Protein AF-A0A0B2WY54-F1 (afdb_monomer_lite)

Radius of gyration: 25.5 Å; chains: 1; bounding box: 68×78×68 Å

pLDDT: mean 81.2, std 22.31, range [21.75, 98.69]

Structure (mmCIF, N/CA/C/O backbone):
data_AF-A0A0B2WY54-F1
#
_entry.id   AF-A0A0B2WY54-F1
#
loop_
_atom_site.group_PDB
_atom_site.id
_atom_site.type_symbol
_atom_site.label_atom_id
_atom_site.label_alt_id
_atom_site.label_comp_id
_atom_site.label_asym_id
_atom_site.label_entity_id
_atom_site.label_seq_id
_atom_site.pdbx_PDB_ins_code
_atom_site.Cartn_x
_atom_site.Cartn_y
_atom_site.Cartn_z
_atom_site.occupancy
_atom_site.B_iso_or_equiv
_atom_site.auth_seq_id
_atom_site.auth_comp_id
_atom_site.auth_asym_id
_atom_site.auth_atom_id
_atom_site.pdbx_PDB_model_num
ATOM 1 N N . MET A 1 1 ? 16.237 3.307 23.876 1.00 34.22 1 MET A N 1
ATOM 2 C CA . MET A 1 1 ? 16.545 2.684 25.186 1.00 34.22 1 MET A CA 1
ATOM 3 C C . MET A 1 1 ? 16.637 1.193 24.935 1.00 34.22 1 MET A C 1
ATOM 5 O O . MET A 1 1 ? 15.726 0.675 24.302 1.00 34.22 1 MET A O 1
ATOM 9 N N . ARG A 1 2 ? 17.735 0.526 25.312 1.00 31.55 2 ARG A N 1
ATOM 10 C CA . ARG A 1 2 ? 17.831 -0.937 25.162 1.00 31.55 2 ARG A CA 1
ATOM 11 C C . ARG A 1 2 ? 16.902 -1.603 26.176 1.00 31.55 2 ARG A C 1
ATOM 13 O O . ARG A 1 2 ? 16.877 -1.161 27.320 1.00 31.55 2 ARG A O 1
ATOM 20 N N . ASP A 1 3 ? 16.165 -2.607 25.711 1.00 44.34 3 ASP A N 1
ATOM 21 C CA . ASP A 1 3 ? 15.463 -3.665 26.447 1.00 44.34 3 ASP A CA 1
ATOM 22 C C . ASP A 1 3 ? 15.291 -3.407 27.951 1.00 44.34 3 ASP A C 1
ATOM 24 O O . ASP A 1 3 ? 16.139 -3.763 28.774 1.00 44.34 3 ASP A O 1
ATOM 28 N N . CYS A 1 4 ? 14.167 -2.790 28.324 1.00 45.75 4 CYS A N 1
ATOM 29 C CA . CYS A 1 4 ? 13.809 -2.666 29.731 1.00 45.75 4 CYS A CA 1
ATOM 30 C C . CYS A 1 4 ? 13.541 -4.074 30.282 1.00 45.75 4 CYS A C 1
ATOM 32 O O . CYS A 1 4 ? 12.554 -4.711 29.924 1.00 45.75 4 CYS A O 1
ATOM 34 N N . SER A 1 5 ? 14.427 -4.573 31.145 1.00 55.69 5 SER A N 1
ATOM 35 C CA . SER A 1 5 ? 14.346 -5.926 31.716 1.00 55.69 5 SER A CA 1
ATOM 36 C C . SER A 1 5 ? 13.174 -6.117 32.688 1.00 55.69 5 SER A C 1
ATOM 38 O O . SER A 1 5 ? 12.845 -7.248 33.053 1.00 55.69 5 SER A O 1
ATOM 40 N N . CYS A 1 6 ? 12.520 -5.026 33.089 1.00 58.31 6 CYS A N 1
ATOM 41 C CA . CYS A 1 6 ? 11.341 -5.034 33.938 1.00 58.31 6 CYS A CA 1
ATOM 42 C C . CYS A 1 6 ? 10.113 -5.531 33.160 1.00 58.31 6 CYS A C 1
ATOM 44 O O . CYS A 1 6 ? 9.612 -4.863 32.256 1.00 58.31 6 CYS A O 1
ATOM 46 N N . GLN A 1 7 ? 9.586 -6.691 33.554 1.00 63.88 7 GLN A N 1
ATOM 47 C CA . GLN A 1 7 ? 8.248 -7.118 33.144 1.00 63.88 7 GLN A CA 1
ATOM 48 C C . GLN A 1 7 ? 7.189 -6.187 33.754 1.00 63.88 7 GLN A C 1
ATOM 50 O O . GLN A 1 7 ? 7.391 -5.644 34.842 1.00 63.88 7 GLN A O 1
ATOM 55 N N . LEU A 1 8 ? 6.035 -6.047 33.093 1.00 67.19 8 LEU A N 1
ATOM 56 C CA . LEU A 1 8 ? 4.887 -5.367 33.697 1.00 67.19 8 LEU A CA 1
ATOM 57 C C . LEU A 1 8 ? 4.468 -6.117 34.979 1.00 67.19 8 LEU A C 1
ATOM 59 O O . LEU A 1 8 ? 4.174 -7.313 34.892 1.00 67.19 8 LEU A O 1
ATOM 63 N N . PRO A 1 9 ? 4.397 -5.462 36.154 1.00 67.62 9 PRO A N 1
ATOM 64 C CA . PRO A 1 9 ? 3.904 -6.110 37.364 1.00 67.62 9 PRO A CA 1
ATOM 65 C C . PRO A 1 9 ? 2.460 -6.580 37.173 1.00 67.62 9 PRO A C 1
ATOM 67 O O . PRO A 1 9 ? 1.629 -5.828 36.668 1.00 67.62 9 PRO A O 1
ATOM 70 N N . SER A 1 10 ? 2.117 -7.780 37.646 1.00 63.09 10 SER A N 1
ATOM 71 C CA . SER A 1 10 ? 0.737 -8.299 37.589 1.00 63.09 10 SER A CA 1
ATOM 72 C C . SER A 1 10 ? -0.281 -7.396 38.304 1.00 63.09 10 SER A C 1
ATOM 74 O O . SER A 1 10 ? -1.453 -7.367 37.940 1.00 63.09 10 SER A O 1
ATOM 76 N N . LEU A 1 11 ? 0.178 -6.612 39.285 1.00 60.25 11 LEU A N 1
ATOM 77 C CA . LEU A 1 11 ? -0.612 -5.621 40.020 1.00 60.25 11 LEU A CA 1
ATOM 78 C C . LEU A 1 11 ? -0.880 -4.322 39.238 1.00 60.25 11 LEU A C 1
ATOM 80 O O . LEU A 1 11 ? -1.772 -3.571 39.631 1.00 60.25 11 LEU A O 1
ATOM 84 N N . PHE A 1 12 ? -0.163 -4.055 38.136 1.00 67.81 12 PHE A N 1
ATOM 85 C CA . PHE A 1 12 ? -0.356 -2.855 37.308 1.00 67.81 12 PHE A CA 1
ATOM 86 C C . PHE A 1 12 ? -1.833 -2.709 36.920 1.00 67.81 12 PHE A C 1
ATOM 88 O O . PHE A 1 12 ? -2.479 -1.728 37.283 1.00 67.81 12 PHE A O 1
ATOM 95 N N . SER A 1 13 ? -2.401 -3.767 36.333 1.00 60.81 13 SER A N 1
ATOM 96 C CA . SER A 1 13 ? -3.796 -3.866 35.888 1.00 60.81 13 SER A CA 1
ATOM 97 C C . SER A 1 13 ? -4.859 -3.722 36.994 1.00 60.81 13 SER A C 1
ATOM 99 O O . SER A 1 13 ? -6.046 -3.659 36.684 1.00 60.81 13 SER A O 1
ATOM 101 N N . ASN A 1 14 ? -4.484 -3.680 38.274 1.00 64.38 14 ASN A N 1
ATOM 102 C CA . ASN A 1 14 ? -5.424 -3.549 39.395 1.00 64.38 14 ASN A CA 1
ATOM 103 C C . ASN A 1 14 ? -5.329 -2.184 40.099 1.00 64.38 14 ASN A C 1
ATOM 105 O O . ASN A 1 14 ? -5.978 -1.967 41.121 1.00 64.38 14 ASN A O 1
ATOM 109 N N . THR A 1 15 ? -4.535 -1.251 39.566 1.00 69.69 15 THR A N 1
ATOM 110 C CA . THR A 1 15 ? -4.317 0.060 40.190 1.00 69.69 15 THR A CA 1
ATOM 111 C C . THR A 1 15 ? -5.419 1.047 39.765 1.00 69.69 15 THR A C 1
ATOM 113 O O . THR A 1 15 ? -5.519 1.352 38.575 1.00 69.69 15 THR A O 1
ATOM 116 N N . PRO A 1 16 ? -6.223 1.619 40.689 1.00 71.06 16 PRO A N 1
ATOM 117 C CA . PRO A 1 16 ? -7.358 2.489 40.341 1.00 71.06 16 PRO A CA 1
ATOM 118 C C . PRO A 1 16 ? -6.943 3.785 39.622 1.00 71.06 16 PRO A C 1
ATOM 120 O O . PRO A 1 16 ? -7.731 4.352 38.870 1.00 71.06 16 PRO A O 1
ATOM 123 N N . LEU A 1 17 ? -5.687 4.217 39.783 1.00 71.25 17 LEU A N 1
ATOM 124 C CA . LEU A 1 17 ? -5.107 5.360 39.067 1.00 71.25 17 LEU A CA 1
ATOM 125 C C . LEU A 1 17 ? -5.099 5.176 37.537 1.00 71.25 17 LEU A C 1
ATOM 127 O O . LEU A 1 17 ? -5.119 6.166 36.809 1.00 71.25 17 LEU A O 1
ATOM 131 N N . LEU A 1 18 ? -5.114 3.935 37.037 1.00 77.62 18 LEU A N 1
ATOM 132 C CA . LEU A 1 18 ? -5.095 3.652 35.598 1.00 77.62 18 LEU A CA 1
ATOM 133 C C . LEU A 1 18 ? -6.473 3.746 34.927 1.00 77.62 18 LEU A C 1
ATOM 135 O O . LEU A 1 18 ? -6.553 3.678 33.702 1.00 77.62 18 LEU A O 1
ATOM 139 N N . GLN A 1 19 ? -7.556 3.979 35.680 1.00 82.69 19 GLN A N 1
ATOM 140 C CA . GLN A 1 19 ? -8.899 4.109 35.097 1.00 82.69 19 GLN A CA 1
ATOM 141 C C . GLN A 1 19 ? -9.002 5.240 34.060 1.00 82.69 19 GLN A C 1
ATOM 143 O O . GLN A 1 19 ? -9.809 5.146 33.136 1.00 82.69 19 GLN A O 1
ATOM 148 N N . LYS A 1 20 ? -8.172 6.283 34.194 1.00 84.31 20 LYS A N 1
ATOM 149 C CA . LYS A 1 20 ? -8.085 7.434 33.279 1.00 84.31 20 LYS A CA 1
ATOM 150 C C . LYS A 1 20 ? -6.973 7.307 32.223 1.00 84.31 20 LYS A C 1
ATOM 152 O O . LYS A 1 20 ? -6.720 8.267 31.502 1.00 84.31 20 LYS A O 1
ATOM 157 N N . LEU A 1 21 ? -6.282 6.168 32.134 1.00 87.62 21 LEU A N 1
ATOM 158 C CA . LEU A 1 21 ? -5.176 5.994 31.191 1.00 87.62 21 LEU A CA 1
ATOM 159 C C . LEU A 1 21 ? -5.702 5.862 29.753 1.00 87.62 21 LEU A C 1
ATOM 161 O O . LEU A 1 21 ? -6.386 4.896 29.425 1.00 87.62 21 LEU A O 1
ATOM 165 N N . ILE A 1 22 ? -5.353 6.832 28.906 1.00 89.06 22 ILE A N 1
ATOM 166 C CA . ILE A 1 22 ? -5.791 6.931 27.500 1.00 89.06 22 ILE A CA 1
ATOM 167 C C . ILE A 1 22 ? -4.741 6.369 26.530 1.00 89.06 22 ILE A C 1
ATOM 169 O O . ILE A 1 22 ? -5.094 5.749 25.524 1.00 89.06 22 ILE A O 1
ATOM 173 N N . TYR A 1 23 ? -3.461 6.540 26.867 1.00 92.44 23 TYR A N 1
ATOM 174 C CA . TYR A 1 23 ? -2.301 6.079 26.109 1.00 92.44 23 TYR A CA 1
ATOM 175 C C . TYR A 1 23 ? -1.536 5.023 26.911 1.00 92.44 23 TYR A C 1
ATOM 177 O O . TYR A 1 23 ? -1.155 5.279 28.054 1.00 92.44 23 TYR A O 1
ATOM 185 N N . LEU A 1 24 ? -1.269 3.862 26.311 1.00 91.88 24 LEU A N 1
ATOM 186 C CA . LEU A 1 24 ? -0.381 2.844 26.873 1.00 91.88 24 LEU A CA 1
ATOM 187 C C . LEU A 1 24 ? 0.606 2.364 25.808 1.00 91.88 24 LEU A C 1
ATOM 189 O O . LEU A 1 24 ? 0.210 1.776 24.804 1.00 91.88 24 LEU A O 1
ATOM 193 N N . ASP A 1 25 ? 1.894 2.561 26.073 1.00 92.81 25 ASP A N 1
ATOM 194 C CA . ASP A 1 25 ? 2.983 1.982 25.291 1.00 92.81 25 ASP A CA 1
ATOM 195 C C . ASP A 1 25 ? 3.792 1.037 26.176 1.00 92.81 25 ASP A C 1
ATOM 197 O O . ASP A 1 25 ? 4.334 1.429 27.209 1.00 92.81 25 ASP A O 1
ATOM 201 N N . ILE A 1 26 ? 3.813 -0.230 25.778 1.00 91.31 26 ILE A N 1
ATOM 202 C CA . ILE A 1 26 ? 4.551 -1.318 26.428 1.00 91.31 26 ILE A CA 1
ATOM 203 C C . ILE A 1 26 ? 5.422 -2.057 25.410 1.00 91.31 26 ILE A C 1
ATOM 205 O O . ILE A 1 26 ? 5.739 -3.237 25.578 1.00 91.31 26 ILE A O 1
ATOM 209 N N . SER A 1 27 ? 5.773 -1.375 24.321 1.00 91.25 27 SER A N 1
ATOM 210 C CA . SER A 1 27 ? 6.518 -1.943 23.207 1.00 91.25 27 SER A CA 1
ATOM 211 C C . SER A 1 27 ? 7.885 -2.469 23.643 1.00 91.25 27 SER A C 1
ATOM 213 O O . SER A 1 27 ? 8.643 -1.798 24.343 1.00 91.25 27 SER A O 1
ATOM 215 N N . ASN A 1 28 ? 8.237 -3.657 23.155 1.00 90.06 28 ASN A N 1
ATOM 216 C CA . ASN A 1 28 ? 9.506 -4.353 23.382 1.00 90.06 28 ASN A CA 1
ATOM 217 C C . ASN A 1 28 ? 9.810 -4.670 24.868 1.00 90.06 28 ASN A C 1
ATOM 219 O O . ASN A 1 28 ? 10.933 -5.038 25.203 1.00 90.06 28 ASN A O 1
ATOM 223 N N . LEU A 1 29 ? 8.823 -4.564 25.770 1.00 86.56 29 LEU A N 1
ATOM 224 C CA . LEU A 1 29 ? 8.949 -5.094 27.131 1.00 86.56 29 LEU A CA 1
ATOM 225 C C . LEU A 1 29 ? 8.912 -6.636 27.117 1.00 86.56 29 LEU A C 1
ATOM 227 O O . LEU A 1 29 ? 8.200 -7.216 26.292 1.00 86.56 29 LEU A O 1
ATOM 231 N N . PRO A 1 30 ? 9.572 -7.329 28.061 1.00 76.88 30 PRO A N 1
ATOM 232 C CA . PRO A 1 30 ? 9.498 -8.783 28.193 1.00 76.88 30 PRO A CA 1
ATOM 233 C C . PRO A 1 30 ? 8.179 -9.267 28.828 1.00 76.88 30 PRO A C 1
ATOM 235 O O . PRO A 1 30 ? 7.501 -8.544 29.565 1.00 76.88 30 PRO A O 1
ATOM 238 N N . GLY A 1 31 ? 7.826 -10.531 28.577 1.00 75.44 31 GLY A 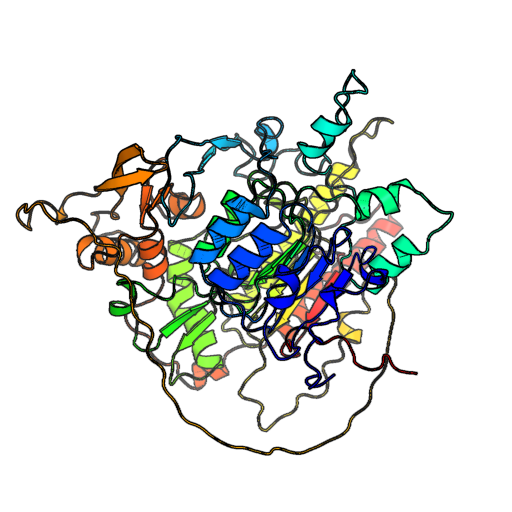N 1
ATOM 239 C CA . GLY A 1 31 ? 6.659 -11.204 29.166 1.00 75.44 31 GLY A CA 1
ATOM 240 C C . GLY A 1 31 ? 5.349 -11.043 28.380 1.00 75.44 31 GLY A C 1
ATOM 241 O O . GLY A 1 31 ? 5.272 -10.321 27.392 1.00 75.44 31 GLY A O 1
ATOM 242 N N . SER A 1 32 ? 4.299 -11.739 28.821 1.00 76.50 32 SER A N 1
ATOM 243 C CA . SER A 1 32 ? 3.008 -11.798 28.117 1.00 76.50 32 SER A CA 1
ATOM 244 C C . SER A 1 32 ? 2.163 -10.525 28.283 1.00 76.50 32 SER A C 1
ATOM 246 O O . SER A 1 32 ? 2.230 -9.857 29.314 1.00 76.50 32 SER A O 1
ATOM 248 N N . VAL A 1 33 ? 1.323 -10.201 27.291 1.00 79.88 33 VAL A N 1
ATOM 249 C CA . VAL A 1 33 ? 0.269 -9.166 27.403 1.00 79.88 33 VAL A CA 1
ATOM 250 C C . VAL A 1 33 ? -1.013 -9.665 28.077 1.00 79.88 33 VAL A C 1
ATOM 252 O O . VAL A 1 33 ? -1.839 -8.845 28.464 1.00 79.88 33 VAL A O 1
ATOM 255 N N . LEU A 1 34 ? -1.188 -10.981 28.257 1.00 75.38 34 LEU A N 1
ATOM 256 C CA . LEU A 1 34 ? -2.417 -11.568 28.814 1.00 75.38 34 LEU A CA 1
ATOM 257 C C . LEU A 1 34 ? -2.877 -10.959 30.164 1.00 75.38 34 LEU A C 1
ATOM 259 O O . LEU A 1 34 ? -4.087 -10.792 30.325 1.00 75.38 34 LEU A O 1
ATOM 263 N N . PRO A 1 35 ? -1.998 -10.537 31.104 1.00 73.62 35 PRO A N 1
ATOM 264 C CA . PRO A 1 35 ? -2.424 -9.862 32.341 1.00 73.62 35 PRO A CA 1
ATOM 265 C C . PRO A 1 35 ? -3.175 -8.533 32.136 1.00 73.62 35 PRO A C 1
ATOM 267 O O . PRO A 1 35 ? -3.908 -8.093 33.021 1.00 73.62 35 PRO A O 1
ATOM 270 N N . LEU A 1 36 ? -3.026 -7.879 30.979 1.00 70.56 36 LEU A N 1
ATOM 271 C CA . LEU A 1 36 ? -3.797 -6.678 30.620 1.00 70.56 36 LEU A CA 1
ATOM 272 C C . LEU A 1 36 ? -5.232 -7.026 30.216 1.00 70.56 36 LEU A C 1
ATOM 274 O O . LEU A 1 36 ? -6.131 -6.201 30.349 1.00 70.56 36 LEU A O 1
ATOM 278 N N . LEU A 1 37 ? -5.451 -8.253 29.738 1.00 71.38 37 LEU A N 1
ATOM 279 C CA . LEU A 1 37 ? -6.757 -8.728 29.293 1.00 71.38 37 LEU A CA 1
ATOM 280 C C . LEU A 1 37 ? -7.621 -9.199 30.474 1.00 71.38 37 LEU A C 1
ATOM 282 O O . LEU A 1 37 ? -8.844 -9.081 30.425 1.00 71.38 37 LEU A O 1
ATOM 286 N N . GLN A 1 38 ? -6.982 -9.677 31.548 1.00 65.12 38 GLN A N 1
ATOM 287 C CA . GLN A 1 38 ? -7.627 -10.282 32.722 1.00 65.12 38 GLN A CA 1
ATOM 288 C C . GLN A 1 38 ? -8.394 -9.303 33.628 1.00 65.12 38 GLN A C 1
ATOM 290 O O . GLN A 1 38 ? -9.246 -9.739 34.396 1.00 65.12 38 GLN A O 1
ATOM 295 N N . SER A 1 39 ? -8.128 -7.996 33.554 1.00 57.44 39 SER A N 1
ATOM 296 C CA . SER A 1 39 ? -8.761 -6.985 34.417 1.00 57.44 39 SER A CA 1
ATOM 297 C C . SER A 1 39 ? -9.607 -6.000 33.605 1.00 57.44 39 SER A C 1
ATOM 299 O O . SER A 1 39 ? -9.343 -5.764 32.426 1.00 57.44 39 SER A O 1
ATOM 301 N N . ASN A 1 40 ? -10.613 -5.371 34.224 1.00 66.00 40 ASN A N 1
ATOM 302 C CA . ASN A 1 40 ? -11.329 -4.202 33.673 1.00 66.00 40 ASN A CA 1
ATOM 303 C C . ASN A 1 40 ? -10.483 -2.904 33.788 1.00 66.00 40 ASN A C 1
ATOM 305 O O . ASN A 1 40 ? -11.020 -1.807 33.904 1.00 66.00 40 ASN A O 1
ATOM 309 N N . ALA A 1 41 ? -9.155 -3.044 33.768 1.00 64.94 41 ALA A N 1
ATOM 310 C CA . ALA A 1 41 ? -8.143 -2.093 34.229 1.00 64.94 41 ALA A CA 1
ATOM 311 C C . ALA A 1 41 ? -8.163 -0.707 33.570 1.00 64.94 41 ALA A C 1
ATOM 313 O O . ALA A 1 41 ? -7.756 0.279 34.179 1.00 64.94 41 ALA A O 1
ATOM 314 N N . LEU A 1 42 ? -8.562 -0.657 32.298 1.00 84.62 42 LEU A N 1
ATOM 315 C CA . LEU A 1 42 ? -8.239 0.431 31.376 1.00 84.62 42 LEU A CA 1
ATOM 316 C C . LEU A 1 42 ? -9.477 0.848 30.547 1.00 84.62 42 LEU A C 1
ATOM 318 O O . LEU A 1 42 ? -9.503 0.654 29.330 1.00 84.62 42 LEU A O 1
ATOM 322 N N . PRO A 1 43 ? -10.556 1.367 31.170 1.00 85.25 43 PRO A N 1
ATOM 323 C CA . PRO A 1 43 ? -11.781 1.753 30.463 1.00 85.25 43 PRO A CA 1
ATOM 324 C C . PRO A 1 43 ? -11.588 2.969 29.538 1.00 85.25 43 PRO A C 1
ATOM 326 O O . PRO A 1 43 ? -12.218 3.040 28.478 1.00 85.25 43 PRO A O 1
ATOM 329 N N . ALA A 1 44 ? -10.696 3.893 29.906 1.00 87.94 44 ALA A N 1
ATOM 330 C CA . ALA A 1 44 ? -10.379 5.097 29.137 1.00 87.94 44 ALA A CA 1
ATOM 331 C C . ALA A 1 44 ? -9.355 4.888 28.005 1.00 87.94 44 ALA A C 1
ATOM 333 O O . ALA A 1 44 ? -9.097 5.833 27.266 1.00 87.94 44 ALA A O 1
ATOM 334 N N . LEU A 1 45 ? -8.790 3.685 27.834 1.00 91.06 45 LEU A N 1
ATOM 335 C CA . LEU A 1 45 ? -7.735 3.449 26.843 1.00 91.06 45 LEU A CA 1
ATOM 336 C C . LEU A 1 45 ? -8.249 3.658 25.415 1.00 91.06 45 LEU A C 1
ATOM 338 O O . LEU A 1 45 ? -9.325 3.163 25.072 1.00 91.06 45 LEU A O 1
ATOM 342 N N . ARG A 1 46 ? -7.469 4.386 24.607 1.00 93.19 46 ARG A N 1
ATOM 343 C CA . ARG A 1 46 ? -7.737 4.706 23.192 1.00 93.19 46 ARG A CA 1
ATOM 344 C C . ARG A 1 46 ? -6.569 4.385 22.261 1.00 93.19 46 ARG A C 1
ATOM 346 O O . ARG A 1 46 ? -6.795 4.078 21.092 1.00 93.19 46 ARG A O 1
ATOM 353 N N . ILE A 1 47 ? -5.344 4.453 22.783 1.00 95.00 47 ILE A N 1
ATOM 354 C CA . ILE A 1 47 ? -4.098 4.232 22.045 1.00 95.00 47 ILE A CA 1
ATOM 355 C C . ILE A 1 47 ? -3.318 3.128 22.755 1.00 95.00 47 ILE A C 1
ATOM 357 O O . ILE A 1 47 ? -2.973 3.274 23.932 1.00 95.00 47 ILE A O 1
ATOM 361 N N . LEU A 1 48 ? -3.030 2.038 22.045 1.00 94.94 48 LEU A N 1
ATOM 362 C CA . LEU A 1 48 ? -2.292 0.894 22.580 1.00 94.94 48 LEU A CA 1
ATOM 363 C C . LEU A 1 48 ? -1.122 0.519 21.665 1.00 94.94 48 LEU A C 1
ATOM 365 O O . LEU A 1 48 ? -1.320 0.168 20.503 1.00 94.94 48 LEU A O 1
ATOM 369 N N . LYS A 1 49 ? 0.099 0.543 22.205 1.00 96.12 49 LYS A N 1
ATOM 370 C CA . LYS A 1 49 ? 1.316 0.133 21.493 1.00 96.12 49 LYS A CA 1
ATOM 371 C C . LYS A 1 49 ? 1.946 -1.077 22.174 1.00 96.12 49 LYS A C 1
ATOM 373 O O . LYS A 1 49 ? 2.328 -1.041 23.344 1.00 96.12 49 LYS A O 1
ATOM 378 N N . VAL A 1 50 ? 1.990 -2.176 21.427 1.00 94.75 50 VAL A N 1
ATOM 379 C CA . VAL A 1 50 ? 2.389 -3.526 21.856 1.00 94.75 50 VAL A CA 1
ATOM 380 C C . VAL A 1 50 ? 3.351 -4.154 20.843 1.00 94.75 50 VAL A C 1
ATOM 382 O O . VAL A 1 50 ? 3.352 -5.368 20.614 1.00 94.75 50 VAL A O 1
ATOM 385 N N . ARG A 1 51 ? 4.185 -3.321 20.213 1.00 93.56 51 ARG A N 1
ATOM 386 C CA . ARG A 1 51 ? 5.201 -3.766 19.258 1.00 93.56 51 ARG A CA 1
ATOM 387 C C . ARG A 1 51 ? 6.204 -4.700 19.933 1.00 93.56 51 ARG A C 1
ATOM 389 O O . ARG A 1 51 ? 6.597 -4.448 21.068 1.00 93.56 51 ARG A O 1
ATOM 396 N N . GLY A 1 52 ? 6.657 -5.749 19.247 1.00 91.62 52 GLY A N 1
ATOM 397 C CA . GLY A 1 52 ? 7.752 -6.592 19.753 1.00 91.62 52 GLY A CA 1
ATOM 398 C C . GLY A 1 52 ? 7.411 -7.372 21.029 1.00 91.62 52 GLY A C 1
ATOM 399 O O . GLY A 1 52 ? 8.290 -7.626 21.847 1.00 91.62 52 GLY A O 1
ATOM 400 N N . ARG A 1 53 ? 6.133 -7.722 21.225 1.00 89.94 53 ARG A N 1
ATOM 401 C CA . ARG A 1 53 ? 5.600 -8.445 22.399 1.00 89.94 53 ARG A CA 1
ATOM 402 C C . ARG A 1 53 ? 5.340 -9.933 22.129 1.00 89.94 53 ARG A C 1
ATOM 404 O O . ARG A 1 53 ? 4.664 -10.597 22.909 1.00 89.94 53 ARG A O 1
ATOM 411 N N . GLU A 1 54 ? 5.873 -10.436 21.018 1.00 88.50 54 GLU A N 1
ATOM 412 C CA . GLU A 1 54 ? 5.695 -11.794 20.495 1.00 88.50 54 GLU A CA 1
ATOM 413 C C . GLU A 1 54 ? 4.235 -12.247 20.301 1.00 88.50 54 GLU A C 1
ATOM 415 O O . GLU A 1 54 ? 3.955 -13.444 20.354 1.00 88.50 54 GLU A O 1
ATOM 420 N N . LEU A 1 55 ? 3.312 -11.313 20.045 1.00 91.56 55 LEU A N 1
ATOM 421 C CA . LEU A 1 55 ? 1.895 -11.630 19.841 1.00 91.56 55 LEU A CA 1
ATOM 422 C C . LEU A 1 55 ? 1.705 -12.574 18.650 1.00 91.56 55 LEU A C 1
ATOM 424 O O . LEU A 1 55 ? 2.220 -12.306 17.566 1.00 91.56 55 LEU A O 1
ATOM 428 N N . ASP A 1 56 ? 0.948 -13.647 18.851 1.00 93.06 56 ASP A N 1
ATOM 429 C CA . ASP A 1 56 ? 0.411 -14.484 17.782 1.00 93.06 56 ASP A CA 1
ATOM 430 C C . ASP A 1 56 ? -1.067 -14.156 17.518 1.00 93.06 56 ASP A C 1
ATOM 432 O O . ASP A 1 56 ? -1.659 -13.286 18.163 1.00 93.06 56 ASP A O 1
ATOM 436 N N . ASP A 1 57 ? -1.653 -14.845 16.543 1.00 95.12 57 ASP A N 1
ATOM 437 C CA . ASP A 1 57 ? -3.012 -14.591 16.058 1.00 95.12 57 ASP A CA 1
ATOM 438 C C . ASP A 1 57 ? -4.071 -14.765 17.160 1.00 95.12 57 ASP A C 1
ATOM 440 O O . ASP A 1 57 ? -4.968 -13.934 17.315 1.00 95.12 57 ASP A O 1
ATOM 444 N N . SER A 1 58 ? -3.904 -15.784 18.008 1.00 93.69 58 SER A N 1
ATOM 445 C CA . SER A 1 58 ? -4.753 -16.039 19.176 1.00 93.69 58 SER A CA 1
ATOM 446 C C . SER A 1 58 ? -4.646 -14.922 20.219 1.00 93.69 58 SER A C 1
ATOM 448 O O . SER A 1 58 ? -5.664 -14.426 20.710 1.00 93.69 58 SER A O 1
ATOM 450 N N . ALA A 1 59 ? -3.423 -14.495 20.556 1.00 92.50 59 ALA A N 1
ATOM 451 C CA . ALA A 1 59 ? -3.196 -13.405 21.501 1.00 92.50 59 ALA A CA 1
ATOM 452 C C . ALA A 1 59 ? -3.729 -12.063 20.974 1.00 92.50 59 ALA A C 1
ATOM 454 O O . ALA A 1 59 ? -4.279 -11.279 21.752 1.00 92.50 59 ALA A O 1
ATOM 455 N N . LEU A 1 60 ? -3.610 -11.808 19.666 1.00 93.81 60 LEU A N 1
ATOM 456 C CA . LEU A 1 60 ? -4.177 -10.622 19.030 1.00 93.81 60 LEU A CA 1
ATOM 457 C C . LEU A 1 60 ? -5.708 -10.653 19.051 1.00 93.81 60 LEU A C 1
ATOM 459 O O . LEU A 1 60 ? -6.320 -9.659 19.433 1.00 93.81 60 LEU A O 1
ATOM 463 N N . CYS A 1 61 ? -6.333 -11.783 18.712 1.00 94.56 61 CYS A N 1
ATOM 464 C CA . CYS A 1 61 ? -7.788 -11.930 18.759 1.00 94.56 61 CYS A CA 1
ATOM 465 C C . CYS A 1 61 ? -8.340 -11.654 20.169 1.00 94.56 61 CYS A C 1
ATOM 467 O O . CYS A 1 61 ? -9.301 -10.898 20.324 1.00 94.56 61 CYS A O 1
ATOM 469 N N . LEU A 1 62 ? -7.706 -12.200 21.214 1.00 92.25 62 LEU A N 1
ATOM 470 C CA . LEU A 1 62 ? -8.051 -11.906 22.613 1.00 92.25 62 LEU A CA 1
ATOM 471 C C . LEU A 1 62 ? -7.834 -10.429 22.990 1.00 92.25 62 LEU A C 1
ATOM 473 O O . LEU A 1 62 ? -8.604 -9.879 23.773 1.00 92.25 62 LEU A O 1
ATOM 477 N N . LEU A 1 63 ? -6.809 -9.769 22.445 1.00 92.31 63 LEU A N 1
ATOM 478 C CA . LEU A 1 63 ? -6.548 -8.347 22.681 1.00 92.31 63 LEU A CA 1
ATOM 479 C C . LEU A 1 63 ? -7.605 -7.454 22.015 1.00 92.31 63 LEU A C 1
ATOM 481 O O . LEU A 1 63 ? -8.182 -6.594 22.685 1.00 92.31 63 LEU A O 1
ATOM 485 N N . ILE A 1 64 ? -7.896 -7.666 20.728 1.00 92.62 64 ILE A N 1
ATOM 486 C CA . ILE A 1 64 ? -8.857 -6.836 19.988 1.00 92.62 64 ILE A CA 1
ATOM 487 C C . ILE A 1 64 ? -10.282 -7.106 20.487 1.00 92.62 64 ILE A C 1
ATOM 489 O O . ILE A 1 64 ? -10.986 -6.146 20.761 1.00 92.62 64 ILE A O 1
ATOM 493 N N . SER A 1 65 ? -10.696 -8.355 20.731 1.00 92.00 65 SER A N 1
ATOM 494 C CA . SER A 1 65 ? -12.013 -8.641 21.345 1.00 92.00 65 SER A CA 1
ATOM 495 C C . SER A 1 65 ? -12.185 -8.010 22.732 1.00 92.00 65 SER A C 1
ATOM 497 O O . SER A 1 65 ? -13.286 -7.600 23.100 1.00 92.00 65 SER A O 1
ATOM 499 N N . ARG A 1 66 ? -11.101 -7.867 23.508 1.00 90.44 66 ARG A N 1
ATOM 500 C CA . ARG A 1 66 ? -11.152 -7.269 24.847 1.00 90.44 66 ARG A CA 1
ATOM 501 C C . ARG A 1 66 ? -11.282 -5.750 24.825 1.00 90.44 66 ARG A C 1
ATOM 503 O O . ARG A 1 66 ? -12.038 -5.195 25.627 1.00 90.44 66 ARG A O 1
ATOM 510 N N . PHE A 1 67 ? -10.524 -5.060 23.977 1.00 90.31 67 PHE A N 1
ATOM 511 C CA . PHE A 1 67 ? -10.590 -3.599 23.894 1.00 90.31 67 PHE A CA 1
ATOM 512 C C . PHE A 1 67 ? -11.695 -3.119 22.947 1.00 90.31 67 PHE A C 1
ATOM 514 O O . PHE A 1 67 ? -12.410 -2.175 23.289 1.00 90.31 67 PHE A O 1
ATOM 521 N N . GLY A 1 68 ? -11.900 -3.828 21.843 1.00 89.62 68 GLY A N 1
ATOM 522 C CA . GLY A 1 68 ? -12.938 -3.608 20.846 1.00 89.62 68 GLY A CA 1
ATOM 523 C C . GLY A 1 68 ? -12.840 -2.235 20.191 1.00 89.62 68 GLY A C 1
ATOM 524 O O . GLY A 1 68 ? -11.766 -1.633 20.116 1.00 89.62 68 GLY A O 1
ATOM 525 N N . LEU A 1 69 ? -14.007 -1.686 19.854 1.00 91.62 69 LEU A N 1
ATOM 526 C CA . LEU A 1 69 ? -14.181 -0.350 19.276 1.00 91.62 69 LEU A CA 1
ATOM 527 C C . LEU A 1 69 ? -13.740 0.820 20.184 1.00 91.62 69 LEU A C 1
ATOM 529 O O . LEU A 1 69 ? -13.998 1.972 19.858 1.00 91.62 69 LEU A O 1
ATOM 533 N N . ARG A 1 70 ? -13.112 0.553 21.339 1.00 91.62 70 ARG A N 1
ATOM 534 C CA . ARG A 1 70 ? -12.551 1.588 22.223 1.00 91.62 70 ARG A CA 1
ATOM 535 C C . ARG A 1 70 ? -11.175 2.067 21.773 1.00 91.62 70 ARG A C 1
ATOM 537 O O . ARG A 1 70 ? -10.787 3.164 22.157 1.00 91.62 70 ARG A O 1
ATOM 544 N N . LEU A 1 71 ? -10.418 1.259 21.030 1.00 94.06 71 LEU A N 1
ATOM 545 C CA . LEU A 1 71 ? -9.130 1.690 20.483 1.00 94.06 71 LEU A CA 1
ATOM 546 C C . LEU A 1 71 ? -9.352 2.372 19.141 1.00 94.06 71 LEU A C 1
ATOM 548 O O . LEU A 1 71 ? -9.931 1.765 18.246 1.00 94.06 71 LEU A O 1
ATOM 552 N N . TRP A 1 72 ? -8.826 3.588 18.986 1.00 94.88 72 TRP A N 1
ATOM 553 C CA . TRP A 1 72 ? -8.678 4.210 17.669 1.00 94.88 72 TRP A CA 1
ATOM 554 C C . TRP A 1 72 ? -7.254 4.083 17.117 1.00 94.88 72 TRP A C 1
ATOM 556 O O . TRP A 1 72 ? -7.100 4.079 15.898 1.00 94.88 72 TRP A O 1
ATOM 566 N N . SER A 1 73 ? -6.234 3.896 17.968 1.00 96.81 73 SER A N 1
ATOM 567 C CA . SER A 1 73 ? -4.871 3.544 17.537 1.00 96.81 73 SER A CA 1
ATOM 568 C C . SER A 1 73 ? -4.383 2.225 18.139 1.00 96.81 73 SER A C 1
ATOM 570 O O . SER A 1 73 ? -4.486 1.997 19.352 1.00 96.81 73 SER A O 1
ATOM 572 N N . LEU A 1 74 ? -3.810 1.378 17.279 1.00 97.31 74 LEU A N 1
ATOM 573 C CA . LEU A 1 74 ? -3.175 0.115 17.639 1.00 97.31 74 LEU A CA 1
ATOM 574 C C . LEU A 1 74 ? -1.856 -0.090 16.869 1.00 97.31 74 LEU A C 1
ATOM 576 O O . LEU A 1 74 ? -1.844 -0.206 15.642 1.00 97.31 74 LEU A O 1
ATOM 580 N N . ASP A 1 75 ? -0.744 -0.211 17.599 1.00 97.25 75 ASP A N 1
ATOM 581 C CA . ASP A 1 75 ? 0.544 -0.663 17.054 1.00 97.25 75 ASP A CA 1
ATOM 582 C C . ASP A 1 75 ? 0.857 -2.082 17.539 1.00 97.25 75 ASP A C 1
ATOM 584 O O . ASP A 1 75 ? 1.156 -2.305 18.716 1.00 97.25 75 ASP A O 1
ATOM 588 N N . VAL A 1 76 ? 0.796 -3.040 16.613 1.00 96.31 76 VAL A N 1
ATOM 589 C CA . VAL A 1 76 ? 1.140 -4.455 16.826 1.00 96.31 76 VAL A CA 1
ATOM 590 C C . VAL A 1 76 ? 2.313 -4.879 15.937 1.00 96.31 76 VAL A C 1
ATOM 592 O O . VAL A 1 76 ? 2.468 -6.061 15.626 1.00 96.31 76 VAL A O 1
ATOM 595 N N . SER A 1 77 ? 3.165 -3.937 15.531 1.00 95.44 77 SER A N 1
ATOM 596 C CA . SER A 1 77 ? 4.332 -4.196 14.679 1.00 95.44 77 SER A CA 1
ATOM 597 C C . SER A 1 77 ? 5.321 -5.191 15.318 1.00 95.44 77 SER A C 1
ATOM 599 O O . SER A 1 77 ? 5.330 -5.409 16.531 1.00 95.44 77 SER A O 1
ATOM 601 N N . SER A 1 78 ? 6.198 -5.796 14.517 1.00 93.94 78 SER A N 1
ATOM 602 C CA . SER A 1 78 ? 7.283 -6.683 14.979 1.00 93.94 78 SER A CA 1
ATOM 603 C C . SER A 1 78 ? 6.815 -7.846 15.874 1.00 93.94 78 SER A C 1
ATOM 605 O O . SER A 1 78 ? 7.508 -8.232 16.815 1.00 93.94 78 SER A O 1
ATOM 607 N N . ASN A 1 79 ? 5.628 -8.392 15.606 1.00 93.81 79 ASN A N 1
ATOM 608 C CA . ASN A 1 79 ? 5.058 -9.546 16.301 1.00 93.81 79 ASN A CA 1
ATOM 609 C C . ASN A 1 79 ? 5.029 -10.779 15.365 1.00 93.81 79 ASN A C 1
ATOM 611 O O . ASN A 1 79 ? 5.732 -10.834 14.354 1.00 93.81 79 ASN A O 1
ATOM 615 N N . LYS A 1 80 ? 4.273 -11.820 15.729 1.00 93.62 80 LYS A N 1
ATOM 616 C CA . LYS A 1 80 ? 4.177 -13.107 15.015 1.00 93.62 80 LYS A CA 1
ATOM 617 C C . LYS A 1 80 ? 2.810 -13.283 14.333 1.00 93.62 80 LYS A C 1
ATOM 619 O O . LYS A 1 80 ? 2.391 -14.415 14.112 1.00 93.62 80 LYS A O 1
ATOM 624 N N . ILE A 1 81 ? 2.142 -12.173 14.007 1.00 95.00 81 ILE A N 1
ATOM 625 C CA . ILE A 1 81 ? 0.781 -12.133 13.449 1.00 95.00 81 ILE A CA 1
ATOM 626 C C . ILE A 1 81 ? 0.801 -12.547 11.969 1.00 95.00 81 ILE A C 1
ATOM 628 O O . ILE A 1 81 ? 1.746 -12.208 11.244 1.00 95.00 81 ILE A O 1
ATOM 632 N N . SER A 1 82 ? -0.214 -13.273 11.514 1.00 95.00 82 SER A N 1
ATOM 633 C CA . SER A 1 82 ? -0.392 -13.800 10.158 1.00 95.00 82 SER A CA 1
ATOM 634 C C . SER A 1 82 ? -1.725 -13.356 9.528 1.00 95.00 82 SER A C 1
ATOM 636 O O . SER A 1 82 ? -2.469 -12.560 10.104 1.00 95.00 82 SER A O 1
ATOM 638 N N . ASP A 1 83 ? -2.017 -13.847 8.320 1.00 95.38 83 ASP A N 1
ATOM 639 C CA . ASP A 1 83 ? -3.258 -13.544 7.593 1.00 95.38 83 ASP A CA 1
ATOM 640 C C . ASP A 1 83 ? -4.517 -14.035 8.335 1.00 95.38 83 ASP A C 1
ATOM 642 O O . ASP A 1 83 ? -5.586 -13.437 8.189 1.00 95.38 83 ASP A O 1
ATOM 646 N N . ASP A 1 84 ? -4.388 -15.059 9.186 1.00 92.81 84 ASP A N 1
ATOM 647 C CA . ASP A 1 84 ? -5.497 -15.648 9.946 1.00 92.81 84 ASP A CA 1
ATOM 648 C C . ASP A 1 84 ? -6.129 -14.626 10.911 1.00 92.81 84 ASP A C 1
ATOM 650 O O . ASP A 1 84 ? -7.354 -14.538 11.034 1.00 92.81 84 ASP A O 1
ATOM 654 N N . ALA A 1 85 ? -5.312 -13.771 11.537 1.00 94.06 85 ALA A N 1
ATOM 655 C CA . ALA A 1 85 ? -5.792 -12.747 12.467 1.00 94.06 85 ALA A CA 1
ATOM 656 C C . ALA A 1 85 ? -6.437 -11.528 11.792 1.00 94.06 85 ALA A C 1
ATOM 658 O O . ALA A 1 85 ? -7.032 -10.692 12.477 1.00 94.06 85 ALA A O 1
ATOM 659 N N . VAL A 1 86 ? -6.355 -11.400 10.461 1.00 95.12 86 VAL A N 1
ATOM 660 C CA . VAL A 1 86 ? -6.968 -10.276 9.730 1.00 95.12 86 VAL A CA 1
ATOM 661 C C . VAL A 1 86 ? -8.481 -10.231 9.976 1.00 95.12 86 VAL A C 1
ATOM 663 O O . VAL A 1 86 ? -9.054 -9.150 10.101 1.00 95.12 86 VAL A O 1
ATOM 666 N N . GLN A 1 87 ? -9.127 -11.391 10.133 1.00 93.56 87 GLN A N 1
ATOM 667 C CA . GLN A 1 87 ? -10.559 -11.474 10.432 1.00 93.56 87 GLN A CA 1
ATOM 668 C C . GLN A 1 87 ? -10.916 -10.868 11.804 1.00 93.56 87 GLN A C 1
ATOM 670 O O . GLN A 1 87 ? -11.930 -10.180 11.914 1.00 93.56 87 GLN A O 1
ATOM 675 N N . SER A 1 88 ? -10.053 -10.998 12.819 1.00 95.00 88 SER A N 1
ATOM 676 C CA . SER A 1 88 ? -10.296 -10.443 14.161 1.00 95.00 88 SER A CA 1
ATOM 677 C C . SER A 1 88 ? -10.441 -8.915 14.173 1.00 95.00 88 SER A C 1
ATOM 679 O O . SER A 1 88 ? -11.113 -8.372 15.051 1.00 95.00 88 SER A O 1
ATOM 681 N N . PHE A 1 89 ? -9.853 -8.209 13.198 1.00 95.00 89 PHE A N 1
ATOM 682 C CA . PHE A 1 89 ? -10.061 -6.768 13.034 1.00 95.00 89 PHE A CA 1
ATOM 683 C C . PHE A 1 89 ? -11.476 -6.435 12.543 1.00 95.00 89 PHE A C 1
ATOM 685 O O . PHE A 1 89 ? -12.054 -5.465 13.025 1.00 95.00 89 PHE A O 1
ATOM 692 N N . ARG A 1 90 ? -12.062 -7.238 11.643 1.00 92.62 90 ARG A N 1
ATOM 693 C CA . ARG A 1 90 ? -13.462 -7.075 11.206 1.00 92.62 90 ARG A CA 1
ATOM 694 C C . ARG A 1 90 ? -14.441 -7.374 12.335 1.00 92.62 90 ARG A C 1
ATOM 696 O O . ARG A 1 90 ? -15.401 -6.635 12.501 1.00 92.62 90 ARG A O 1
ATOM 703 N N . ASP A 1 91 ? -14.191 -8.439 13.090 1.00 92.75 91 ASP A N 1
ATOM 704 C CA . ASP A 1 91 ? -15.135 -8.915 14.106 1.00 92.75 91 ASP A CA 1
ATOM 705 C C . ASP A 1 91 ? -15.193 -7.997 15.340 1.00 92.75 91 ASP A C 1
ATOM 707 O O . ASP A 1 91 ? -16.238 -7.888 15.980 1.00 92.75 91 ASP A O 1
ATOM 711 N N . TRP A 1 92 ? -14.075 -7.340 15.683 1.00 94.19 92 TRP A N 1
ATOM 712 C CA . TRP A 1 92 ? -13.933 -6.618 16.957 1.00 94.19 92 TRP A CA 1
ATOM 713 C C . TRP A 1 92 ? -13.291 -5.225 16.862 1.00 94.19 92 TRP A C 1
ATOM 715 O O . TRP A 1 92 ? -13.477 -4.412 17.767 1.00 94.19 92 TRP A O 1
ATOM 725 N N . GLY A 1 93 ? -12.489 -4.954 15.827 1.00 92.31 93 GLY A N 1
ATOM 726 C CA . GLY A 1 93 ? -11.624 -3.770 15.751 1.00 92.31 93 GLY A CA 1
ATOM 727 C C . GLY A 1 93 ? -12.186 -2.599 14.942 1.00 92.31 93 GLY A C 1
ATOM 728 O O . GLY A 1 93 ? -11.922 -1.449 15.288 1.00 92.31 93 GLY A O 1
ATOM 729 N N . PHE A 1 94 ? -12.950 -2.867 13.884 1.00 93.44 94 PHE A N 1
ATOM 730 C CA . PHE A 1 94 ? -13.533 -1.855 12.996 1.00 93.44 94 PHE A CA 1
ATOM 731 C C . PHE A 1 94 ? -15.038 -1.687 13.228 1.00 93.44 94 PHE A C 1
ATOM 733 O O . PHE A 1 94 ? -15.734 -2.643 13.563 1.00 93.44 94 PHE A O 1
ATOM 740 N N . SER A 1 95 ? -15.558 -0.477 13.000 1.00 88.50 95 SER A N 1
ATOM 741 C CA . SER A 1 95 ? -17.005 -0.242 13.024 1.00 88.50 95 SER A CA 1
ATOM 742 C C . SER A 1 95 ? -17.707 -1.036 11.919 1.00 88.50 95 SER A C 1
ATOM 744 O O . SER A 1 95 ? -17.289 -1.028 10.759 1.00 88.50 95 SER A O 1
ATOM 746 N N . GLY A 1 96 ? -18.829 -1.668 12.273 1.00 82.31 96 GLY A N 1
ATOM 747 C CA . GLY A 1 96 ? -19.713 -2.332 11.314 1.00 82.31 96 GLY A CA 1
ATOM 748 C C . GLY A 1 96 ? -20.473 -1.367 10.395 1.00 82.31 96 GLY A C 1
ATOM 749 O O . GLY A 1 96 ? -21.022 -1.811 9.390 1.00 82.31 96 GLY A O 1
ATOM 750 N N . ALA A 1 97 ? -20.505 -0.063 10.699 1.00 83.88 97 ALA A N 1
ATOM 751 C CA . ALA A 1 97 ? -21.130 0.939 9.837 1.00 83.88 97 ALA A CA 1
ATOM 752 C C . ALA A 1 97 ? -20.272 1.171 8.573 1.00 83.88 97 ALA A C 1
ATOM 754 O O . ALA A 1 97 ? -19.099 1.530 8.706 1.00 83.88 97 ALA A O 1
ATOM 755 N N . PRO A 1 98 ? -20.796 0.979 7.350 1.00 79.94 98 PRO A N 1
ATOM 756 C CA . PRO A 1 98 ? -20.025 1.203 6.131 1.00 79.94 98 PRO A CA 1
ATOM 757 C C . PRO A 1 98 ? -19.885 2.701 5.822 1.00 79.94 98 PRO A C 1
ATOM 759 O O . PRO A 1 98 ? -20.881 3.413 5.771 1.00 79.94 98 PRO A O 1
ATOM 762 N N . LEU A 1 99 ? -18.664 3.171 5.531 1.00 86.62 99 LEU A N 1
ATOM 763 C CA . LEU A 1 99 ? -18.428 4.541 5.028 1.00 86.62 99 LEU A CA 1
ATOM 764 C C . LEU A 1 99 ? -18.528 4.653 3.496 1.00 86.62 99 LEU A C 1
ATOM 766 O O . LEU A 1 99 ? -18.351 5.731 2.924 1.00 86.62 99 LEU A O 1
ATOM 770 N N . ARG A 1 100 ? -18.779 3.527 2.822 1.00 84.44 100 ARG A N 1
ATOM 771 C CA . ARG A 1 100 ? -18.867 3.414 1.364 1.00 84.44 100 ARG A CA 1
ATOM 772 C C . ARG A 1 100 ? -20.287 3.754 0.928 1.00 84.44 100 ARG A C 1
ATOM 774 O O . ARG A 1 100 ? -21.235 3.092 1.338 1.00 84.44 100 ARG A O 1
ATOM 781 N N . THR A 1 101 ? -20.422 4.798 0.120 1.00 81.44 101 THR A N 1
ATOM 782 C CA . THR A 1 101 ? -21.708 5.370 -0.292 1.00 81.44 101 THR A CA 1
ATOM 783 C C . THR A 1 101 ? -21.684 5.729 -1.774 1.00 81.44 101 THR A C 1
ATOM 785 O O . THR A 1 101 ? -20.664 6.163 -2.310 1.00 81.44 101 THR A O 1
ATOM 788 N N . ASN A 1 102 ? -22.833 5.609 -2.441 1.00 85.31 102 ASN A N 1
ATOM 789 C CA . ASN A 1 102 ? -22.957 5.916 -3.870 1.00 85.31 102 ASN A CA 1
ATOM 790 C C . ASN A 1 102 ? -22.882 7.432 -4.169 1.00 85.31 102 ASN A C 1
ATOM 792 O O . ASN A 1 102 ? -22.890 7.822 -5.335 1.00 85.31 102 ASN A O 1
ATOM 796 N N . THR A 1 103 ? -22.818 8.300 -3.149 1.00 86.00 103 THR A N 1
ATOM 797 C CA . THR A 1 103 ? -22.822 9.770 -3.290 1.00 86.00 103 THR A CA 1
ATOM 798 C C . THR A 1 103 ? -21.654 10.294 -4.121 1.00 86.00 103 THR A C 1
ATOM 800 O O . THR A 1 103 ? -21.799 11.310 -4.793 1.00 86.00 103 THR A O 1
ATOM 803 N N . HIS A 1 104 ? -20.523 9.584 -4.132 1.00 89.38 104 HIS A N 1
ATOM 804 C CA . HIS A 1 104 ? -19.320 9.964 -4.878 1.00 89.38 104 HIS A CA 1
ATOM 805 C C . HIS A 1 104 ? -19.110 9.133 -6.152 1.00 89.38 104 HIS A C 1
ATOM 807 O O . HIS A 1 104 ? -18.044 9.223 -6.759 1.00 89.38 104 HIS A O 1
ATOM 813 N N . MET A 1 105 ? -20.114 8.360 -6.598 1.00 92.62 105 MET A N 1
ATOM 814 C CA . MET A 1 105 ? -20.000 7.430 -7.734 1.00 92.62 105 MET A CA 1
ATOM 815 C C . MET A 1 105 ? -19.411 8.079 -8.995 1.00 92.62 105 MET A C 1
ATOM 817 O O . MET A 1 105 ? -18.547 7.487 -9.635 1.00 92.62 105 MET A O 1
ATOM 821 N N . GLN A 1 106 ? -19.828 9.304 -9.330 1.00 93.75 106 GLN A N 1
ATOM 822 C CA . GLN A 1 106 ? -19.334 10.017 -10.516 1.00 93.75 106 GLN A CA 1
ATOM 823 C C . GLN A 1 106 ? -17.831 10.331 -10.449 1.00 93.75 106 GLN A C 1
ATOM 825 O O . GLN A 1 106 ? -17.148 10.290 -11.472 1.00 93.75 106 GLN A O 1
ATOM 830 N N . VAL A 1 107 ? -17.301 10.581 -9.250 1.00 93.19 107 VAL A N 1
ATOM 831 C CA . VAL A 1 107 ? -15.900 10.957 -9.016 1.00 93.19 107 VAL A CA 1
ATOM 832 C C . VAL A 1 107 ? -15.023 9.728 -8.758 1.00 93.19 107 VAL A C 1
ATOM 834 O O . VAL A 1 107 ? -13.909 9.622 -9.269 1.00 93.19 107 VAL A O 1
ATOM 837 N N . GLU A 1 108 ? -15.496 8.798 -7.936 1.00 93.94 108 GLU A N 1
ATOM 838 C CA . GLU A 1 108 ? -14.679 7.752 -7.310 1.00 93.94 108 GLU A CA 1
ATOM 839 C C . GLU A 1 108 ? -14.985 6.341 -7.827 1.00 93.94 108 GLU A C 1
ATOM 841 O O . GLU A 1 108 ? -14.163 5.439 -7.631 1.00 93.94 108 GLU A O 1
ATOM 846 N N . GLY A 1 109 ? -16.108 6.164 -8.529 1.00 94.19 109 GLY A N 1
ATOM 847 C CA . GLY A 1 109 ? -16.732 4.868 -8.789 1.00 94.19 109 GLY A CA 1
ATOM 848 C C . GLY A 1 109 ? -17.568 4.412 -7.589 1.00 94.19 109 GLY A C 1
ATOM 849 O O . GLY A 1 109 ? -17.657 5.109 -6.577 1.00 94.19 109 GLY A O 1
ATOM 850 N N . ASN A 1 110 ? -18.177 3.235 -7.685 1.00 94.19 110 ASN A N 1
ATOM 851 C CA . ASN A 1 110 ? -18.919 2.611 -6.589 1.00 94.19 110 ASN A CA 1
ATOM 852 C C . ASN A 1 110 ? -18.412 1.189 -6.304 1.00 94.19 110 ASN A C 1
ATOM 854 O O . ASN A 1 110 ? -17.876 0.539 -7.200 1.00 94.19 110 ASN A O 1
ATOM 858 N N . ILE A 1 111 ? -18.610 0.683 -5.084 1.00 92.75 111 ILE A N 1
ATOM 859 C CA . ILE A 1 111 ? -18.413 -0.741 -4.783 1.00 92.75 111 ILE A CA 1
ATOM 860 C C . ILE A 1 111 ? -19.713 -1.503 -5.037 1.00 92.75 111 ILE A C 1
ATOM 862 O O . ILE A 1 111 ? -20.758 -1.162 -4.487 1.00 92.75 111 ILE A O 1
ATOM 866 N N . VAL A 1 112 ? -19.624 -2.573 -5.822 1.00 91.56 112 VAL A N 1
ATOM 867 C CA . VAL A 1 112 ? -20.697 -3.557 -6.000 1.00 91.56 112 VAL A CA 1
ATOM 868 C C . VAL A 1 112 ? -20.335 -4.822 -5.228 1.00 91.56 112 VAL A C 1
ATOM 870 O O . VAL A 1 112 ? -19.196 -5.295 -5.307 1.00 91.56 112 VAL A O 1
ATOM 873 N N . THR A 1 113 ? -21.305 -5.370 -4.492 1.00 87.06 113 THR A N 1
ATOM 874 C CA . THR A 1 113 ? -21.170 -6.632 -3.755 1.00 87.06 113 THR A CA 1
ATOM 875 C C . THR A 1 113 ? -22.144 -7.669 -4.339 1.00 87.06 113 THR A C 1
ATOM 877 O O . THR A 1 113 ? -23.335 -7.387 -4.466 1.00 87.06 113 THR A O 1
ATOM 880 N N . PRO A 1 114 ? -21.685 -8.868 -4.746 1.00 79.50 114 PRO A N 1
ATOM 881 C CA . PRO A 1 114 ? -22.541 -9.921 -5.287 1.00 79.50 114 PRO A CA 1
ATOM 882 C C . PRO A 1 114 ? -23.032 -10.879 -4.182 1.00 79.50 114 PRO A C 1
ATOM 884 O O . PRO A 1 114 ? -23.336 -12.034 -4.466 1.00 79.50 114 PRO A O 1
ATOM 887 N N . SER A 1 115 ? -23.033 -10.438 -2.916 1.00 83.00 115 SER A N 1
ATOM 888 C CA . SER A 1 115 ? -23.392 -11.218 -1.714 1.00 83.00 115 SER A CA 1
ATOM 889 C C . SER A 1 115 ? -22.623 -12.538 -1.497 1.00 83.00 115 SER A C 1
ATOM 891 O O . SER A 1 115 ? -23.029 -13.366 -0.686 1.00 83.00 115 SER A O 1
ATOM 893 N N . MET A 1 116 ? -21.489 -12.726 -2.176 1.00 90.81 116 MET A N 1
ATOM 894 C CA . MET A 1 116 ? -20.609 -13.901 -2.078 1.00 90.81 116 MET A CA 1
ATOM 895 C C . MET A 1 116 ? -19.229 -13.516 -1.522 1.00 90.81 116 MET A C 1
ATOM 897 O O . MET A 1 116 ? -18.861 -12.339 -1.501 1.00 90.81 116 MET A O 1
ATOM 901 N N . GLY A 1 117 ? -18.438 -14.502 -1.103 1.00 92.94 117 GLY A N 1
ATOM 902 C CA . GLY A 1 117 ? -17.084 -14.293 -0.590 1.00 92.94 117 GLY A CA 1
ATOM 903 C C . GLY A 1 117 ? -16.319 -15.596 -0.367 1.00 92.94 117 GLY A C 1
ATOM 904 O O . GLY A 1 117 ? -16.831 -16.682 -0.624 1.00 92.94 117 GLY A O 1
ATOM 905 N N . THR A 1 118 ? -15.092 -15.493 0.138 1.00 92.38 118 THR A N 1
ATOM 906 C CA . THR A 1 118 ? -14.303 -16.635 0.643 1.00 92.38 118 THR A CA 1
ATOM 907 C C . THR A 1 118 ? -13.600 -16.262 1.945 1.00 92.38 118 THR A C 1
ATOM 909 O O . THR A 1 118 ? -13.406 -15.079 2.239 1.00 92.38 118 THR A O 1
ATOM 912 N N . SER A 1 119 ? -13.166 -17.257 2.726 1.00 88.94 119 SER A N 1
ATOM 913 C CA . SER A 1 119 ? -12.327 -17.049 3.919 1.00 88.94 119 SER A CA 1
ATOM 914 C C . SER A 1 119 ? -11.111 -16.165 3.633 1.00 88.94 119 SER A C 1
ATOM 916 O O . SER A 1 119 ? -10.781 -15.277 4.422 1.00 88.94 119 SER A O 1
ATOM 918 N N . ASP A 1 120 ? -10.473 -16.383 2.487 1.00 88.44 120 ASP A N 1
ATOM 919 C CA . ASP A 1 120 ? -9.161 -15.828 2.156 1.00 88.44 120 ASP A CA 1
ATOM 920 C C . ASP A 1 120 ? -9.281 -14.437 1.524 1.00 88.44 120 ASP A C 1
ATOM 922 O O . ASP A 1 120 ? -8.474 -13.548 1.795 1.00 88.44 120 ASP A O 1
ATOM 926 N N . TYR A 1 121 ? -10.309 -14.221 0.697 1.00 92.25 121 TYR A N 1
ATOM 927 C CA . TYR A 1 121 ? -10.546 -12.930 0.054 1.00 92.25 121 TYR A CA 1
ATOM 928 C C . TYR A 1 121 ? -11.342 -11.967 0.949 1.00 92.25 121 TYR A C 1
ATOM 930 O O . TYR A 1 121 ? -11.109 -10.752 0.908 1.00 92.25 121 TYR A O 1
ATOM 938 N N . GLY A 1 122 ? -12.244 -12.503 1.775 1.00 92.25 122 GLY A N 1
ATOM 939 C CA . GLY A 1 122 ? -13.369 -11.778 2.360 1.00 92.25 122 GLY A CA 1
ATOM 940 C C . GLY A 1 122 ? -14.572 -11.750 1.410 1.00 92.25 122 GLY A C 1
ATOM 941 O O . GLY A 1 122 ? -14.663 -12.550 0.479 1.00 92.25 122 GLY A O 1
ATOM 942 N N . GLU A 1 123 ? -15.481 -10.801 1.634 1.00 92.56 123 GLU A N 1
ATOM 943 C CA . GLU A 1 123 ? -16.571 -10.506 0.699 1.00 92.56 123 GLU A CA 1
ATOM 944 C C . GLU A 1 123 ? -16.001 -10.111 -0.673 1.00 92.56 123 GLU A C 1
ATOM 946 O O . GLU A 1 123 ? -14.975 -9.425 -0.762 1.00 92.56 123 GLU A O 1
ATOM 951 N N . PHE A 1 124 ? -16.645 -10.555 -1.749 1.00 94.62 124 PHE A N 1
ATOM 952 C CA . PHE A 1 124 ? -16.279 -10.165 -3.103 1.00 94.62 124 PHE A CA 1
ATOM 953 C C . PHE A 1 124 ? -16.724 -8.725 -3.356 1.00 94.62 124 PHE A C 1
ATOM 955 O O . PHE A 1 124 ? -17.903 -8.404 -3.275 1.00 94.62 124 PHE A O 1
ATOM 962 N N . LEU A 1 125 ? -15.768 -7.851 -3.669 1.00 93.19 125 LEU A N 1
ATOM 963 C CA . LEU A 1 125 ? -15.999 -6.426 -3.886 1.00 93.19 125 LEU A CA 1
ATOM 964 C C . LEU A 1 125 ? -15.392 -6.042 -5.237 1.00 93.19 125 LEU A C 1
ATOM 966 O O . LEU A 1 125 ? -14.202 -6.275 -5.458 1.00 93.19 125 LEU A O 1
ATOM 970 N N . ALA A 1 126 ? -16.186 -5.442 -6.120 1.00 91.75 126 ALA A N 1
ATOM 971 C CA . ALA A 1 126 ? -15.732 -4.929 -7.414 1.00 91.75 126 ALA A CA 1
ATOM 972 C C . ALA A 1 126 ? -15.986 -3.419 -7.515 1.00 91.75 126 ALA A C 1
ATOM 974 O O . ALA A 1 126 ? -16.962 -2.921 -6.955 1.00 91.75 126 ALA A O 1
ATOM 975 N N . ILE A 1 127 ? -15.120 -2.692 -8.231 1.00 93.06 127 ILE A N 1
ATOM 976 C CA . ILE A 1 127 ? -15.364 -1.279 -8.553 1.00 93.06 127 ILE A CA 1
ATOM 977 C C . ILE A 1 127 ? -16.207 -1.218 -9.825 1.00 93.06 127 ILE A C 1
ATOM 979 O O . ILE A 1 127 ? -15.750 -1.631 -10.889 1.00 93.06 127 ILE A O 1
ATOM 983 N N . GLN A 1 128 ? -17.405 -0.652 -9.719 1.00 93.50 128 GLN A N 1
ATOM 984 C CA . GLN A 1 128 ? -18.152 -0.146 -10.860 1.00 93.50 128 GLN A CA 1
ATOM 985 C C . GLN A 1 128 ? -17.665 1.277 -11.152 1.00 93.50 128 GLN A C 1
ATOM 987 O O . GLN A 1 128 ? -17.833 2.183 -10.334 1.00 93.50 128 GLN A O 1
ATOM 992 N N . GLU A 1 129 ? -17.012 1.459 -12.295 1.00 94.31 129 GLU A N 1
ATOM 993 C CA . GLU A 1 129 ? -16.480 2.755 -12.716 1.00 94.31 129 GLU A CA 1
ATOM 994 C C . GLU A 1 129 ? -17.585 3.650 -13.310 1.00 94.31 129 GLU A C 1
ATOM 996 O O . GLU A 1 129 ? -18.531 3.162 -13.927 1.00 94.31 129 GLU A O 1
ATOM 1001 N N . SER A 1 130 ? -17.439 4.965 -13.144 1.00 94.06 130 SER A N 1
ATOM 1002 C CA . SER A 1 130 ? -18.099 5.990 -13.955 1.00 94.06 130 SER A CA 1
ATOM 1003 C C . SER A 1 130 ? -17.242 6.347 -15.178 1.00 94.06 130 SER A C 1
ATOM 1005 O O . SER A 1 130 ? -16.085 5.925 -15.297 1.00 94.06 130 SER A O 1
ATOM 1007 N N . ASP A 1 131 ? -17.765 7.228 -16.032 1.00 92.19 131 ASP A N 1
ATOM 1008 C CA . ASP A 1 131 ? -17.045 7.810 -17.174 1.00 92.19 131 ASP A CA 1
ATOM 1009 C C . ASP A 1 131 ? -15.740 8.546 -16.775 1.00 92.19 131 ASP A C 1
ATOM 1011 O O . ASP A 1 131 ? -14.845 8.731 -17.603 1.00 92.19 131 ASP A O 1
ATOM 1015 N N . PHE A 1 132 ? -15.600 8.950 -15.503 1.00 92.25 132 PHE A N 1
ATOM 1016 C CA . PHE A 1 132 ? -14.487 9.773 -15.003 1.00 92.25 132 PHE A CA 1
ATOM 1017 C C . PHE A 1 132 ? -13.667 9.143 -13.863 1.00 92.25 132 PHE A C 1
ATOM 1019 O O . PHE A 1 132 ? -12.591 9.656 -13.523 1.00 92.25 132 PHE A O 1
ATOM 1026 N N . SER A 1 133 ? -14.151 8.074 -13.223 1.00 92.69 133 SER A N 1
ATOM 1027 C CA . SER A 1 133 ? -13.491 7.501 -12.042 1.00 92.69 133 SER A CA 1
ATOM 1028 C C . SER A 1 133 ? -12.272 6.649 -12.383 1.00 92.69 133 SER A C 1
ATOM 1030 O O . SER A 1 133 ? -11.305 6.651 -11.624 1.00 92.69 133 SER A O 1
ATOM 1032 N N . SER A 1 134 ? -12.296 5.969 -13.532 1.00 90.38 134 SER A N 1
ATOM 1033 C CA . SER A 1 134 ? -11.214 5.103 -14.027 1.00 90.38 134 SER A CA 1
ATOM 1034 C C . SER A 1 134 ? -10.027 5.886 -14.605 1.00 90.38 134 SER A C 1
ATOM 1036 O O . SER A 1 134 ? -8.879 5.452 -14.510 1.00 90.38 134 SER A O 1
ATOM 1038 N N . SER A 1 135 ? -10.309 7.053 -15.186 1.00 91.62 135 SER A N 1
ATOM 1039 C CA . SER A 1 135 ? -9.360 7.988 -15.807 1.00 91.62 135 SER A CA 1
ATOM 1040 C C . SER A 1 135 ? -8.832 9.055 -14.841 1.00 91.62 135 SER A C 1
ATOM 1042 O O . SER A 1 135 ? -7.905 9.792 -15.172 1.00 91.62 135 SER A O 1
ATOM 1044 N N . PHE A 1 136 ? -9.420 9.139 -13.645 1.00 93.56 136 PHE A N 1
ATOM 1045 C CA . PHE A 1 136 ? -9.103 10.098 -12.587 1.00 93.56 136 PHE A CA 1
ATOM 1046 C C . PHE A 1 136 ? -9.221 11.584 -12.991 1.00 93.56 136 PHE A C 1
ATOM 1048 O O . PHE A 1 136 ? -8.599 12.438 -12.366 1.00 93.56 136 PHE A O 1
ATOM 1055 N N . CYS A 1 137 ? -10.062 11.932 -13.972 1.00 90.25 137 CYS A N 1
ATOM 1056 C CA . CYS A 1 137 ? -10.128 13.295 -14.529 1.00 90.25 137 CYS A CA 1
ATOM 1057 C C . CYS A 1 137 ? -11.386 14.120 -14.173 1.00 90.25 137 CYS A C 1
ATOM 1059 O O . CYS A 1 137 ? -11.556 15.214 -14.707 1.00 90.25 137 CYS A O 1
ATOM 1061 N N . HIS A 1 138 ? -12.262 13.633 -13.282 1.00 93.06 138 HIS A N 1
ATOM 1062 C CA . HIS A 1 138 ? -13.477 14.364 -12.880 1.00 93.06 138 HIS A CA 1
ATOM 1063 C C . HIS A 1 138 ? -13.158 15.782 -12.341 1.00 93.06 138 HIS A C 1
ATOM 1065 O O . HIS A 1 138 ? -12.306 15.888 -11.454 1.00 93.06 138 HIS A O 1
ATOM 1071 N N . PRO A 1 139 ? -13.856 16.857 -12.775 1.00 88.56 139 PRO A N 1
ATOM 1072 C CA . PRO A 1 139 ? -13.563 18.232 -12.344 1.00 88.56 139 PRO A CA 1
ATOM 1073 C C . PRO A 1 139 ? -13.601 18.437 -10.824 1.00 88.56 139 PRO A C 1
ATOM 1075 O O . PRO A 1 139 ? -12.771 19.142 -10.259 1.00 88.56 139 PRO A O 1
ATOM 1078 N N . GLU A 1 140 ? -14.535 17.769 -10.146 1.00 90.69 140 GLU A N 1
ATOM 1079 C CA . GLU A 1 140 ? -14.719 17.866 -8.691 1.00 90.69 140 GLU A CA 1
ATOM 1080 C C . GLU A 1 140 ? -13.773 16.958 -7.877 1.00 90.69 140 GLU A C 1
ATOM 1082 O O . GLU A 1 140 ? -13.898 16.889 -6.657 1.00 90.69 140 GLU A O 1
ATOM 1087 N N . ARG A 1 141 ? -12.810 16.263 -8.510 1.00 92.62 141 ARG A N 1
ATOM 1088 C CA . ARG A 1 141 ? -11.904 15.298 -7.841 1.00 92.62 141 ARG A CA 1
ATOM 1089 C C . ARG A 1 141 ? -11.173 15.868 -6.625 1.00 92.62 141 ARG A C 1
ATOM 1091 O O . ARG A 1 141 ? -10.862 15.123 -5.699 1.00 92.62 141 ARG A O 1
ATOM 1098 N N . TYR A 1 142 ? -10.869 17.160 -6.645 1.00 94.06 142 TYR A N 1
ATOM 1099 C CA . TYR A 1 142 ? -10.122 17.825 -5.582 1.00 94.06 142 TYR A CA 1
ATOM 1100 C C . TYR A 1 142 ? -11.013 18.547 -4.567 1.00 94.06 142 TYR A C 1
ATOM 1102 O O . TYR A 1 142 ? -10.472 19.222 -3.702 1.00 94.06 142 TYR A O 1
ATOM 1110 N N . LEU A 1 143 ? -12.342 18.448 -4.636 1.00 91.25 143 LEU A N 1
ATOM 1111 C CA . LEU A 1 143 ? -13.216 19.096 -3.653 1.00 91.25 143 LEU A CA 1
ATOM 1112 C C . LEU A 1 143 ? -13.301 18.271 -2.359 1.00 91.25 143 LEU A C 1
ATOM 1114 O O . LEU A 1 143 ? -13.229 17.043 -2.381 1.00 91.25 143 LEU A O 1
ATOM 1118 N N . VAL A 1 144 ? -13.435 18.955 -1.220 1.00 89.75 144 VAL A N 1
ATOM 1119 C CA . VAL A 1 144 ? -13.776 18.316 0.064 1.00 89.75 144 VAL A CA 1
ATOM 1120 C C . VAL A 1 144 ? -15.228 17.849 0.051 1.00 89.75 144 VAL A C 1
ATOM 1122 O O . VAL A 1 144 ? -16.060 18.396 -0.677 1.00 89.75 144 VAL A O 1
ATOM 1125 N N . ASP A 1 145 ? -15.552 16.872 0.896 1.00 86.00 145 ASP A N 1
ATOM 1126 C CA . ASP A 1 145 ? -16.935 16.409 1.010 1.00 86.00 145 ASP A CA 1
ATOM 1127 C C . ASP A 1 145 ? -17.834 17.503 1.603 1.00 86.00 145 ASP A C 1
ATOM 1129 O O . ASP A 1 145 ? -17.447 18.227 2.525 1.00 86.00 145 ASP A O 1
ATOM 1133 N N . ALA A 1 146 ? -19.055 17.621 1.077 1.00 78.88 146 ALA A N 1
ATOM 1134 C CA . ALA A 1 146 ? -20.033 18.567 1.594 1.00 78.88 146 ALA A CA 1
ATOM 1135 C C . ALA A 1 146 ? -20.443 18.195 3.036 1.00 78.88 146 ALA A C 1
ATOM 1137 O O . ALA A 1 146 ? -20.646 17.013 3.325 1.00 78.88 146 ALA A O 1
ATOM 1138 N N . PRO A 1 147 ? -20.610 19.175 3.945 1.00 71.50 147 PRO A N 1
ATOM 1139 C CA . PRO A 1 147 ? -21.069 18.899 5.300 1.00 71.50 147 PRO A CA 1
ATOM 1140 C C . PRO A 1 147 ? -22.491 18.325 5.283 1.00 71.50 147 PRO A C 1
ATOM 1142 O O . PRO A 1 147 ? -23.372 18.829 4.583 1.00 71.50 147 PRO A O 1
ATOM 1145 N N . ALA A 1 148 ? -22.731 17.292 6.090 1.00 63.81 148 ALA A N 1
ATOM 1146 C CA . ALA A 1 148 ? -24.060 16.721 6.243 1.00 63.81 148 ALA A CA 1
ATOM 1147 C C . ALA A 1 148 ? -24.962 17.659 7.059 1.00 63.81 148 ALA A C 1
ATOM 1149 O O . ALA A 1 148 ? -24.705 17.932 8.233 1.00 63.81 148 ALA A O 1
ATOM 1150 N N . TYR A 1 149 ? -26.048 18.124 6.444 1.00 61.34 149 TYR A N 1
ATOM 1151 C CA . TYR A 1 149 ? -27.108 18.864 7.125 1.00 61.34 149 TYR A CA 1
ATOM 1152 C C . TYR A 1 149 ? -28.243 17.907 7.474 1.00 61.34 149 TYR A C 1
ATOM 1154 O O . TYR A 1 149 ? -28.865 17.336 6.579 1.00 61.34 149 TYR A O 1
ATOM 1162 N N . THR A 1 150 ? -28.530 17.744 8.765 1.00 56.31 150 THR A N 1
ATOM 1163 C CA . THR A 1 150 ? -29.593 16.849 9.244 1.00 56.31 150 THR A CA 1
ATOM 1164 C C . THR A 1 150 ? -30.561 17.641 10.123 1.00 56.31 150 THR A C 1
ATOM 1166 O O . THR A 1 150 ? -30.168 18.534 10.875 1.00 56.31 150 THR A O 1
ATOM 1169 N N . SER A 1 151 ? -31.864 17.409 9.952 1.00 52.22 151 SER A N 1
ATOM 1170 C CA . SER A 1 151 ? -32.923 18.248 10.538 1.00 52.22 151 SER A CA 1
ATOM 1171 C C . SER A 1 151 ? -33.293 17.864 11.976 1.00 52.22 151 SER A C 1
ATOM 1173 O O . SER A 1 151 ? -34.167 18.493 12.571 1.00 52.22 151 SER A O 1
ATOM 1175 N N . SER A 1 152 ? -32.644 16.841 12.542 1.00 53.06 152 SER A N 1
ATOM 1176 C CA . SER A 1 152 ? -32.987 16.257 13.838 1.00 53.06 152 SER A CA 1
ATOM 1177 C C . SER A 1 152 ? -31.763 16.120 14.739 1.00 53.06 152 SER A C 1
ATOM 1179 O O . SER A 1 152 ? -30.911 15.258 14.531 1.00 53.06 152 SER A O 1
ATOM 1181 N N . VAL A 1 153 ? -31.715 16.929 15.803 1.00 52.56 153 VAL A N 1
ATOM 1182 C CA . VAL A 1 153 ? -30.614 16.961 16.788 1.00 52.56 153 VAL A CA 1
ATOM 1183 C C . VAL A 1 153 ? -30.351 15.586 17.424 1.00 52.56 153 VAL A C 1
ATOM 1185 O O . VAL A 1 153 ? -29.214 15.281 17.775 1.00 52.56 153 VAL A O 1
ATOM 1188 N N . SER A 1 154 ? -31.370 14.727 17.540 1.00 49.41 154 SER A N 1
ATOM 1189 C CA . SER A 1 154 ? -31.220 13.372 18.085 1.00 49.41 154 SER A CA 1
ATOM 1190 C C . SER A 1 154 ? -30.603 12.365 17.107 1.00 49.41 154 SER A C 1
ATOM 1192 O O . SER A 1 154 ? -30.100 11.343 17.562 1.00 49.41 154 SER A O 1
ATOM 1194 N N . MET A 1 155 ? -30.623 12.626 15.794 1.00 47.53 155 MET A N 1
ATOM 1195 C CA . MET A 1 155 ? -29.958 11.773 14.795 1.00 47.53 155 MET A CA 1
ATOM 1196 C C . MET A 1 155 ? -28.482 12.141 14.595 1.00 47.53 155 MET A C 1
ATOM 1198 O O . MET A 1 155 ? -27.676 11.250 14.338 1.00 47.53 155 MET A O 1
ATOM 1202 N N . VAL A 1 156 ? -28.101 13.403 14.844 1.00 47.34 156 VAL A N 1
ATOM 1203 C CA . VAL A 1 156 ? -26.726 13.919 14.680 1.00 47.34 156 VAL A CA 1
ATOM 1204 C C . VAL A 1 156 ? -25.667 12.993 15.295 1.00 47.34 156 VAL A C 1
ATOM 1206 O O . VAL A 1 156 ? -24.697 12.654 14.626 1.00 47.34 156 VAL A O 1
ATOM 1209 N N . LEU A 1 157 ? -25.849 12.529 16.537 1.00 44.88 157 LEU A N 1
ATOM 1210 C CA . LEU A 1 157 ? -24.860 11.675 17.219 1.00 44.88 157 LEU A CA 1
ATOM 1211 C C . LEU A 1 157 ? -24.703 10.276 16.600 1.00 44.88 157 LEU A C 1
ATOM 1213 O O . LEU A 1 157 ? -23.640 9.674 16.736 1.00 44.88 157 LEU A O 1
ATOM 1217 N N . GLN A 1 158 ? -25.739 9.760 15.938 1.00 44.56 158 GLN A N 1
ATOM 1218 C CA . GLN A 1 158 ? -25.730 8.440 15.303 1.00 44.56 158 GLN A CA 1
ATOM 1219 C C . GLN A 1 158 ? -25.271 8.529 13.837 1.00 44.56 158 GLN A C 1
ATOM 1221 O O . GLN A 1 158 ? -24.575 7.641 13.351 1.00 44.56 158 GLN A O 1
ATOM 1226 N N . GLU A 1 159 ? -25.578 9.635 13.156 1.00 47.88 159 GLU A N 1
ATOM 1227 C CA . GLU A 1 159 ? -25.140 9.920 11.784 1.00 47.88 159 GLU A CA 1
ATOM 1228 C C . GLU A 1 159 ? -23.651 10.306 11.715 1.00 47.88 159 GLU A C 1
ATOM 1230 O O . GLU A 1 159 ? -22.946 9.827 10.827 1.00 47.88 159 GLU A O 1
ATOM 1235 N N . TYR A 1 160 ? -23.124 11.061 12.692 1.00 48.81 160 TYR A N 1
ATOM 1236 C CA . TYR A 1 160 ? -21.685 11.374 12.788 1.00 48.81 160 TYR A CA 1
ATOM 1237 C C . TYR A 1 160 ? -20.790 10.124 12.885 1.00 48.81 160 TYR A C 1
ATOM 1239 O O . TYR A 1 160 ? -19.613 10.186 12.539 1.00 48.81 160 TYR A O 1
ATOM 1247 N N . GLN A 1 161 ? -21.323 8.990 13.353 1.00 51.09 161 GLN A N 1
ATOM 1248 C CA . GLN A 1 161 ? -20.588 7.723 13.476 1.00 51.09 161 GLN A CA 1
ATOM 1249 C C . GLN A 1 161 ? -20.578 6.889 12.181 1.00 51.09 161 GLN A C 1
ATOM 1251 O O . GLN A 1 161 ? -19.832 5.913 12.094 1.00 51.09 161 GLN A O 1
ATOM 1256 N N . ALA A 1 162 ? -21.387 7.264 11.184 1.00 61.22 162 ALA A N 1
ATOM 1257 C CA . ALA A 1 162 ? -21.547 6.557 9.911 1.00 61.22 162 ALA A CA 1
ATOM 1258 C C . ALA A 1 162 ? -21.068 7.371 8.690 1.00 61.22 162 ALA A C 1
ATOM 1260 O O . ALA A 1 162 ? -21.228 6.931 7.554 1.00 61.22 162 ALA A O 1
ATOM 1261 N N . GLN A 1 163 ? -20.487 8.555 8.903 1.00 75.00 163 GLN A N 1
ATOM 1262 C CA . GLN A 1 163 ? -20.029 9.447 7.837 1.00 75.00 163 GLN A CA 1
ATOM 1263 C C . GLN A 1 163 ? -18.507 9.419 7.679 1.00 75.00 163 GLN A C 1
ATOM 1265 O O . GLN A 1 163 ? -17.756 9.342 8.654 1.00 75.00 163 GLN A O 1
ATOM 1270 N N . ARG A 1 164 ? -18.045 9.493 6.425 1.00 85.44 164 ARG A N 1
ATOM 1271 C CA . ARG A 1 164 ? -16.622 9.667 6.118 1.00 85.44 164 ARG A CA 1
ATOM 1272 C C . ARG A 1 164 ? -16.167 11.074 6.514 1.00 85.44 164 ARG A C 1
ATOM 1274 O O . ARG A 1 164 ? -16.960 12.012 6.512 1.00 85.44 164 ARG A O 1
ATOM 1281 N N . LEU A 1 165 ? -14.890 11.217 6.862 1.00 85.69 165 LEU A N 1
ATOM 1282 C CA . LEU A 1 165 ? -14.298 12.521 7.169 1.00 85.69 165 LEU A CA 1
ATOM 1283 C C . LEU A 1 165 ? -14.335 13.416 5.921 1.00 85.69 165 LEU A C 1
ATOM 1285 O O . LEU A 1 165 ? -14.296 12.913 4.807 1.00 85.69 165 LEU A O 1
ATOM 1289 N N . ASP A 1 166 ? -14.332 14.737 6.079 1.00 83.69 166 ASP A N 1
ATOM 1290 C CA . ASP A 1 166 ? -14.363 15.679 4.945 1.00 83.69 166 ASP A CA 1
ATOM 1291 C C . ASP A 1 166 ? -13.061 15.717 4.118 1.00 83.69 166 ASP A C 1
ATOM 1293 O O . ASP A 1 166 ? -13.037 16.207 2.989 1.00 83.69 166 ASP A O 1
ATOM 1297 N N . GLY A 1 167 ? -11.961 15.212 4.686 1.00 80.94 167 GLY A N 1
ATOM 1298 C CA . GLY A 1 167 ? -10.617 15.315 4.120 1.00 80.94 167 GLY A CA 1
ATOM 1299 C C . GLY A 1 167 ? -9.953 16.685 4.323 1.00 80.94 167 GLY A C 1
ATOM 1300 O O . GLY A 1 167 ? -8.833 16.883 3.853 1.00 80.94 167 GLY A O 1
ATOM 1301 N N . SER A 1 168 ? -10.578 17.623 5.042 1.00 80.75 168 SER A N 1
ATOM 1302 C CA . SER A 1 168 ? -9.999 18.944 5.335 1.00 80.75 168 SER A CA 1
ATOM 1303 C C . SER A 1 168 ? -9.200 18.952 6.644 1.00 80.75 168 SER A C 1
ATOM 1305 O O . SER A 1 168 ? -8.148 19.588 6.731 1.00 80.75 168 SER A O 1
ATOM 1307 N N . LYS A 1 169 ? -9.669 18.198 7.648 1.00 81.06 169 LYS A N 1
ATOM 1308 C CA . LYS A 1 169 ? -9.084 18.152 8.996 1.00 81.06 169 LYS A CA 1
ATOM 1309 C C . LYS A 1 169 ? -7.672 17.558 9.019 1.00 81.06 169 LYS A C 1
ATOM 1311 O O . LYS A 1 169 ? -7.311 16.733 8.174 1.00 81.06 169 LYS A O 1
ATOM 1316 N N . ALA A 1 170 ? -6.895 17.958 10.025 1.00 83.75 170 ALA A N 1
ATOM 1317 C CA . ALA A 1 170 ? -5.611 17.347 10.346 1.00 83.75 170 ALA A CA 1
ATOM 1318 C C . ALA A 1 170 ? -5.798 15.936 10.927 1.00 83.75 170 ALA A C 1
ATOM 1320 O O . ALA A 1 170 ? -6.753 15.683 11.661 1.00 83.75 170 ALA A O 1
ATOM 1321 N N . VAL A 1 171 ? -4.861 15.042 10.610 1.00 87.56 171 VAL A N 1
ATOM 1322 C CA . VAL A 1 171 ? -4.841 13.654 11.095 1.00 87.56 171 VAL A CA 1
ATOM 1323 C C . VAL A 1 171 ? -4.555 13.621 12.595 1.00 87.56 171 VAL A C 1
ATOM 1325 O O . VAL A 1 171 ? -3.705 14.374 13.084 1.00 87.56 171 VAL A O 1
ATOM 1328 N N . ARG A 1 172 ? -5.248 12.744 13.330 1.00 88.00 172 ARG A N 1
ATOM 1329 C CA . ARG A 1 172 ? -5.051 12.578 14.778 1.00 88.00 172 ARG A CA 1
ATOM 1330 C C . ARG A 1 172 ? -3.626 12.102 15.062 1.00 88.00 172 ARG A C 1
ATOM 1332 O O . ARG A 1 172 ? -3.149 11.144 14.469 1.00 88.00 172 ARG A O 1
ATOM 1339 N N . GLN A 1 173 ? -2.936 12.737 16.003 1.00 90.06 173 GLN A N 1
ATOM 1340 C CA . GLN A 1 173 ? -1.596 12.297 16.397 1.00 90.06 173 GLN A CA 1
ATOM 1341 C C . GLN A 1 173 ? -1.668 11.335 17.582 1.00 90.06 173 GLN A C 1
ATOM 1343 O O . GLN A 1 173 ? -2.180 11.679 18.647 1.00 90.06 173 GLN A O 1
ATOM 1348 N N . ASP A 1 174 ? -1.116 10.135 17.421 1.00 90.88 174 ASP A N 1
ATOM 1349 C CA . ASP A 1 174 ? -1.101 9.086 18.445 1.00 90.88 174 ASP A CA 1
ATOM 1350 C C . ASP A 1 174 ? 0.245 8.994 19.191 1.00 90.88 174 ASP A C 1
ATOM 1352 O O . ASP A 1 174 ? 0.644 7.928 19.664 1.00 90.88 174 ASP A O 1
ATOM 1356 N N . SER A 1 175 ? 0.986 10.101 19.289 1.00 90.12 175 SER A N 1
ATOM 1357 C CA . SER A 1 175 ? 2.178 10.202 20.138 1.00 90.12 175 SER A CA 1
ATOM 1358 C C . SER A 1 175 ? 1.796 10.485 21.596 1.00 90.12 175 SER A C 1
ATOM 1360 O O . SER A 1 175 ? 0.733 11.037 21.883 1.00 90.12 175 SER A O 1
ATOM 1362 N N . ALA A 1 176 ? 2.679 10.123 22.532 1.00 88.25 176 ALA A N 1
ATOM 1363 C CA . ALA A 1 176 ? 2.477 10.429 23.948 1.00 88.25 176 ALA A CA 1
ATOM 1364 C C . ALA A 1 176 ? 2.412 11.948 24.200 1.00 88.25 176 ALA A C 1
ATOM 1366 O O . ALA A 1 176 ? 1.600 12.399 25.004 1.00 88.25 176 ALA A O 1
ATOM 1367 N N . ASP A 1 177 ? 3.213 12.735 23.473 1.00 87.00 177 ASP A N 1
ATOM 1368 C CA . ASP A 1 177 ? 3.213 14.197 23.571 1.00 87.00 177 ASP A CA 1
ATOM 1369 C C . ASP A 1 177 ? 1.941 14.824 22.994 1.00 87.00 177 ASP A C 1
ATOM 1371 O O . ASP A 1 177 ? 1.401 15.743 23.600 1.00 87.00 177 ASP A O 1
ATOM 1375 N N . ALA A 1 178 ? 1.400 14.308 21.884 1.00 86.75 178 ALA A N 1
ATOM 1376 C CA . ALA A 1 178 ? 0.118 14.777 21.357 1.00 86.75 178 ALA A CA 1
ATOM 1377 C C . ALA A 1 178 ? -1.029 14.490 22.335 1.00 86.75 178 ALA A C 1
ATOM 1379 O O . ALA A 1 178 ? -1.805 15.393 22.648 1.00 86.75 178 ALA A O 1
ATOM 1380 N N . ALA A 1 179 ? -1.083 13.270 22.883 1.00 85.69 179 ALA A N 1
ATOM 1381 C CA . ALA A 1 179 ? -2.047 12.912 23.919 1.00 85.69 179 ALA A CA 1
ATOM 1382 C C . ALA A 1 179 ? -1.910 13.826 25.147 1.00 85.69 179 ALA A C 1
ATOM 1384 O O . ALA A 1 179 ? -2.902 14.349 25.645 1.00 85.69 179 ALA A O 1
ATOM 1385 N N . LYS A 1 180 ? -0.679 14.069 25.612 1.00 85.62 180 LYS A N 1
ATOM 1386 C CA . LYS A 1 180 ? -0.392 14.972 26.732 1.00 85.62 180 LYS A CA 1
ATOM 1387 C C . LYS A 1 180 ? -0.843 16.405 26.444 1.00 85.62 180 LYS A C 1
ATOM 1389 O O . LYS A 1 180 ? -1.499 16.993 27.294 1.00 85.62 180 LYS A O 1
ATOM 1394 N N . ASN A 1 181 ? -0.514 16.960 25.280 1.00 83.88 181 ASN A N 1
ATOM 1395 C CA . ASN A 1 181 ? -0.849 18.340 24.928 1.00 83.88 181 ASN A CA 1
ATOM 1396 C C . ASN A 1 181 ? -2.371 18.538 24.877 1.00 83.88 181 ASN A C 1
ATOM 1398 O O . ASN A 1 181 ? -2.889 19.410 25.567 1.00 83.88 181 ASN A O 1
ATOM 1402 N N . ILE A 1 182 ? -3.093 17.660 24.173 1.00 82.50 182 ILE A N 1
ATOM 1403 C CA . ILE A 1 182 ? -4.560 17.722 24.048 1.00 82.50 182 ILE A CA 1
ATOM 1404 C C . ILE A 1 182 ? -5.256 17.573 25.413 1.00 82.50 182 ILE A C 1
ATOM 1406 O O . ILE A 1 182 ? -6.277 18.210 25.659 1.00 82.50 182 ILE A O 1
ATOM 1410 N N . LEU A 1 183 ? -4.702 16.768 26.327 1.00 77.62 183 LEU A N 1
ATOM 1411 C CA . LEU A 1 183 ? -5.254 16.575 27.675 1.00 77.62 183 LEU A CA 1
ATOM 1412 C C . LEU A 1 183 ? -4.862 17.673 28.681 1.00 77.62 183 LEU A C 1
ATOM 1414 O O . LEU A 1 183 ? -5.470 17.742 29.748 1.00 77.62 183 LEU A O 1
ATOM 1418 N N . LEU A 1 184 ? -3.868 18.512 28.368 1.00 78.94 184 LEU A N 1
ATOM 1419 C CA . LEU A 1 184 ? -3.448 19.660 29.186 1.00 78.94 184 LEU A CA 1
ATOM 1420 C C . LEU A 1 184 ? -4.026 21.002 28.698 1.00 78.94 184 LEU A C 1
ATOM 1422 O O . LEU A 1 184 ? -3.908 22.001 29.408 1.00 78.94 184 LEU A O 1
ATOM 1426 N N . GLU A 1 185 ? -4.666 21.054 27.526 1.00 70.50 185 GLU A N 1
ATOM 1427 C CA . GLU A 1 185 ? -5.360 22.246 27.017 1.00 70.50 185 GLU A CA 1
ATOM 1428 C C . GLU A 1 185 ? -6.670 22.532 27.783 1.00 70.50 185 GLU A C 1
ATOM 1430 O O . GLU A 1 185 ? -7.776 22.412 27.256 1.00 70.50 185 GLU A O 1
ATOM 1435 N N . GLU A 1 186 ? -6.564 22.970 29.041 1.00 53.78 186 GLU A N 1
ATOM 1436 C CA . GLU A 1 186 ? -7.728 23.201 29.915 1.00 53.78 186 GLU A CA 1
ATOM 1437 C C . GLU A 1 186 ? -8.722 24.270 29.400 1.00 53.78 186 GLU A C 1
ATOM 1439 O O . GLU A 1 186 ? -9.872 24.295 29.843 1.00 53.78 186 GLU A O 1
ATOM 1444 N N . HIS A 1 187 ? -8.308 25.162 28.486 1.00 46.19 187 HIS A N 1
ATOM 1445 C CA . HIS A 1 187 ? -9.051 26.395 28.161 1.00 46.19 187 HIS A CA 1
ATOM 1446 C C . HIS A 1 187 ? -9.167 26.754 26.658 1.00 46.19 187 HIS A C 1
ATOM 1448 O O . HIS A 1 187 ? -9.712 27.809 26.340 1.00 46.19 187 HIS A O 1
ATOM 1454 N N . GLY A 1 188 ? -8.687 25.914 25.728 1.00 45.12 188 GLY A N 1
ATOM 1455 C CA . GLY A 1 188 ? -8.609 26.249 24.290 1.00 45.12 188 GLY A CA 1
ATOM 1456 C C . GLY A 1 188 ? -9.843 25.880 23.454 1.00 45.12 188 GLY A C 1
ATOM 1457 O O . GLY A 1 188 ? -10.473 26.738 22.835 1.00 45.12 188 GLY A O 1
ATOM 1458 N N . SER A 1 189 ? -10.193 24.592 23.397 1.00 50.84 189 SER A N 1
ATOM 1459 C CA . SER A 1 189 ? -11.359 24.087 22.654 1.00 50.84 189 SER A CA 1
ATOM 1460 C C . SER A 1 189 ? -11.752 22.686 23.125 1.00 50.84 189 SER A C 1
ATOM 1462 O O . SER A 1 189 ? -11.165 21.698 22.695 1.00 50.84 189 SER A O 1
ATOM 1464 N N . ARG A 1 190 ? -12.802 22.582 23.957 1.00 52.34 190 ARG A N 1
ATOM 1465 C CA . ARG A 1 190 ? -13.315 21.287 24.466 1.00 52.34 190 ARG A CA 1
ATOM 1466 C C . ARG A 1 190 ? -13.607 20.271 23.351 1.00 52.34 190 ARG A C 1
ATOM 1468 O O . ARG A 1 190 ? -13.323 19.092 23.512 1.00 52.34 190 ARG A O 1
ATOM 1475 N N . LEU A 1 191 ? -14.047 20.763 22.189 1.00 54.56 191 LEU A N 1
ATOM 1476 C CA . LEU A 1 191 ? -14.289 19.977 20.974 1.00 54.56 191 LEU A CA 1
ATOM 1477 C C . LEU A 1 191 ? -13.076 19.138 20.518 1.00 54.56 191 LEU A C 1
ATOM 1479 O O . LEU A 1 191 ? -13.271 18.057 19.970 1.00 54.56 191 LEU A O 1
ATOM 1483 N N . GLY A 1 192 ? -11.841 19.611 20.733 1.00 60.84 192 GLY A N 1
ATOM 1484 C CA . GLY A 1 192 ? -10.626 18.879 20.353 1.00 60.84 192 GLY A CA 1
ATOM 1485 C C . GLY A 1 192 ? -10.317 17.708 21.289 1.00 60.84 192 GLY A C 1
ATOM 1486 O O . GLY A 1 192 ? -9.968 16.621 20.830 1.00 60.84 192 GLY A O 1
ATOM 1487 N N . ALA A 1 193 ? -10.508 17.903 22.597 1.00 64.69 193 ALA A N 1
ATOM 1488 C CA . ALA A 1 193 ? -10.347 16.844 23.590 1.00 64.69 193 ALA A CA 1
ATOM 1489 C C . ALA A 1 193 ? -11.442 15.770 23.455 1.00 64.69 193 ALA A C 1
ATOM 1491 O O . ALA A 1 193 ? -11.138 14.578 23.504 1.00 64.69 193 ALA A O 1
ATOM 1492 N N . ASP A 1 194 ? -12.693 16.177 23.219 1.00 68.12 194 ASP A N 1
ATOM 1493 C CA . ASP A 1 194 ? -13.816 15.250 23.048 1.00 68.12 194 ASP A CA 1
ATOM 1494 C C . ASP A 1 194 ? -13.646 14.359 21.799 1.00 68.12 194 ASP A C 1
ATOM 1496 O O . ASP A 1 194 ? -13.854 13.148 21.886 1.00 68.12 194 ASP A O 1
ATOM 1500 N N . ASP A 1 195 ? -13.190 14.903 20.660 1.00 72.06 195 ASP A N 1
ATOM 1501 C CA . ASP A 1 195 ? -12.917 14.103 19.451 1.00 72.06 195 ASP A CA 1
ATOM 1502 C C . ASP A 1 195 ? -11.736 13.132 19.650 1.00 72.06 195 ASP A C 1
ATOM 1504 O O . ASP A 1 195 ? -11.787 11.989 19.196 1.00 72.06 195 ASP A O 1
ATOM 1508 N N . TYR A 1 196 ? -10.702 13.530 20.402 1.00 78.31 196 TYR A N 1
ATOM 1509 C CA . TYR A 1 196 ? -9.551 12.672 20.723 1.00 78.31 196 TYR A CA 1
ATOM 1510 C C . TYR A 1 196 ? -9.905 11.494 21.651 1.00 78.31 196 TYR A C 1
ATOM 1512 O O . TYR A 1 196 ? -9.309 10.413 21.565 1.00 78.31 196 TYR A O 1
ATOM 1520 N N . LEU A 1 197 ? -10.883 11.697 22.539 1.00 80.38 197 LEU A N 1
ATOM 1521 C CA . LEU A 1 197 ? -11.425 10.678 23.443 1.00 80.38 197 LEU A CA 1
ATOM 1522 C C . LEU A 1 197 ? -12.524 9.823 22.794 1.00 80.38 197 LEU A C 1
ATOM 1524 O O . LEU A 1 197 ? -12.804 8.720 23.283 1.00 80.38 197 LEU A O 1
ATOM 1528 N N . CYS A 1 198 ? -13.134 10.302 21.711 1.00 81.62 198 CYS A N 1
ATOM 1529 C CA . CYS A 1 198 ? -14.097 9.554 20.917 1.00 81.62 198 CYS A CA 1
ATOM 1530 C C . CYS A 1 198 ? -13.394 8.442 20.122 1.00 81.62 198 CYS A C 1
ATOM 1532 O O . CYS A 1 198 ? -12.354 8.650 19.495 1.00 81.62 198 CYS A O 1
ATOM 1534 N N . SER A 1 199 ? -13.964 7.239 20.148 1.00 84.62 199 SER A N 1
ATOM 1535 C CA . SER A 1 199 ? -13.509 6.109 19.339 1.00 84.62 199 SER A CA 1
ATOM 1536 C C . SER A 1 199 ? -14.714 5.329 18.836 1.00 84.62 199 SER A C 1
ATOM 1538 O O . SER A 1 199 ? -15.626 5.015 19.601 1.00 84.62 199 SER A O 1
ATOM 1540 N N . THR A 1 200 ? -14.700 5.043 17.539 1.00 85.56 200 THR A N 1
ATOM 1541 C CA . THR A 1 200 ? -15.661 4.188 16.831 1.00 85.56 200 THR A CA 1
ATOM 1542 C C . THR A 1 200 ? -15.006 2.884 16.357 1.00 85.56 200 THR A C 1
ATOM 1544 O O . THR A 1 200 ? -15.627 2.111 15.633 1.00 85.56 200 THR A O 1
ATOM 1547 N N . GLY A 1 201 ? -13.759 2.623 16.758 1.00 93.25 201 GLY A N 1
ATOM 1548 C CA . GLY A 1 201 ? -12.905 1.564 16.226 1.00 93.25 201 GLY A CA 1
ATOM 1549 C C . GLY A 1 201 ? -11.568 2.081 15.705 1.00 93.25 201 GLY A C 1
ATOM 1550 O O . GLY A 1 201 ? -11.282 3.280 15.733 1.00 93.25 201 GLY A O 1
ATOM 1551 N N . ILE A 1 202 ? -10.739 1.142 15.253 1.00 95.69 202 ILE A N 1
ATOM 1552 C CA . ILE A 1 202 ? -9.351 1.371 14.853 1.00 95.69 202 ILE A CA 1
ATOM 1553 C C . ILE A 1 202 ? -9.313 2.186 13.555 1.00 95.69 202 ILE A C 1
ATOM 1555 O O . ILE A 1 202 ? -9.714 1.705 12.496 1.00 95.69 202 ILE A O 1
ATOM 1559 N N . THR A 1 203 ? -8.765 3.398 13.635 1.00 95.38 203 THR A N 1
ATOM 1560 C CA . THR A 1 203 ? -8.478 4.264 12.482 1.00 95.38 203 THR A CA 1
ATOM 1561 C C . THR A 1 203 ? -6.977 4.353 12.192 1.00 95.38 203 THR A C 1
ATOM 1563 O O . THR A 1 203 ? -6.594 4.588 11.051 1.00 95.38 203 THR A O 1
ATOM 1566 N N . HIS A 1 204 ? -6.118 4.127 13.189 1.00 97.31 204 HIS A N 1
ATOM 1567 C CA . HIS A 1 204 ? -4.659 4.142 13.062 1.00 97.31 204 HIS A CA 1
ATOM 1568 C C . HIS A 1 204 ? -4.108 2.745 13.365 1.00 97.31 204 HIS A C 1
ATOM 1570 O O . HIS A 1 204 ? -4.282 2.231 14.474 1.00 97.31 204 HIS A O 1
ATOM 1576 N N . LEU A 1 205 ? -3.465 2.107 12.385 1.00 97.81 205 LEU A N 1
ATOM 1577 C CA . LEU A 1 205 ? -3.079 0.698 12.477 1.00 97.81 205 LEU A CA 1
ATOM 1578 C C . LEU A 1 205 ? -1.665 0.444 11.946 1.00 97.81 205 LEU A C 1
ATOM 1580 O O . LEU A 1 205 ? -1.376 0.655 10.766 1.00 97.81 205 LEU A O 1
ATOM 1584 N N . ARG A 1 206 ? -0.787 -0.071 12.817 1.00 97.44 206 ARG A N 1
ATOM 1585 C CA . ARG A 1 206 ? 0.600 -0.424 12.468 1.00 97.44 206 ARG A CA 1
ATOM 1586 C C . ARG A 1 206 ? 0.839 -1.926 12.590 1.00 97.44 206 ARG A C 1
ATOM 1588 O O . ARG A 1 206 ? 0.666 -2.518 13.657 1.00 97.44 206 ARG A O 1
ATOM 1595 N N . LEU A 1 207 ? 1.214 -2.529 11.462 1.00 95.88 207 LEU A N 1
ATOM 1596 C CA . LEU A 1 207 ? 1.335 -3.975 11.243 1.00 95.88 207 LEU A CA 1
ATOM 1597 C C . LEU A 1 207 ? 2.729 -4.397 10.765 1.00 95.88 207 LEU A C 1
ATOM 1599 O O . LEU A 1 207 ? 2.965 -5.580 10.514 1.00 95.88 207 LEU A O 1
ATOM 1603 N N . SER A 1 208 ? 3.652 -3.453 10.611 1.00 93.38 208 SER A N 1
ATOM 1604 C CA . SER A 1 208 ? 4.968 -3.658 10.009 1.00 93.38 208 SER A CA 1
ATOM 1605 C C . SER A 1 208 ? 5.775 -4.764 10.695 1.00 93.38 208 SER A C 1
ATOM 1607 O O . SER A 1 208 ? 5.692 -4.954 11.905 1.00 93.38 208 SER A O 1
ATOM 1609 N N . TYR A 1 209 ? 6.580 -5.501 9.927 1.00 90.50 209 TYR A N 1
ATOM 1610 C CA . TYR A 1 209 ? 7.423 -6.603 10.423 1.00 90.50 209 TYR A CA 1
ATOM 1611 C C . TYR A 1 209 ? 6.667 -7.772 11.093 1.00 90.50 209 TYR A C 1
ATOM 1613 O O . TYR A 1 209 ? 7.255 -8.508 11.884 1.00 90.50 209 TYR A O 1
ATOM 1621 N N . ASN A 1 210 ? 5.386 -7.964 10.768 1.00 93.88 210 ASN A N 1
ATOM 1622 C CA . ASN A 1 210 ? 4.655 -9.205 11.041 1.00 93.88 210 ASN A CA 1
ATOM 1623 C C . ASN A 1 210 ? 4.825 -10.215 9.889 1.00 93.88 210 ASN A C 1
ATOM 1625 O O . ASN A 1 210 ? 5.696 -10.077 9.028 1.00 93.88 210 ASN A O 1
ATOM 1629 N N . THR A 1 211 ? 4.006 -11.267 9.883 1.00 93.75 211 THR A N 1
ATOM 1630 C CA . THR A 1 211 ? 3.994 -12.316 8.851 1.00 93.75 211 THR A CA 1
ATOM 1631 C C . THR A 1 211 ? 2.779 -12.259 7.923 1.00 93.75 211 THR A C 1
ATOM 1633 O O . THR A 1 211 ? 2.666 -13.109 7.042 1.00 93.75 211 THR A O 1
ATOM 1636 N N . ILE A 1 212 ? 1.931 -11.238 8.097 1.00 95.81 212 ILE A N 1
ATOM 1637 C CA . ILE A 1 212 ? 0.813 -10.874 7.218 1.00 95.81 212 ILE A CA 1
ATOM 1638 C C . ILE A 1 212 ? 1.344 -10.652 5.793 1.00 95.81 212 ILE A C 1
ATOM 1640 O O . ILE A 1 212 ? 2.314 -9.914 5.594 1.00 95.81 212 ILE A O 1
ATOM 1644 N N . SER A 1 213 ? 0.724 -11.301 4.813 1.00 96.69 213 SER A N 1
ATOM 1645 C CA . SER A 1 213 ? 1.059 -11.201 3.396 1.00 96.69 213 SER A CA 1
ATOM 1646 C C . SER A 1 213 ? 0.393 -9.997 2.726 1.00 96.69 213 SER A C 1
ATOM 1648 O O . SER A 1 213 ? -0.517 -9.367 3.268 1.00 96.69 213 SER A O 1
ATOM 1650 N N . ALA A 1 214 ? 0.786 -9.701 1.488 1.00 97.25 214 ALA A N 1
ATOM 1651 C CA . ALA A 1 214 ? 0.102 -8.717 0.658 1.00 97.25 214 ALA A CA 1
ATOM 1652 C C . ALA A 1 214 ? -1.387 -9.052 0.473 1.00 97.25 214 ALA A C 1
ATOM 1654 O O . ALA A 1 214 ? -2.198 -8.138 0.366 1.00 97.25 214 ALA A O 1
ATOM 1655 N N . HIS A 1 215 ? -1.765 -10.335 0.465 1.00 96.12 215 HIS A N 1
ATOM 1656 C CA . HIS A 1 215 ? -3.166 -10.754 0.371 1.00 96.12 215 HIS A CA 1
ATOM 1657 C C . HIS A 1 215 ? -3.917 -10.462 1.679 1.00 96.12 215 HIS A C 1
ATOM 1659 O O . HIS A 1 215 ? -5.028 -9.933 1.631 1.00 96.12 215 HIS A O 1
ATOM 1665 N N . GLY A 1 216 ? -3.280 -10.685 2.835 1.00 96.81 216 GLY A N 1
ATOM 1666 C CA . GLY A 1 216 ? -3.803 -10.287 4.144 1.00 96.81 216 GLY A CA 1
ATOM 1667 C C . GLY A 1 216 ? -3.999 -8.774 4.276 1.00 96.81 216 GLY A C 1
ATOM 1668 O O . GLY A 1 216 ? -5.067 -8.332 4.695 1.00 96.81 216 GLY A O 1
ATOM 1669 N N . VAL A 1 217 ? -3.030 -7.962 3.833 1.00 97.69 217 VAL A N 1
ATOM 1670 C CA . VAL A 1 217 ? -3.161 -6.488 3.804 1.00 97.69 217 VAL A CA 1
ATOM 1671 C C . VAL A 1 217 ? -4.288 -6.044 2.861 1.00 97.69 217 VAL A C 1
ATOM 1673 O O . VAL A 1 217 ? -5.080 -5.172 3.213 1.00 97.69 217 VAL A O 1
ATOM 1676 N N . GLN A 1 218 ? -4.426 -6.667 1.688 1.00 97.56 218 GLN A N 1
ATOM 1677 C CA . GLN A 1 218 ? -5.534 -6.379 0.771 1.00 97.56 218 GLN A CA 1
ATOM 1678 C C . GLN A 1 218 ? -6.903 -6.745 1.374 1.00 97.56 218 GLN A C 1
ATOM 1680 O O . GLN A 1 218 ? -7.844 -5.954 1.278 1.00 97.56 218 GLN A O 1
ATOM 1685 N N . LYS A 1 219 ? -7.020 -7.906 2.038 1.00 96.94 219 LYS A N 1
ATOM 1686 C CA . LYS A 1 219 ? -8.227 -8.313 2.779 1.00 96.94 219 LYS A CA 1
ATOM 1687 C C . LYS A 1 219 ? -8.545 -7.315 3.895 1.00 96.94 219 LYS A C 1
ATOM 1689 O O . LYS A 1 219 ? -9.693 -6.897 4.010 1.00 96.94 219 LYS A O 1
ATOM 1694 N N . LEU A 1 220 ? -7.542 -6.882 4.659 1.00 97.38 220 LEU A N 1
ATOM 1695 C CA . LEU A 1 220 ? -7.683 -5.888 5.727 1.00 97.38 220 LEU A CA 1
ATOM 1696 C C . LEU A 1 220 ? -8.274 -4.562 5.215 1.00 97.38 220 LEU A C 1
ATOM 1698 O O . LEU A 1 220 ? -9.197 -4.030 5.824 1.00 97.38 220 LEU A O 1
ATOM 1702 N N . VAL A 1 221 ? -7.789 -4.044 4.081 1.00 96.94 221 VAL A N 1
ATOM 1703 C CA . VAL A 1 221 ? -8.324 -2.807 3.476 1.00 96.94 221 VAL A CA 1
ATOM 1704 C C . VAL A 1 221 ? -9.754 -3.003 2.951 1.00 96.94 221 VAL A C 1
ATOM 1706 O O . VAL A 1 221 ? -10.588 -2.104 3.067 1.00 96.94 221 VAL A O 1
ATOM 1709 N N . ARG A 1 222 ? -10.095 -4.190 2.429 1.00 95.25 222 ARG A N 1
ATOM 1710 C CA . ARG A 1 222 ? -11.484 -4.510 2.052 1.00 95.25 222 ARG A CA 1
ATOM 1711 C C . ARG A 1 222 ? -12.417 -4.507 3.266 1.00 95.25 222 ARG A C 1
ATOM 1713 O O . ARG A 1 222 ? -13.431 -3.812 3.224 1.00 95.25 222 ARG A O 1
ATOM 1720 N N . ILE A 1 223 ? -12.066 -5.213 4.343 1.00 93.88 223 ILE A N 1
ATOM 1721 C CA . ILE A 1 223 ? -12.927 -5.377 5.532 1.00 93.88 223 ILE A CA 1
ATOM 1722 C C . ILE A 1 223 ? -12.946 -4.170 6.482 1.00 93.88 223 ILE A C 1
ATOM 1724 O O . ILE A 1 223 ? -13.824 -4.100 7.335 1.00 93.88 223 ILE A O 1
ATOM 1728 N N . SER A 1 224 ? -12.021 -3.215 6.350 1.00 94.19 224 SER A N 1
ATOM 1729 C CA . SER A 1 224 ? -12.004 -2.003 7.184 1.00 94.19 224 SER A CA 1
ATOM 1730 C C . SER A 1 224 ? -13.072 -0.971 6.820 1.00 94.19 224 SER A C 1
ATOM 1732 O O . SER A 1 224 ? -13.161 0.064 7.474 1.00 94.19 224 SER A O 1
ATOM 1734 N N . ASN A 1 225 ? -13.861 -1.214 5.766 1.00 91.62 225 ASN A N 1
ATOM 1735 C CA . ASN A 1 225 ? -14.985 -0.375 5.333 1.00 91.62 225 ASN A CA 1
ATOM 1736 C C . ASN A 1 225 ? -14.669 1.124 5.155 1.00 91.62 225 ASN A C 1
ATOM 1738 O O . ASN A 1 225 ? -15.572 1.958 5.205 1.00 91.62 225 ASN A O 1
ATOM 1742 N N . GLY A 1 226 ? -13.399 1.457 4.898 1.00 93.38 226 GLY A N 1
ATOM 1743 C CA . GLY A 1 226 ? -12.923 2.827 4.702 1.00 93.38 226 GLY A CA 1
ATOM 1744 C C . GLY A 1 226 ? -12.561 3.586 5.984 1.00 93.38 226 GLY A C 1
ATOM 1745 O O . GLY A 1 226 ? -12.191 4.753 5.874 1.00 93.38 226 GLY A O 1
ATOM 1746 N N . HIS A 1 227 ? -12.631 2.955 7.167 1.00 94.00 227 HIS A N 1
ATOM 1747 C CA . HIS A 1 227 ? -12.375 3.592 8.474 1.00 94.00 227 HIS A CA 1
ATOM 1748 C C . HIS A 1 227 ? -10.906 3.935 8.747 1.00 94.00 227 HIS A C 1
ATOM 1750 O O . HIS A 1 227 ? -10.634 4.818 9.558 1.00 94.00 227 HIS A O 1
ATOM 1756 N N . ILE A 1 228 ? -9.958 3.259 8.090 1.00 95.88 228 ILE A N 1
ATOM 1757 C CA . ILE A 1 228 ? -8.523 3.484 8.317 1.00 95.88 228 ILE A CA 1
ATOM 1758 C C . ILE A 1 228 ? -8.104 4.863 7.782 1.00 95.88 228 ILE A C 1
ATOM 1760 O O . ILE A 1 228 ? -8.319 5.180 6.613 1.00 95.88 228 ILE A O 1
ATOM 1764 N N . GLU A 1 229 ? -7.470 5.647 8.652 1.00 95.69 229 GLU A N 1
ATOM 1765 C CA . GLU A 1 229 ? -6.919 6.984 8.419 1.00 95.69 229 GLU A CA 1
ATOM 1766 C C . GLU A 1 229 ? -5.379 6.957 8.304 1.00 95.69 229 GLU A C 1
ATOM 1768 O O . GLU A 1 229 ? -4.828 7.600 7.405 1.00 95.69 229 GLU A O 1
ATOM 1773 N N . ASP A 1 230 ? -4.702 6.163 9.147 1.00 97.50 230 ASP A N 1
ATOM 1774 C CA . ASP A 1 230 ? -3.251 5.885 9.123 1.00 97.50 230 ASP A CA 1
ATOM 1775 C C . ASP A 1 230 ? -3.004 4.369 9.033 1.00 97.50 230 ASP A C 1
ATOM 1777 O O . ASP A 1 230 ? -3.436 3.605 9.903 1.00 97.50 230 ASP A O 1
ATOM 1781 N N . LEU A 1 231 ? -2.303 3.928 7.983 1.00 98.38 231 LEU A N 1
ATOM 1782 C CA . LEU A 1 231 ? -1.902 2.533 7.786 1.00 98.38 231 LEU A CA 1
ATOM 1783 C C . LEU A 1 231 ? -0.387 2.407 7.620 1.00 98.38 231 LEU A C 1
ATOM 1785 O O . LEU A 1 231 ? 0.177 2.942 6.664 1.00 98.38 231 LEU A O 1
ATOM 1789 N N . ALA A 1 232 ? 0.251 1.593 8.464 1.00 97.50 232 ALA A N 1
ATOM 1790 C CA . ALA A 1 232 ? 1.655 1.214 8.312 1.00 97.50 232 ALA A CA 1
ATOM 1791 C C . ALA A 1 232 ? 1.843 -0.300 8.124 1.00 97.50 232 ALA A C 1
ATOM 1793 O O . ALA A 1 232 ? 1.503 -1.099 9.002 1.00 97.50 232 ALA A O 1
ATOM 1794 N N . CYS A 1 233 ? 2.436 -0.690 6.993 1.00 95.81 233 CYS A N 1
ATOM 1795 C CA . CYS A 1 233 ? 2.921 -2.042 6.730 1.00 95.81 233 CYS A CA 1
ATOM 1796 C C . CYS A 1 233 ? 4.177 -1.997 5.837 1.00 95.81 233 CYS A C 1
ATOM 1798 O O . CYS A 1 233 ? 4.096 -1.940 4.612 1.00 95.81 233 CYS A O 1
ATOM 1800 N N . ASP A 1 234 ? 5.357 -2.003 6.457 1.00 89.25 234 ASP A N 1
ATOM 1801 C CA . ASP A 1 234 ? 6.628 -1.670 5.785 1.00 89.25 234 ASP A CA 1
ATOM 1802 C C . ASP A 1 234 ? 7.085 -2.734 4.776 1.00 89.25 234 ASP A C 1
ATOM 1804 O O . ASP A 1 234 ? 7.633 -2.431 3.717 1.00 89.25 234 ASP A O 1
ATOM 1808 N N . SER A 1 235 ? 6.894 -4.004 5.125 1.00 86.31 235 SER A N 1
ATOM 1809 C CA . SER A 1 235 ? 7.300 -5.148 4.318 1.00 86.31 235 SER A CA 1
ATOM 1810 C C . SER A 1 235 ? 6.398 -6.326 4.648 1.00 86.31 235 SER A C 1
ATOM 1812 O O . SER A 1 235 ? 6.255 -6.701 5.811 1.00 86.31 235 SER A O 1
ATOM 1814 N N . MET A 1 236 ? 5.814 -6.908 3.607 1.00 94.12 236 MET A N 1
ATOM 1815 C CA . MET A 1 236 ? 4.917 -8.059 3.659 1.00 94.12 236 MET A CA 1
ATOM 1816 C C . MET A 1 236 ? 5.391 -9.087 2.625 1.00 94.12 236 MET A C 1
ATOM 1818 O O . MET A 1 236 ? 5.816 -8.672 1.544 1.00 94.12 236 MET A O 1
ATOM 1822 N N . PRO A 1 237 ? 5.361 -10.401 2.901 1.00 95.81 237 PRO A N 1
ATOM 1823 C CA . PRO A 1 237 ? 5.495 -11.409 1.853 1.00 95.81 237 PRO A CA 1
ATOM 1824 C C . PRO A 1 237 ? 4.400 -11.212 0.795 1.00 95.81 237 PRO A C 1
ATOM 1826 O O . PRO A 1 237 ? 3.257 -10.933 1.146 1.00 95.81 237 PRO A O 1
ATOM 1829 N N . LEU A 1 238 ? 4.704 -11.372 -0.492 1.00 96.44 238 LEU A N 1
ATOM 1830 C CA . LEU A 1 238 ? 3.706 -11.229 -1.564 1.00 96.44 238 LEU A CA 1
ATOM 1831 C C . LEU A 1 238 ? 2.575 -12.269 -1.431 1.00 96.44 238 LEU A C 1
ATOM 1833 O O . LEU A 1 238 ? 1.416 -11.991 -1.743 1.00 96.44 238 LEU A O 1
ATOM 1837 N N . LEU A 1 239 ? 2.925 -13.462 -0.946 1.00 95.25 239 LEU A N 1
ATOM 1838 C CA . LEU A 1 239 ? 2.048 -14.619 -0.796 1.00 95.25 239 LEU A CA 1
ATOM 1839 C C . LEU A 1 239 ? 2.023 -15.127 0.655 1.00 95.25 239 LEU A C 1
ATOM 1841 O O . LEU A 1 239 ? 3.014 -14.943 1.370 1.00 95.25 239 LEU A O 1
ATOM 1845 N N . PRO A 1 240 ? 0.936 -15.795 1.087 1.00 91.50 240 PRO A N 1
ATOM 1846 C CA . PRO A 1 240 ? 0.877 -16.470 2.381 1.00 91.50 240 PRO A CA 1
ATOM 1847 C C . PRO A 1 240 ? 2.031 -17.465 2.566 1.00 91.50 240 PRO A C 1
ATOM 1849 O O . PRO A 1 240 ? 2.459 -18.132 1.626 1.00 91.50 240 PRO A O 1
ATOM 1852 N N . LYS A 1 241 ? 2.537 -17.611 3.798 1.00 82.12 241 LYS A N 1
ATOM 1853 C CA . LYS A 1 241 ? 3.708 -18.466 4.095 1.00 82.12 241 LYS A CA 1
ATOM 1854 C C . LYS A 1 241 ? 3.516 -19.957 3.797 1.00 82.12 241 LYS A C 1
ATOM 1856 O O . LYS A 1 241 ? 4.506 -20.684 3.715 1.00 82.12 241 LYS A O 1
ATOM 1861 N N . VAL A 1 242 ? 2.275 -20.414 3.675 1.00 81.69 242 VAL A N 1
ATOM 1862 C CA . VAL A 1 242 ? 1.910 -21.797 3.364 1.00 81.69 242 VAL A CA 1
ATOM 1863 C C . VAL A 1 242 ? 1.166 -21.791 2.032 1.00 81.69 242 VAL A C 1
ATOM 1865 O O . VAL A 1 242 ? 0.302 -20.951 1.814 1.00 81.69 242 VAL A O 1
ATOM 1868 N N . GLY A 1 243 ? 1.518 -22.708 1.131 1.00 82.25 243 GLY A N 1
ATOM 1869 C CA . GLY A 1 243 ? 0.852 -22.839 -0.162 1.00 82.25 243 GLY A CA 1
ATOM 1870 C C . GLY A 1 243 ? 1.590 -23.769 -1.122 1.00 82.25 243 GLY A C 1
ATOM 1871 O O . GLY A 1 243 ? 2.818 -23.900 -1.079 1.00 82.25 243 GLY A O 1
ATOM 1872 N N . SER A 1 244 ? 0.839 -24.418 -2.012 1.00 85.75 244 SER A N 1
ATOM 1873 C CA . SER A 1 244 ? 1.364 -25.355 -3.020 1.00 85.75 244 SER A CA 1
ATOM 1874 C C . SER A 1 244 ? 2.268 -24.672 -4.058 1.00 85.75 244 SER A C 1
ATOM 1876 O O . SER A 1 244 ? 3.192 -25.304 -4.582 1.00 85.75 244 SER A O 1
ATOM 1878 N N . TYR A 1 245 ? 2.065 -23.366 -4.280 1.00 88.00 245 TYR A N 1
ATOM 1879 C CA . TYR A 1 245 ? 2.835 -22.515 -5.193 1.00 88.00 245 TYR A CA 1
ATOM 1880 C C . TYR A 1 245 ? 4.354 -22.573 -4.949 1.00 88.00 245 TYR A C 1
ATOM 1882 O O . TYR A 1 245 ? 5.127 -22.490 -5.902 1.00 88.00 245 TYR A O 1
ATOM 1890 N N . ARG A 1 246 ? 4.799 -22.790 -3.699 1.00 88.69 246 ARG A N 1
ATOM 1891 C CA . ARG A 1 246 ? 6.226 -22.839 -3.322 1.00 88.69 246 ARG A CA 1
ATOM 1892 C C . ARG A 1 246 ? 7.020 -23.900 -4.085 1.00 88.69 246 ARG A C 1
ATOM 1894 O O . ARG A 1 246 ? 8.211 -23.731 -4.295 1.00 88.69 246 ARG A O 1
ATOM 1901 N N . LYS A 1 247 ? 6.363 -24.965 -4.561 1.00 87.69 247 LYS A N 1
ATOM 1902 C CA . LYS A 1 247 ? 6.986 -26.011 -5.396 1.00 87.69 247 LYS A CA 1
ATOM 1903 C C . LYS A 1 247 ? 7.323 -25.540 -6.820 1.00 87.69 247 LYS A C 1
ATOM 1905 O O . LYS A 1 247 ? 7.946 -26.295 -7.566 1.00 87.69 247 LYS A O 1
ATOM 1910 N N . ALA A 1 248 ? 6.810 -24.385 -7.244 1.00 88.31 248 ALA A N 1
ATOM 1911 C CA . ALA A 1 248 ? 7.008 -23.800 -8.572 1.00 88.31 248 ALA A CA 1
ATOM 1912 C C . ALA A 1 248 ? 7.993 -22.623 -8.577 1.00 88.31 248 ALA A C 1
ATOM 1914 O O . ALA A 1 248 ? 8.420 -22.205 -9.648 1.00 88.31 248 ALA A O 1
ATOM 1915 N N . TRP A 1 249 ? 8.325 -22.087 -7.402 1.00 93.06 249 TRP A N 1
ATOM 1916 C CA . TRP A 1 249 ? 9.332 -21.046 -7.234 1.00 93.06 249 TRP A CA 1
ATOM 1917 C C . TRP A 1 249 ? 10.734 -21.662 -7.088 1.00 93.06 249 TRP A C 1
ATOM 1919 O O . TRP A 1 249 ? 10.848 -22.818 -6.665 1.00 93.06 249 TRP A O 1
ATOM 1929 N N . PRO A 1 250 ? 11.804 -20.903 -7.388 1.00 92.31 250 PRO A N 1
ATOM 1930 C CA . PRO A 1 250 ? 13.168 -21.293 -7.045 1.00 92.31 250 PRO A CA 1
ATOM 1931 C C . PRO A 1 250 ? 13.302 -21.652 -5.548 1.00 92.31 250 PRO A C 1
ATOM 1933 O O . PRO A 1 250 ? 12.652 -21.012 -4.711 1.00 92.31 250 PRO A O 1
ATOM 1936 N N . PRO A 1 251 ? 14.145 -22.632 -5.168 1.00 89.75 251 PRO A N 1
ATOM 1937 C CA . PRO A 1 251 ? 14.374 -22.974 -3.764 1.00 89.75 251 PRO A CA 1
ATOM 1938 C C . PRO A 1 251 ? 14.821 -21.770 -2.928 1.00 89.75 251 PRO A C 1
ATOM 1940 O O . PRO A 1 251 ? 15.572 -20.920 -3.404 1.00 89.75 251 PRO A O 1
ATOM 1943 N N . ASP A 1 252 ? 14.350 -21.708 -1.680 1.00 89.19 252 ASP A N 1
ATOM 1944 C CA . ASP A 1 252 ? 14.657 -20.644 -0.712 1.00 89.19 252 ASP A CA 1
ATOM 1945 C C . ASP A 1 252 ? 14.468 -19.209 -1.254 1.00 89.19 252 ASP A C 1
ATOM 1947 O O . ASP A 1 252 ? 15.183 -18.281 -0.856 1.00 89.19 252 ASP A O 1
ATOM 1951 N N . SER A 1 253 ? 13.498 -19.034 -2.164 1.00 92.50 253 SER A N 1
ATOM 1952 C CA . SER A 1 253 ? 13.081 -17.740 -2.702 1.00 92.50 253 SER A CA 1
ATOM 1953 C C . SER A 1 253 ? 11.734 -17.279 -2.140 1.00 92.50 253 SER A C 1
ATOM 1955 O O . SER A 1 253 ? 10.787 -18.056 -2.024 1.00 92.50 253 SER A O 1
ATOM 1957 N N . ASP A 1 254 ? 11.647 -15.992 -1.812 1.00 93.62 254 ASP A N 1
ATOM 1958 C CA . ASP A 1 254 ? 10.423 -15.296 -1.421 1.00 93.62 254 ASP A CA 1
ATOM 1959 C C . ASP A 1 254 ? 10.400 -13.894 -2.066 1.00 93.62 254 ASP A C 1
ATOM 1961 O O . ASP A 1 254 ? 11.430 -13.220 -2.168 1.00 93.62 254 ASP A O 1
ATOM 1965 N N . LEU A 1 255 ? 9.217 -13.427 -2.480 1.00 96.31 255 LEU A N 1
ATOM 1966 C CA . LEU A 1 255 ? 8.988 -12.035 -2.889 1.00 96.31 255 LEU A CA 1
ATOM 1967 C C . LEU A 1 255 ? 8.321 -11.259 -1.759 1.00 96.31 255 LEU A C 1
ATOM 1969 O O . LEU A 1 255 ? 7.427 -11.773 -1.088 1.00 96.31 255 LEU A O 1
ATOM 1973 N N . HIS A 1 256 ? 8.728 -10.008 -1.589 1.00 96.88 256 HIS A N 1
ATOM 1974 C CA . HIS A 1 256 ? 8.155 -9.059 -0.645 1.00 96.88 256 HIS A CA 1
ATOM 1975 C C . HIS A 1 256 ? 7.613 -7.819 -1.362 1.00 96.88 256 HIS A C 1
ATOM 1977 O O . HIS A 1 256 ? 8.143 -7.384 -2.385 1.00 96.88 256 HIS A O 1
ATOM 1983 N N . GLY A 1 257 ? 6.561 -7.243 -0.790 1.00 96.75 257 GLY A N 1
ATOM 1984 C CA . GLY A 1 257 ? 5.868 -6.072 -1.304 1.00 96.75 257 GLY A CA 1
ATOM 1985 C C . GLY A 1 257 ? 4.424 -6.354 -1.694 1.00 96.75 257 GLY A C 1
ATOM 1986 O O . GLY A 1 257 ? 3.918 -7.465 -1.557 1.00 96.75 257 GLY A O 1
ATOM 1987 N N . ILE A 1 258 ? 3.768 -5.308 -2.180 1.00 97.25 258 ILE A N 1
ATOM 1988 C CA . ILE A 1 258 ? 2.372 -5.296 -2.608 1.00 97.25 258 ILE A CA 1
ATOM 1989 C C . ILE A 1 258 ? 2.288 -4.908 -4.088 1.00 97.25 258 ILE A C 1
ATOM 1991 O O . ILE A 1 258 ? 2.905 -3.929 -4.511 1.00 97.25 258 ILE A O 1
ATOM 1995 N N . LEU A 1 259 ? 1.562 -5.704 -4.872 1.00 96.94 259 LEU A N 1
ATOM 1996 C CA . LEU A 1 259 ? 1.407 -5.578 -6.326 1.00 96.94 259 LEU A CA 1
ATOM 1997 C C . LEU A 1 259 ? -0.089 -5.586 -6.673 1.00 96.94 259 LEU A C 1
ATOM 1999 O O . LEU A 1 259 ? -0.876 -6.195 -5.949 1.00 96.94 259 LEU A O 1
ATOM 2003 N N . GLY A 1 260 ? -0.503 -4.872 -7.725 1.00 95.44 260 GLY A N 1
ATOM 2004 C CA . GLY A 1 260 ? -1.904 -4.806 -8.189 1.00 95.44 260 GLY A CA 1
ATOM 2005 C C . GLY A 1 260 ? -2.910 -4.094 -7.265 1.00 95.44 260 GLY A C 1
ATOM 2006 O O . GLY A 1 260 ? -3.998 -3.718 -7.702 1.00 95.44 260 GLY A O 1
ATOM 2007 N N . ALA A 1 261 ? -2.559 -3.848 -6.002 1.00 96.75 261 ALA A N 1
ATOM 2008 C CA . ALA A 1 261 ? -3.467 -3.335 -4.972 1.00 96.75 261 ALA A CA 1
ATOM 2009 C C . ALA A 1 261 ? -3.762 -1.823 -5.035 1.00 96.75 261 ALA A C 1
ATOM 2011 O O . ALA A 1 261 ? -4.486 -1.321 -4.180 1.00 96.75 261 ALA A O 1
ATOM 2012 N N . ALA A 1 262 ? -3.229 -1.088 -6.020 1.00 97.00 262 ALA A N 1
ATOM 2013 C CA . ALA A 1 262 ? -3.395 0.368 -6.143 1.00 97.00 262 ALA A CA 1
ATOM 2014 C C . ALA A 1 262 ? -4.867 0.821 -6.054 1.00 97.00 262 ALA A C 1
ATOM 2016 O O . ALA A 1 262 ? -5.182 1.818 -5.405 1.00 97.00 262 ALA A O 1
ATOM 2017 N N . HIS A 1 263 ? -5.773 0.027 -6.630 1.00 96.62 263 HIS A N 1
ATOM 2018 C CA . HIS A 1 263 ? -7.215 0.255 -6.609 1.00 96.62 263 HIS A CA 1
ATOM 2019 C C . HIS A 1 263 ? -7.837 0.262 -5.196 1.00 96.62 263 HIS A C 1
ATOM 2021 O O . HIS A 1 263 ? -8.800 0.992 -4.975 1.00 96.62 263 HIS A O 1
ATOM 2027 N N . LEU A 1 264 ? -7.284 -0.480 -4.226 1.00 97.44 264 LEU A N 1
ATOM 2028 C CA . LEU A 1 264 ? -7.794 -0.527 -2.845 1.00 97.44 264 LEU A CA 1
ATOM 2029 C C . LEU A 1 264 ? -7.484 0.745 -2.049 1.00 97.44 264 LEU A C 1
ATOM 2031 O O . LEU A 1 264 ? -8.168 1.045 -1.074 1.00 97.44 264 LEU A O 1
ATOM 2035 N N . PHE A 1 265 ? -6.476 1.513 -2.465 1.00 97.62 265 PHE A N 1
ATOM 2036 C CA . PHE A 1 265 ? -6.111 2.777 -1.824 1.00 97.62 265 PHE A CA 1
ATOM 2037 C C . PHE A 1 265 ? -6.891 3.977 -2.380 1.00 97.62 265 PHE A C 1
ATOM 2039 O O . PHE A 1 265 ? -6.701 5.090 -1.895 1.00 97.62 265 PHE A O 1
ATOM 2046 N N . ARG A 1 266 ? -7.793 3.768 -3.354 1.00 96.56 266 ARG A N 1
ATOM 2047 C CA . ARG A 1 266 ? -8.760 4.779 -3.818 1.00 96.56 266 ARG A CA 1
ATOM 2048 C C . ARG A 1 266 ? -9.799 5.090 -2.724 1.00 96.56 266 ARG A C 1
ATOM 2050 O O . ARG A 1 266 ? -10.176 4.170 -1.995 1.00 96.56 266 ARG A O 1
ATOM 2057 N N . PRO A 1 267 ? -10.351 6.318 -2.654 1.00 95.19 267 PRO A N 1
ATOM 2058 C CA . PRO A 1 267 ? -11.380 6.703 -1.677 1.00 95.19 267 PRO A CA 1
ATOM 2059 C C . PRO A 1 267 ? -12.618 5.786 -1.628 1.00 95.19 267 PRO A C 1
ATOM 2061 O O . PRO A 1 267 ? -13.163 5.550 -0.551 1.00 95.19 267 PRO A O 1
ATOM 2064 N N . VAL A 1 268 ? -13.001 5.189 -2.764 1.00 94.56 268 VAL A N 1
ATOM 2065 C CA . VAL A 1 268 ? -14.110 4.219 -2.875 1.00 94.56 268 VAL A CA 1
ATOM 2066 C C . VAL A 1 268 ? -13.923 2.969 -1.989 1.00 94.56 268 VAL A C 1
ATOM 2068 O O . VAL A 1 268 ? -14.894 2.391 -1.506 1.00 94.56 268 VAL A O 1
ATOM 2071 N N . PHE A 1 269 ? -12.674 2.579 -1.706 1.00 95.12 269 PHE A N 1
ATOM 2072 C CA . PHE A 1 269 ? -12.332 1.522 -0.743 1.00 95.12 269 PHE A CA 1
ATOM 2073 C C . PHE A 1 269 ? -11.831 2.076 0.597 1.00 95.12 269 PHE A C 1
ATOM 2075 O O . PHE A 1 269 ? -12.201 1.543 1.648 1.00 95.12 269 PHE A O 1
ATOM 2082 N N . SER A 1 270 ? -10.997 3.119 0.535 1.00 96.19 270 SER A N 1
ATOM 2083 C CA . SER A 1 270 ? -10.192 3.702 1.617 1.00 96.19 270 SER A CA 1
ATOM 2084 C C . SER A 1 270 ? -10.610 5.151 1.908 1.00 96.19 270 SER A C 1
ATOM 2086 O O . SER A 1 270 ? -9.819 6.086 1.786 1.00 96.19 270 SER A O 1
ATOM 2088 N N . SER A 1 271 ? -11.883 5.344 2.257 1.00 93.19 271 SER A N 1
ATOM 2089 C CA . SER A 1 271 ? -12.550 6.653 2.328 1.00 93.19 271 SER A CA 1
ATOM 2090 C C . SER A 1 271 ? -11.882 7.668 3.261 1.00 93.19 271 SER A C 1
ATOM 2092 O O . SER A 1 271 ? -11.807 8.850 2.920 1.00 93.19 271 SER A O 1
ATOM 2094 N N . ASN A 1 272 ? -11.348 7.232 4.404 1.00 94.50 272 ASN A N 1
ATOM 2095 C CA . ASN A 1 272 ? -10.670 8.114 5.356 1.00 94.50 272 ASN A CA 1
ATOM 2096 C C . ASN A 1 272 ? -9.139 8.118 5.240 1.00 94.50 272 ASN A C 1
ATOM 2098 O O . ASN A 1 272 ? -8.513 8.848 5.995 1.00 94.50 272 ASN A O 1
ATOM 2102 N N . LEU A 1 273 ? -8.512 7.369 4.327 1.00 96.94 273 LEU A N 1
ATOM 2103 C CA . LEU A 1 273 ? -7.052 7.195 4.335 1.00 96.94 273 LEU A CA 1
ATOM 2104 C C . LEU A 1 273 ? -6.306 8.506 4.023 1.00 96.94 273 LEU A C 1
ATOM 2106 O O . LEU A 1 273 ? -6.409 9.045 2.918 1.00 96.94 273 LEU A O 1
ATOM 2110 N N . ARG A 1 274 ? -5.519 8.991 4.992 1.00 96.31 274 ARG A N 1
ATOM 2111 C CA . ARG A 1 274 ? -4.705 10.221 4.911 1.00 96.31 274 ARG A CA 1
ATOM 2112 C C . ARG A 1 274 ? -3.205 9.949 5.004 1.00 96.31 274 ARG A C 1
ATOM 2114 O O . ARG A 1 274 ? -2.425 10.698 4.412 1.00 96.31 274 ARG A O 1
ATOM 2121 N N . VAL A 1 275 ? -2.800 8.904 5.724 1.00 97.94 275 VAL A N 1
ATOM 2122 C CA . VAL A 1 275 ? -1.397 8.518 5.923 1.00 97.94 275 VAL A CA 1
ATOM 2123 C C . VAL A 1 275 ? -1.210 7.060 5.518 1.00 97.94 275 VAL A C 1
ATOM 2125 O O . VAL A 1 275 ? -1.937 6.177 5.967 1.00 97.94 275 VAL A O 1
ATOM 2128 N N . LEU A 1 276 ? -0.228 6.804 4.655 1.00 98.56 276 LEU A N 1
ATOM 2129 C CA . LEU A 1 276 ? 0.120 5.462 4.205 1.00 98.56 276 LEU A CA 1
ATOM 2130 C C . LEU A 1 276 ? 1.633 5.258 4.286 1.00 98.56 276 LEU A C 1
ATOM 2132 O O . LEU A 1 276 ? 2.404 5.993 3.672 1.00 98.56 276 LEU A O 1
ATOM 2136 N N . ARG A 1 277 ? 2.068 4.231 5.010 1.00 98.00 277 ARG A N 1
ATOM 2137 C CA . ARG A 1 277 ? 3.453 3.755 5.051 1.00 98.00 277 ARG A CA 1
ATOM 2138 C C . ARG A 1 277 ? 3.486 2.330 4.518 1.00 98.00 277 ARG A C 1
ATOM 2140 O O . ARG A 1 277 ? 2.914 1.427 5.127 1.00 98.00 277 ARG A O 1
ATOM 2147 N N . ILE A 1 278 ? 4.105 2.137 3.357 1.00 98.19 278 ILE A N 1
ATOM 2148 C CA . ILE A 1 278 ? 3.988 0.890 2.602 1.00 98.19 278 ILE A CA 1
ATOM 2149 C C . ILE A 1 278 ? 5.188 0.638 1.686 1.00 98.19 278 ILE A C 1
ATOM 2151 O O . ILE A 1 278 ? 5.873 1.561 1.249 1.00 98.19 278 ILE A O 1
ATOM 2155 N N . HIS A 1 279 ? 5.415 -0.635 1.366 1.00 98.00 279 HIS A N 1
ATOM 2156 C CA . HIS A 1 279 ? 6.478 -1.076 0.468 1.00 98.00 279 HIS A CA 1
ATOM 2157 C C . HIS A 1 279 ? 6.446 -0.354 -0.893 1.00 98.00 279 HIS A C 1
ATOM 2159 O O . HIS A 1 279 ? 5.396 -0.263 -1.540 1.00 98.00 279 HIS A O 1
ATOM 2165 N N . HIS A 1 280 ? 7.613 0.097 -1.364 1.00 98.06 280 HIS A N 1
ATOM 2166 C CA . HIS A 1 280 ? 7.765 0.921 -2.572 1.00 98.06 280 HIS A CA 1
ATOM 2167 C C . HIS A 1 280 ? 7.153 0.328 -3.856 1.00 98.06 280 HIS A C 1
ATOM 2169 O O . HIS A 1 280 ? 6.767 1.071 -4.763 1.00 98.06 280 HIS A O 1
ATOM 2175 N N . SER A 1 281 ? 7.014 -1.000 -3.921 1.00 98.12 281 SER A N 1
ATOM 2176 C CA . SER A 1 281 ? 6.390 -1.724 -5.038 1.00 98.12 281 SER A CA 1
ATOM 2177 C C . SER A 1 281 ? 4.988 -1.225 -5.402 1.00 98.12 281 SER A C 1
ATOM 2179 O O . SER A 1 281 ? 4.609 -1.356 -6.561 1.00 98.12 281 SER A O 1
ATOM 2181 N N . LEU A 1 282 ? 4.241 -0.614 -4.469 1.00 98.25 282 LEU A N 1
ATOM 2182 C CA . LEU A 1 282 ? 2.934 -0.007 -4.753 1.00 98.25 282 LEU A CA 1
ATOM 2183 C C . LEU A 1 282 ? 3.010 1.057 -5.869 1.00 98.25 282 LEU A C 1
ATOM 2185 O O . LEU A 1 282 ? 2.101 1.178 -6.692 1.00 98.25 282 LEU A O 1
ATOM 2189 N N . VAL A 1 283 ? 4.101 1.825 -5.886 1.00 98.31 283 VAL A N 1
ATOM 2190 C CA . VAL A 1 283 ? 4.365 2.911 -6.842 1.00 98.31 283 VAL A CA 1
ATOM 2191 C C . VAL A 1 283 ? 5.280 2.448 -7.977 1.00 98.31 283 VAL A C 1
ATOM 2193 O O . VAL A 1 283 ? 5.156 2.921 -9.105 1.00 98.31 283 VAL A O 1
ATOM 2196 N N . THR A 1 284 ? 6.208 1.527 -7.704 1.00 98.19 284 THR A N 1
ATOM 2197 C CA . THR A 1 284 ? 7.267 1.171 -8.661 1.00 98.19 284 THR A CA 1
ATOM 2198 C C . THR A 1 284 ? 7.042 -0.142 -9.407 1.00 98.19 284 THR A C 1
ATOM 2200 O O . THR A 1 284 ? 7.762 -0.389 -10.369 1.00 98.19 284 THR A O 1
ATOM 2203 N N . ASN A 1 285 ? 6.097 -0.990 -8.978 1.00 97.44 285 ASN A N 1
ATOM 2204 C CA . ASN A 1 285 ? 5.925 -2.386 -9.419 1.00 97.44 285 ASN A CA 1
ATOM 2205 C C . ASN A 1 285 ? 7.163 -3.294 -9.243 1.00 97.44 285 ASN A C 1
ATOM 2207 O O . ASN A 1 285 ? 7.177 -4.426 -9.717 1.00 97.44 285 ASN A O 1
ATOM 2211 N N . ILE A 1 286 ? 8.196 -2.847 -8.526 1.00 98.12 286 ILE A N 1
ATOM 2212 C CA . ILE A 1 286 ? 9.404 -3.641 -8.259 1.00 98.12 286 ILE A CA 1
ATOM 2213 C C . ILE A 1 286 ? 9.241 -4.288 -6.875 1.00 98.12 286 ILE A C 1
ATOM 2215 O O . ILE A 1 286 ? 9.210 -3.550 -5.891 1.00 98.12 286 ILE A O 1
ATOM 2219 N N . PRO A 1 287 ? 9.095 -5.621 -6.756 1.00 97.38 287 PRO A N 1
ATOM 2220 C CA . PRO A 1 287 ? 9.071 -6.302 -5.465 1.00 97.38 287 PRO A CA 1
ATOM 2221 C C . PRO A 1 287 ? 10.489 -6.486 -4.906 1.00 97.38 287 PRO A C 1
ATOM 2223 O O . PRO A 1 287 ? 11.459 -6.583 -5.655 1.00 97.38 287 PRO A O 1
ATOM 2226 N N . SER A 1 288 ? 10.604 -6.635 -3.589 1.00 96.25 288 SER A N 1
ATOM 2227 C CA . SER A 1 288 ? 11.861 -7.011 -2.938 1.00 96.25 288 SER A CA 1
ATOM 2228 C C . SER A 1 288 ? 12.081 -8.522 -3.031 1.00 96.25 288 SER A C 1
ATOM 2230 O O . SER A 1 288 ? 11.317 -9.307 -2.468 1.00 96.25 288 SER A O 1
ATOM 2232 N N . LEU A 1 289 ? 13.138 -8.945 -3.725 1.00 96.31 289 LEU A N 1
ATOM 2233 C CA . LEU A 1 289 ? 13.509 -10.354 -3.865 1.00 96.31 289 LEU A CA 1
ATOM 2234 C C . LEU A 1 289 ? 14.364 -10.822 -2.676 1.00 96.31 289 LEU A C 1
ATOM 2236 O O . LEU A 1 289 ? 15.418 -10.252 -2.394 1.00 96.31 289 LEU A O 1
ATOM 2240 N N . ARG A 1 290 ? 13.970 -11.915 -2.017 1.00 93.19 290 ARG A N 1
ATOM 2241 C CA . ARG A 1 290 ? 14.777 -12.611 -1.003 1.00 93.19 290 ARG A CA 1
ATOM 2242 C C . ARG A 1 290 ? 15.134 -14.002 -1.507 1.00 93.19 290 ARG A C 1
ATOM 2244 O O . ARG A 1 290 ? 14.246 -14.802 -1.748 1.00 93.19 290 ARG A O 1
ATOM 2251 N N . VAL A 1 291 ? 16.430 -14.276 -1.672 1.00 92.00 291 VAL A N 1
ATOM 2252 C CA . VAL A 1 291 ? 16.959 -15.578 -2.124 1.00 92.00 291 VAL A CA 1
ATOM 2253 C C . VAL A 1 291 ? 18.252 -15.892 -1.381 1.00 92.00 291 VAL A C 1
ATOM 2255 O O . VAL A 1 291 ? 19.145 -15.035 -1.292 1.00 92.00 291 VAL A O 1
ATOM 2258 N N . VAL A 1 292 ? 18.376 -17.107 -0.851 1.00 88.44 292 VAL A N 1
ATOM 2259 C CA . VAL A 1 292 ? 19.616 -17.592 -0.222 1.00 88.44 292 VAL A CA 1
ATOM 2260 C C . VAL A 1 292 ? 20.716 -17.762 -1.282 1.00 88.44 292 VAL A C 1
ATOM 2262 O O . VAL A 1 292 ? 20.474 -18.259 -2.372 1.00 88.44 292 VAL A O 1
ATOM 2265 N N . GLY A 1 293 ? 21.940 -17.320 -0.978 1.00 85.88 293 GLY A N 1
ATOM 2266 C CA . GLY A 1 293 ? 23.097 -17.443 -1.880 1.00 85.88 293 GLY A CA 1
ATOM 2267 C C . GLY A 1 293 ? 23.329 -16.277 -2.855 1.00 85.88 293 GLY A C 1
ATOM 2268 O O . GLY A 1 293 ? 24.405 -16.203 -3.441 1.00 85.88 293 GLY A O 1
ATOM 2269 N N . LEU A 1 294 ? 22.390 -15.331 -2.987 1.00 88.75 294 LEU A N 1
ATOM 2270 C CA . LEU A 1 294 ? 22.589 -14.086 -3.748 1.00 88.75 294 LEU A CA 1
ATOM 2271 C C . LEU A 1 294 ? 22.954 -12.897 -2.841 1.00 88.75 294 LEU A C 1
ATOM 2273 O O . LEU A 1 294 ? 22.458 -12.794 -1.717 1.00 88.75 294 LEU A O 1
ATOM 2277 N N . SER A 1 295 ? 23.786 -11.979 -3.349 1.00 90.44 295 SER A N 1
ATOM 2278 C CA . SER A 1 295 ? 24.099 -10.692 -2.703 1.00 90.44 295 SER A CA 1
ATOM 2279 C C . SER A 1 295 ? 22.900 -9.734 -2.726 1.00 90.44 295 SER A C 1
ATOM 2281 O O . SER A 1 295 ? 21.972 -9.925 -3.514 1.00 90.44 295 SER A O 1
ATOM 2283 N N . SER A 1 296 ? 22.915 -8.684 -1.891 1.00 89.50 296 SER A N 1
ATOM 2284 C CA . SER A 1 296 ? 21.834 -7.681 -1.861 1.00 89.50 296 SER A CA 1
ATOM 2285 C C . SER A 1 296 ? 21.632 -7.030 -3.235 1.00 89.50 296 SER A C 1
ATOM 2287 O O . SER A 1 296 ? 20.571 -7.173 -3.841 1.00 89.50 296 SER A O 1
ATOM 2289 N N . SER A 1 297 ? 22.697 -6.461 -3.803 1.00 90.19 297 SER A N 1
ATOM 2290 C CA . SER A 1 297 ? 22.693 -5.842 -5.134 1.00 90.19 297 SER A CA 1
ATOM 2291 C C . SER A 1 297 ? 22.321 -6.837 -6.246 1.00 90.19 297 SER A C 1
ATOM 2293 O O . SER A 1 297 ? 21.629 -6.481 -7.193 1.00 90.19 297 SER A O 1
ATOM 2295 N N . GLY A 1 298 ? 22.695 -8.117 -6.111 1.00 93.62 298 GLY A N 1
ATOM 2296 C CA . GLY A 1 298 ? 22.293 -9.166 -7.054 1.00 93.62 298 GLY A CA 1
ATOM 2297 C C . GLY A 1 298 ? 20.791 -9.476 -7.020 1.00 93.62 298 GLY A C 1
ATOM 2298 O O . GLY A 1 298 ? 20.191 -9.727 -8.065 1.00 93.62 298 GLY A O 1
ATOM 2299 N N . ARG A 1 299 ? 20.156 -9.413 -5.842 1.00 94.81 299 ARG A N 1
ATOM 2300 C CA . ARG A 1 299 ? 18.693 -9.534 -5.701 1.00 94.81 299 ARG A CA 1
ATOM 2301 C C . ARG A 1 299 ? 17.972 -8.312 -6.270 1.00 94.81 299 ARG A C 1
ATOM 2303 O O . ARG A 1 299 ? 16.984 -8.483 -6.976 1.00 94.81 299 ARG A O 1
ATOM 2310 N N . GLN A 1 300 ? 18.485 -7.110 -5.998 1.00 94.38 300 GLN A N 1
ATOM 2311 C CA . GLN A 1 300 ? 17.963 -5.842 -6.528 1.00 94.38 300 GLN A CA 1
ATOM 2312 C C . GLN A 1 300 ? 18.007 -5.829 -8.065 1.00 94.38 300 GLN A C 1
ATOM 2314 O O . GLN A 1 300 ? 16.992 -5.581 -8.714 1.00 94.38 300 GLN A O 1
ATOM 2319 N N . PHE A 1 301 ? 19.142 -6.219 -8.656 1.00 96.06 301 PHE A N 1
ATOM 2320 C CA . PHE A 1 301 ? 19.290 -6.356 -10.106 1.00 96.06 3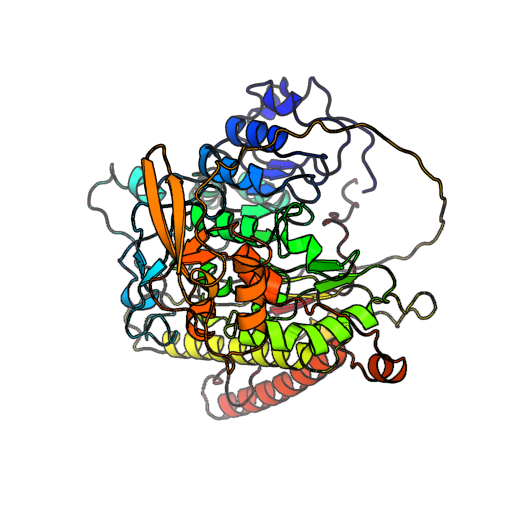01 PHE A CA 1
ATOM 2321 C C . PHE A 1 301 ? 18.255 -7.320 -10.711 1.00 96.06 301 PHE A C 1
ATOM 2323 O O . PHE A 1 301 ? 17.622 -6.995 -11.713 1.00 96.06 301 PHE A O 1
ATOM 2330 N N . LEU A 1 302 ? 18.037 -8.494 -10.107 1.00 96.88 302 LEU A N 1
ATOM 2331 C CA . LEU A 1 302 ? 17.067 -9.476 -10.615 1.00 96.88 302 LEU A CA 1
ATOM 2332 C C . LEU A 1 302 ? 15.606 -9.058 -10.419 1.00 96.88 302 LEU A C 1
ATOM 2334 O O . LEU A 1 302 ? 14.766 -9.385 -11.262 1.00 96.88 302 LEU A O 1
ATOM 2338 N N . ALA A 1 303 ? 15.300 -8.307 -9.359 1.00 97.25 303 ALA A N 1
ATOM 2339 C CA . ALA A 1 303 ? 13.983 -7.705 -9.177 1.00 97.25 303 ALA A CA 1
ATOM 2340 C C . ALA A 1 303 ? 13.631 -6.773 -10.350 1.00 97.25 303 ALA A C 1
ATOM 2342 O O . ALA A 1 303 ? 12.534 -6.872 -10.900 1.00 97.25 303 ALA A O 1
ATOM 2343 N N . GLU A 1 304 ? 14.575 -5.937 -10.790 1.00 97.25 304 GLU A N 1
ATOM 2344 C CA . GLU A 1 304 ? 14.381 -5.001 -11.907 1.00 97.25 304 GLU A CA 1
ATOM 2345 C C . GLU A 1 304 ? 14.488 -5.639 -13.302 1.00 97.25 304 GLU A C 1
ATOM 2347 O O . GLU A 1 304 ? 13.788 -5.207 -14.216 1.00 97.25 304 GLU A O 1
ATOM 2352 N N . THR A 1 305 ? 15.333 -6.656 -13.496 1.00 95.75 305 THR A N 1
ATOM 2353 C CA . THR A 1 305 ? 15.632 -7.196 -14.841 1.00 95.75 305 THR A CA 1
ATOM 2354 C C . THR A 1 305 ? 14.879 -8.479 -15.195 1.00 95.75 305 THR A C 1
ATOM 2356 O O . THR A 1 305 ? 14.512 -8.665 -16.355 1.00 95.75 305 THR A O 1
ATOM 2359 N N . ALA A 1 306 ? 14.613 -9.358 -14.223 1.00 95.69 306 ALA A N 1
ATOM 2360 C CA . ALA A 1 306 ? 13.961 -10.651 -14.455 1.00 95.69 306 ALA A CA 1
ATOM 2361 C C . ALA A 1 306 ? 12.491 -10.671 -14.003 1.00 95.69 306 ALA A C 1
ATOM 2363 O O . ALA A 1 306 ? 11.644 -11.263 -14.676 1.00 95.69 306 ALA A O 1
ATOM 2364 N N . ILE A 1 307 ? 12.180 -10.025 -12.875 1.00 97.94 307 ILE A N 1
ATOM 2365 C CA . ILE A 1 307 ? 10.844 -10.070 -12.260 1.00 97.94 307 ILE A CA 1
ATOM 2366 C C . ILE A 1 307 ? 9.960 -8.912 -12.740 1.00 97.94 307 ILE A C 1
ATOM 2368 O O . ILE A 1 307 ? 8.819 -9.160 -13.131 1.00 97.94 307 ILE A O 1
ATOM 2372 N N . LEU A 1 308 ? 10.468 -7.673 -12.781 1.00 97.69 308 LEU A N 1
ATOM 2373 C CA . LEU A 1 308 ? 9.675 -6.480 -13.116 1.00 97.69 308 LEU A CA 1
ATOM 2374 C C . LEU A 1 308 ? 8.878 -6.634 -14.416 1.00 97.69 308 LEU A C 1
ATOM 2376 O O . LEU A 1 308 ? 7.677 -6.399 -14.406 1.00 97.69 308 LEU A O 1
ATOM 2380 N N . ARG A 1 309 ? 9.489 -7.111 -15.510 1.00 96.94 309 ARG A N 1
ATOM 2381 C CA . ARG A 1 309 ? 8.778 -7.314 -16.788 1.00 96.94 309 ARG A CA 1
ATOM 2382 C C . ARG A 1 309 ? 7.562 -8.241 -16.648 1.00 96.94 309 ARG A C 1
ATOM 2384 O O . ARG A 1 309 ? 6.554 -8.042 -17.318 1.00 96.94 309 ARG A O 1
ATOM 2391 N N . ARG A 1 310 ? 7.645 -9.266 -15.794 1.00 97.88 310 ARG A N 1
ATOM 2392 C CA . ARG A 1 310 ? 6.540 -10.207 -15.533 1.00 97.88 310 ARG A CA 1
ATOM 2393 C C . ARG A 1 310 ? 5.461 -9.552 -14.668 1.00 97.88 310 ARG A C 1
ATOM 2395 O O . ARG A 1 310 ? 4.277 -9.752 -14.925 1.00 97.88 310 ARG A O 1
ATOM 2402 N N . VAL A 1 311 ? 5.866 -8.723 -13.703 1.00 98.31 311 VAL A N 1
ATOM 2403 C CA . VAL A 1 311 ? 4.963 -7.899 -12.884 1.00 98.31 311 VAL A CA 1
ATOM 2404 C C . VAL A 1 311 ? 4.235 -6.849 -13.726 1.00 98.31 311 VAL A C 1
ATOM 2406 O O . VAL A 1 311 ? 3.032 -6.704 -13.574 1.00 98.31 311 VAL A O 1
ATOM 2409 N N . GLU A 1 312 ? 4.912 -6.158 -14.642 1.00 97.38 312 GLU A N 1
ATOM 2410 C CA . GLU A 1 312 ? 4.308 -5.143 -15.520 1.00 97.38 312 GLU A CA 1
ATOM 2411 C C . GLU A 1 312 ? 3.257 -5.733 -16.468 1.00 97.38 312 GLU A C 1
ATOM 2413 O O . GLU A 1 312 ? 2.275 -5.064 -16.769 1.00 97.38 312 GLU A O 1
ATOM 2418 N N . ILE A 1 313 ? 3.418 -6.991 -16.893 1.00 97.50 313 ILE A N 1
ATOM 2419 C CA . ILE A 1 313 ? 2.393 -7.697 -17.673 1.00 97.50 313 ILE A CA 1
ATOM 2420 C C . ILE A 1 313 ? 1.221 -8.128 -16.776 1.00 97.50 313 ILE A C 1
ATOM 2422 O O . ILE A 1 313 ? 0.074 -7.974 -17.174 1.00 97.50 313 ILE A O 1
ATOM 2426 N N . ALA A 1 314 ? 1.481 -8.655 -15.574 1.00 97.75 314 ALA A N 1
ATOM 2427 C CA . ALA A 1 314 ? 0.436 -9.136 -14.659 1.00 97.75 314 ALA A CA 1
ATOM 2428 C C . ALA A 1 314 ? -0.327 -8.016 -13.920 1.00 97.75 314 ALA A C 1
ATOM 2430 O O . ALA A 1 314 ? -1.438 -8.241 -13.436 1.00 97.75 314 ALA A O 1
ATOM 2431 N N . TYR A 1 315 ? 0.289 -6.838 -13.797 1.00 97.19 315 TYR A N 1
ATOM 2432 C CA . TYR A 1 315 ? -0.174 -5.683 -13.029 1.00 97.19 315 TYR A CA 1
ATOM 2433 C C . TYR A 1 315 ? 0.272 -4.356 -13.689 1.00 97.19 315 TYR A C 1
ATOM 2435 O O . TYR A 1 315 ? 1.038 -3.598 -13.093 1.00 97.19 315 TYR A O 1
ATOM 2443 N N . PRO A 1 316 ? -0.192 -4.022 -14.906 1.00 95.75 316 PRO A N 1
ATOM 2444 C CA . PRO A 1 316 ? 0.251 -2.835 -15.654 1.00 95.75 316 PRO A CA 1
ATOM 2445 C C . PRO A 1 316 ? -0.016 -1.485 -14.959 1.00 95.75 316 PRO A C 1
ATOM 2447 O O . PRO A 1 316 ? 0.611 -0.484 -15.301 1.00 95.75 316 PRO A O 1
ATOM 2450 N N . GLN A 1 317 ? -0.924 -1.439 -13.980 1.00 93.81 317 GLN A N 1
ATOM 2451 C CA . GLN A 1 317 ? -1.282 -0.232 -13.233 1.00 93.81 317 GLN A CA 1
ATOM 2452 C C . GLN A 1 317 ? -0.526 -0.135 -11.892 1.00 93.81 317 GLN A C 1
ATOM 2454 O O . GLN A 1 317 ? -0.718 -0.964 -11.003 1.00 93.81 317 GLN A O 1
ATOM 2459 N N . THR A 1 318 ? 0.267 0.927 -11.723 1.00 95.62 318 THR A N 1
ATOM 2460 C CA . THR A 1 318 ? 0.866 1.359 -10.442 1.00 95.62 318 THR A CA 1
ATOM 2461 C C . THR A 1 318 ? -0.030 2.367 -9.718 1.00 95.62 318 THR A C 1
ATOM 2463 O O . THR A 1 318 ? -0.868 3.013 -10.349 1.00 95.62 318 THR A O 1
ATOM 2466 N N . PHE A 1 319 ? 0.185 2.584 -8.417 1.00 97.94 319 PHE A N 1
ATOM 2467 C CA . PHE A 1 319 ? -0.444 3.704 -7.711 1.00 97.94 319 PHE A CA 1
ATOM 2468 C C . PHE A 1 319 ? 0.063 5.056 -8.235 1.00 97.94 319 PHE A C 1
ATOM 2470 O O . PHE A 1 319 ? 1.266 5.249 -8.421 1.00 97.94 319 PHE A O 1
ATOM 2477 N N . ILE A 1 320 ? -0.859 6.000 -8.435 1.00 97.19 320 ILE A N 1
ATOM 2478 C CA . ILE A 1 320 ? -0.571 7.400 -8.773 1.00 97.19 320 ILE A CA 1
ATOM 2479 C C . ILE A 1 320 ? -1.298 8.326 -7.785 1.00 97.19 320 ILE A C 1
ATOM 2481 O O . ILE A 1 320 ? -2.341 7.928 -7.264 1.00 97.19 320 ILE A O 1
ATOM 2485 N N . PRO A 1 321 ? -0.814 9.558 -7.536 1.00 97.31 321 PRO A N 1
ATOM 2486 C CA . PRO A 1 321 ? -1.396 10.440 -6.521 1.00 97.31 321 PRO A CA 1
ATOM 2487 C C . PRO A 1 321 ? -2.901 10.697 -6.710 1.00 97.31 321 PRO A C 1
ATOM 2489 O O . PRO A 1 321 ? -3.652 10.692 -5.737 1.00 97.31 321 PRO A O 1
ATOM 2492 N N . ASP A 1 322 ? -3.371 10.855 -7.951 1.00 96.81 322 ASP A N 1
ATOM 2493 C CA . ASP A 1 322 ? -4.775 11.192 -8.246 1.00 96.81 322 ASP A CA 1
ATOM 2494 C C . ASP A 1 322 ? -5.762 10.026 -8.087 1.00 96.81 322 ASP A C 1
ATOM 2496 O O . ASP A 1 322 ? -6.978 10.244 -8.075 1.00 96.81 322 ASP A O 1
ATOM 2500 N N . MET A 1 323 ? -5.267 8.803 -7.849 1.00 96.94 323 MET A N 1
ATOM 2501 C CA . MET A 1 323 ? -6.107 7.708 -7.351 1.00 96.94 323 MET A CA 1
ATOM 2502 C C . MET A 1 323 ? -6.687 8.023 -5.974 1.00 96.94 323 MET A C 1
ATOM 2504 O O . MET A 1 323 ? -7.790 7.569 -5.673 1.00 96.94 323 MET A O 1
ATOM 2508 N N . ASN A 1 324 ? -5.971 8.793 -5.146 1.00 96.88 324 ASN A N 1
ATOM 2509 C CA . ASN A 1 324 ? -6.453 9.244 -3.848 1.00 96.88 324 ASN A CA 1
ATOM 2510 C C . ASN A 1 324 ? -5.954 10.667 -3.512 1.00 96.88 324 ASN A C 1
ATOM 2512 O O . ASN A 1 324 ? -4.956 10.817 -2.805 1.00 96.88 324 ASN A O 1
ATOM 2516 N N . PRO A 1 325 ? -6.684 11.720 -3.931 1.00 95.38 325 PRO A N 1
ATOM 2517 C CA . PRO A 1 325 ? -6.363 13.114 -3.600 1.00 95.38 325 PRO A CA 1
ATOM 2518 C C . PRO A 1 325 ? -6.591 13.471 -2.117 1.00 95.38 325 PRO A C 1
ATOM 2520 O O . PRO A 1 325 ? -6.373 14.613 -1.718 1.00 95.38 325 PRO A O 1
ATOM 2523 N N . ARG A 1 326 ? -7.038 12.523 -1.283 1.00 94.50 326 ARG A N 1
ATOM 2524 C CA . ARG A 1 326 ? -7.212 12.706 0.167 1.00 94.50 326 ARG A CA 1
ATOM 2525 C C . ARG A 1 326 ? -5.953 12.289 0.935 1.00 94.50 326 ARG A C 1
ATOM 2527 O O . ARG A 1 326 ? -5.741 12.777 2.046 1.00 94.50 326 ARG A O 1
ATOM 2534 N N . LEU A 1 327 ? -5.098 11.450 0.343 1.00 96.69 327 LEU A N 1
ATOM 2535 C CA . LEU A 1 327 ? -3.831 11.017 0.930 1.00 96.69 327 LEU A CA 1
ATOM 2536 C C . LEU A 1 327 ? -2.878 12.217 1.077 1.00 96.69 327 LEU A C 1
ATOM 2538 O O . LEU A 1 327 ? -2.481 12.811 0.082 1.00 96.69 327 LEU A O 1
ATOM 2542 N N . LEU A 1 328 ? -2.496 12.559 2.311 1.00 96.12 328 LEU A N 1
ATOM 2543 C CA . LEU A 1 328 ? -1.576 13.661 2.630 1.00 96.12 328 LEU A CA 1
ATOM 2544 C C . LEU A 1 328 ? -0.112 13.219 2.661 1.00 96.12 328 LEU A C 1
ATOM 2546 O O . LEU A 1 328 ? 0.773 13.965 2.233 1.00 96.12 328 LEU A O 1
ATOM 2550 N N . SER A 1 329 ? 0.139 12.034 3.223 1.00 97.69 329 SER A N 1
ATOM 2551 C CA . SER A 1 329 ? 1.478 11.545 3.554 1.00 97.69 329 SER A CA 1
ATOM 2552 C C . SER A 1 329 ? 1.675 10.113 3.074 1.00 97.69 329 SER A C 1
ATOM 2554 O O . SER A 1 329 ? 0.917 9.219 3.450 1.00 97.69 329 SER A O 1
ATOM 2556 N N . LEU A 1 330 ? 2.728 9.894 2.289 1.00 98.69 330 LEU A N 1
ATOM 2557 C CA . LEU A 1 330 ? 3.125 8.589 1.772 1.00 98.69 330 LEU A CA 1
ATOM 2558 C C . LEU A 1 330 ? 4.571 8.309 2.173 1.00 98.69 330 LEU A C 1
ATOM 2560 O O . LEU A 1 330 ? 5.472 9.069 1.831 1.00 98.69 330 LEU A O 1
ATOM 2564 N N . THR A 1 331 ? 4.807 7.208 2.878 1.00 98.56 331 THR A N 1
ATOM 2565 C CA . THR A 1 331 ? 6.155 6.685 3.118 1.00 98.56 331 THR A CA 1
ATOM 2566 C C . THR A 1 331 ? 6.359 5.428 2.288 1.00 98.56 331 THR A C 1
ATOM 2568 O O . THR A 1 331 ? 5.637 4.451 2.480 1.00 98.56 331 THR A O 1
ATOM 2571 N N . LEU A 1 332 ? 7.336 5.454 1.381 1.00 98.38 332 LEU A N 1
ATOM 2572 C CA . LEU A 1 332 ? 7.760 4.301 0.593 1.00 98.38 332 LEU A CA 1
ATOM 2573 C C . LEU A 1 332 ? 8.940 3.621 1.289 1.00 98.38 332 LEU A C 1
ATOM 2575 O O . LEU A 1 332 ? 10.007 4.218 1.435 1.00 98.38 332 LEU A O 1
ATOM 2579 N N . THR A 1 333 ? 8.735 2.382 1.725 1.00 96.75 333 THR A N 1
ATOM 2580 C CA . THR A 1 333 ? 9.715 1.580 2.473 1.00 96.75 333 THR A CA 1
ATOM 2581 C C . THR A 1 333 ? 10.410 0.539 1.595 1.00 96.75 333 THR A C 1
ATOM 2583 O O . THR A 1 333 ? 9.908 0.183 0.524 1.00 96.75 333 THR A O 1
ATOM 2586 N N . CYS A 1 334 ? 11.539 0.013 2.088 1.00 94.81 334 CYS A N 1
ATOM 2587 C CA . CYS A 1 334 ? 12.369 -1.011 1.436 1.00 94.81 334 CYS A CA 1
ATOM 2588 C C . CYS A 1 334 ? 12.972 -0.584 0.083 1.00 94.81 334 CYS A C 1
ATOM 2590 O O . CYS A 1 334 ? 13.125 -1.418 -0.803 1.00 94.81 334 CYS A O 1
ATOM 2592 N N . LEU A 1 335 ? 13.308 0.695 -0.110 1.00 95.75 335 LEU A N 1
ATOM 2593 C CA . LEU A 1 335 ? 13.893 1.160 -1.371 1.00 95.75 335 LEU A CA 1
ATOM 2594 C C . LEU A 1 335 ? 15.351 0.683 -1.544 1.00 95.75 335 LEU A C 1
ATOM 2596 O O . LEU A 1 335 ? 16.185 0.941 -0.677 1.00 95.75 335 LEU A O 1
ATOM 2600 N N . PRO A 1 336 ? 15.712 0.057 -2.676 1.00 94.00 336 PRO A N 1
ATOM 2601 C CA . PRO A 1 336 ? 17.111 -0.162 -3.040 1.00 94.00 336 PRO A CA 1
ATOM 2602 C C . PRO A 1 336 ? 17.903 1.148 -3.199 1.00 94.00 336 PRO A C 1
ATOM 2604 O O . PRO A 1 336 ? 17.450 2.064 -3.883 1.00 94.00 336 PRO A O 1
ATOM 2607 N N . LEU A 1 337 ? 19.114 1.216 -2.630 1.00 91.75 337 LEU A N 1
ATOM 2608 C CA . LEU A 1 337 ? 20.079 2.305 -2.885 1.00 91.75 337 LEU A CA 1
ATOM 2609 C C . LEU A 1 337 ? 20.688 2.252 -4.296 1.00 91.75 337 LEU A C 1
ATOM 2611 O O . LEU A 1 337 ? 21.088 3.279 -4.840 1.00 91.75 337 LEU A O 1
ATOM 2615 N N . ARG A 1 338 ? 20.758 1.057 -4.894 1.00 93.56 338 ARG A N 1
ATOM 2616 C CA . ARG A 1 338 ? 21.299 0.811 -6.235 1.00 93.56 338 ARG A CA 1
ATOM 2617 C C . ARG A 1 338 ? 20.185 0.366 -7.177 1.00 93.56 338 ARG A C 1
ATOM 2619 O O . ARG A 1 338 ? 19.319 -0.413 -6.790 1.00 93.56 338 ARG A O 1
ATOM 2626 N N . SER A 1 339 ? 20.247 0.821 -8.425 1.00 96.12 339 SER A N 1
ATOM 2627 C CA . SER A 1 339 ? 19.233 0.578 -9.460 1.00 96.12 339 SER A CA 1
ATOM 2628 C C . SER A 1 339 ? 19.882 0.287 -10.812 1.00 96.12 339 SER A C 1
ATOM 2630 O O . SER A 1 339 ? 20.855 0.936 -11.200 1.00 96.12 339 SER A O 1
ATOM 2632 N N . SER A 1 340 ? 19.321 -0.655 -11.570 1.00 96.00 340 SER A N 1
ATOM 2633 C CA . SER A 1 340 ? 19.688 -0.883 -12.979 1.00 96.00 340 SER A CA 1
ATOM 2634 C C . SER A 1 340 ? 19.055 0.150 -13.925 1.00 96.00 340 SER A C 1
ATOM 2636 O O . SER A 1 340 ? 19.447 0.276 -15.083 1.00 96.00 340 SER A O 1
ATOM 2638 N N . GLY A 1 341 ? 18.100 0.938 -13.425 1.00 96.88 341 GLY A N 1
ATOM 2639 C CA . GLY A 1 341 ? 17.433 2.020 -14.144 1.00 96.88 341 GLY A CA 1
ATOM 2640 C C . GLY A 1 341 ? 15.947 2.144 -13.796 1.00 96.88 341 GLY A C 1
ATOM 2641 O O . GLY A 1 341 ? 15.537 3.231 -13.380 1.00 96.88 341 GLY A O 1
ATOM 2642 N N . PRO A 1 342 ? 15.138 1.074 -13.934 1.00 97.75 342 PRO A N 1
ATOM 2643 C CA . PRO A 1 342 ? 13.695 1.110 -13.715 1.00 97.75 342 PRO A CA 1
ATOM 2644 C C . PRO A 1 342 ? 13.238 1.751 -12.401 1.00 97.75 342 PRO A C 1
ATOM 2646 O O . PRO A 1 342 ? 12.304 2.553 -12.434 1.00 97.75 342 PRO A O 1
ATOM 2649 N N . LEU A 1 343 ? 13.896 1.479 -11.267 1.00 98.06 343 LEU A N 1
ATOM 2650 C CA . LEU A 1 343 ? 13.523 2.082 -9.981 1.00 98.06 343 LEU A CA 1
ATOM 2651 C C . LEU A 1 343 ? 13.642 3.611 -10.001 1.00 98.06 343 LEU A C 1
ATOM 2653 O O . LEU A 1 343 ? 12.709 4.304 -9.598 1.00 98.06 343 LEU A O 1
ATOM 2657 N N . ILE A 1 344 ? 14.748 4.133 -10.542 1.00 98.44 344 ILE A N 1
ATOM 2658 C CA . ILE A 1 344 ? 14.980 5.578 -10.696 1.00 98.44 344 ILE A CA 1
ATOM 2659 C C . ILE A 1 344 ? 13.878 6.165 -11.581 1.00 98.44 344 ILE A C 1
ATOM 2661 O O . ILE A 1 344 ? 13.175 7.084 -11.168 1.00 98.44 344 ILE A O 1
ATOM 2665 N N . SER A 1 345 ? 13.655 5.585 -12.764 1.00 98.19 345 SER A N 1
ATOM 2666 C CA . SER A 1 345 ? 12.631 6.050 -13.707 1.00 98.19 345 SER A CA 1
ATOM 2667 C C . SER A 1 345 ? 11.229 6.092 -13.088 1.00 98.19 345 SER A C 1
ATOM 2669 O O . SER A 1 345 ? 10.495 7.058 -13.303 1.00 98.19 345 SER A O 1
ATOM 2671 N N . ARG A 1 346 ? 10.856 5.083 -12.287 1.00 98.19 346 ARG A N 1
ATOM 2672 C CA . ARG A 1 346 ? 9.556 5.016 -11.597 1.00 98.19 346 ARG A CA 1
ATOM 2673 C C . ARG A 1 346 ? 9.428 6.084 -10.505 1.00 98.19 346 ARG A C 1
ATOM 2675 O O . ARG A 1 346 ? 8.403 6.761 -10.456 1.00 98.19 346 ARG A O 1
ATOM 2682 N N . LEU A 1 347 ? 10.459 6.293 -9.682 1.00 98.50 347 LEU A N 1
ATOM 2683 C CA . LEU A 1 347 ? 10.462 7.334 -8.642 1.00 98.50 347 LEU A CA 1
ATOM 2684 C C . LEU A 1 347 ? 10.433 8.750 -9.240 1.00 98.50 347 LEU A C 1
ATOM 2686 O O . LEU A 1 347 ? 9.640 9.586 -8.803 1.00 98.50 347 LEU A O 1
ATOM 2690 N N . LEU A 1 348 ? 11.227 9.012 -10.283 1.00 98.06 348 LEU A N 1
ATOM 2691 C CA . LEU A 1 348 ? 11.215 10.294 -10.995 1.00 98.06 348 LEU A CA 1
ATOM 2692 C C . LEU A 1 348 ? 9.860 10.563 -11.662 1.00 98.06 348 LEU A C 1
ATOM 2694 O O . LEU A 1 348 ? 9.366 11.691 -11.625 1.00 98.06 348 LEU A O 1
ATOM 2698 N N . GLN A 1 349 ? 9.225 9.537 -12.234 1.00 98.12 349 GLN A N 1
ATOM 2699 C CA . GLN A 1 349 ? 7.878 9.669 -12.785 1.00 98.12 349 GLN A CA 1
ATOM 2700 C C . GLN A 1 349 ? 6.836 9.951 -11.694 1.00 98.12 349 GLN A C 1
ATOM 2702 O O . GLN A 1 349 ? 5.955 10.783 -11.906 1.00 98.12 349 GLN A O 1
ATOM 2707 N N . PHE A 1 350 ? 6.946 9.336 -10.514 1.00 98.50 350 PHE A N 1
ATOM 2708 C CA . PHE A 1 350 ? 6.049 9.630 -9.395 1.00 98.50 350 PHE A CA 1
ATOM 2709 C C . PHE A 1 350 ? 6.197 11.078 -8.896 1.00 98.50 350 PHE A C 1
ATOM 2711 O O . PHE A 1 350 ? 5.193 11.757 -8.699 1.00 98.50 350 PHE A O 1
ATOM 2718 N N . LEU A 1 351 ? 7.425 11.606 -8.802 1.00 97.94 351 LEU A N 1
ATOM 2719 C CA . LEU A 1 351 ? 7.666 13.022 -8.478 1.00 97.94 351 LEU A CA 1
ATOM 2720 C C . LEU A 1 351 ? 7.046 13.988 -9.507 1.00 97.94 351 LEU A C 1
ATOM 2722 O O . LEU A 1 351 ? 6.538 15.042 -9.123 1.00 97.94 351 LEU A O 1
ATOM 2726 N N . LYS A 1 352 ? 7.036 13.632 -10.800 1.00 97.56 352 LYS A N 1
ATOM 2727 C CA . LYS A 1 352 ? 6.321 14.405 -11.835 1.00 97.56 352 LYS A CA 1
ATOM 2728 C C . LYS A 1 352 ? 4.812 14.373 -11.623 1.00 97.56 352 LYS A C 1
ATOM 2730 O O . LYS A 1 352 ? 4.182 15.422 -11.682 1.00 97.56 352 LYS A O 1
ATOM 2735 N N . LEU A 1 353 ? 4.244 13.199 -11.341 1.00 97.81 353 LEU A N 1
ATOM 2736 C CA . LEU A 1 353 ? 2.812 13.046 -11.065 1.00 97.81 353 LEU A CA 1
ATOM 2737 C C . LEU A 1 353 ? 2.380 13.841 -9.823 1.00 97.81 353 LEU A C 1
ATOM 2739 O O . LEU A 1 353 ? 1.306 14.430 -9.828 1.00 97.81 353 LEU A O 1
ATOM 2743 N N . LEU A 1 354 ? 3.234 13.940 -8.801 1.00 97.81 354 LEU A N 1
ATOM 2744 C CA . LEU A 1 354 ? 2.992 14.795 -7.635 1.00 97.81 354 LEU A CA 1
ATOM 2745 C C . LEU A 1 354 ? 2.937 16.286 -7.989 1.00 97.81 354 LEU A C 1
ATOM 2747 O O . LEU A 1 354 ? 2.037 16.990 -7.535 1.00 97.81 354 LEU A O 1
ATOM 2751 N N . ALA A 1 355 ? 3.848 16.760 -8.842 1.00 96.94 355 ALA A N 1
ATOM 2752 C CA . ALA A 1 355 ? 3.806 18.130 -9.354 1.00 96.94 355 ALA A CA 1
ATOM 2753 C C . ALA A 1 355 ? 2.564 18.383 -10.240 1.00 96.94 355 ALA A C 1
ATOM 2755 O O . ALA A 1 355 ? 2.033 19.493 -10.254 1.00 96.94 355 ALA A O 1
ATOM 2756 N N . THR A 1 356 ? 2.077 17.361 -10.953 1.00 96.50 356 THR A N 1
ATOM 2757 C CA . THR A 1 356 ? 0.845 17.428 -11.758 1.00 96.50 356 THR A CA 1
ATOM 2758 C C . THR A 1 356 ? -0.413 17.489 -10.888 1.00 96.50 356 THR A C 1
ATOM 2760 O O . THR A 1 356 ? -1.245 18.366 -11.112 1.00 96.50 356 THR A O 1
ATOM 2763 N N . GLN A 1 357 ? -0.534 16.642 -9.859 1.00 96.38 357 GLN A N 1
ATOM 2764 C CA . GLN A 1 357 ? -1.626 16.713 -8.877 1.00 96.38 357 GLN A CA 1
ATOM 2765 C C . GLN A 1 357 ? -1.652 18.081 -8.182 1.00 96.38 357 GLN A C 1
ATOM 2767 O O . GLN A 1 357 ? -2.700 18.708 -8.047 1.00 96.38 357 GLN A O 1
ATOM 2772 N N . GLU A 1 358 ? -0.490 18.567 -7.748 1.00 95.12 358 GLU A N 1
ATOM 2773 C CA . GLU A 1 358 ? -0.354 19.872 -7.103 1.00 95.12 358 GLU A CA 1
ATOM 2774 C C . GLU A 1 358 ? -0.829 21.020 -8.007 1.00 95.12 358 GLU A C 1
ATOM 2776 O O . GLU A 1 358 ? -1.509 21.932 -7.531 1.00 95.12 358 GLU A O 1
ATOM 2781 N N . ARG A 1 359 ? -0.567 20.934 -9.318 1.00 94.12 359 ARG A N 1
ATOM 2782 C CA . ARG A 1 359 ? -1.127 21.854 -10.313 1.00 94.12 359 ARG A CA 1
ATOM 2783 C C . ARG A 1 359 ? -2.644 21.697 -10.482 1.00 94.12 359 ARG A C 1
ATOM 2785 O O . ARG A 1 359 ? -3.338 22.707 -10.492 1.00 94.12 359 ARG A O 1
ATOM 2792 N N . GLY A 1 360 ? -3.172 20.475 -10.552 1.00 93.94 360 GLY A N 1
ATOM 2793 C CA . GLY A 1 360 ? -4.621 20.232 -10.635 1.00 93.94 360 GLY A CA 1
ATOM 2794 C C . GLY A 1 360 ? -5.393 20.809 -9.442 1.00 93.94 360 GLY A C 1
ATOM 2795 O O . GLY A 1 360 ? -6.433 21.442 -9.615 1.00 93.94 360 GLY A O 1
ATOM 2796 N N . ILE A 1 361 ? -4.833 20.675 -8.239 1.00 93.56 361 ILE A N 1
ATOM 2797 C CA . ILE A 1 361 ? -5.365 21.260 -6.998 1.00 93.56 361 ILE A CA 1
ATOM 2798 C C . ILE A 1 361 ? -5.278 22.793 -7.023 1.00 93.56 361 ILE A C 1
ATOM 2800 O O . ILE A 1 361 ? -6.221 23.471 -6.610 1.00 93.56 361 ILE A O 1
ATOM 2804 N N . GLN A 1 362 ? -4.172 23.352 -7.529 1.00 91.56 362 GLN A N 1
ATOM 2805 C CA . GLN A 1 362 ? -4.023 24.797 -7.722 1.00 91.56 362 GLN A CA 1
ATOM 2806 C C . GLN A 1 362 ? -5.106 25.342 -8.670 1.00 91.56 362 GLN A C 1
ATOM 2808 O O . GLN A 1 362 ? -5.746 26.338 -8.343 1.00 91.56 362 GLN A O 1
ATOM 2813 N N . ASP A 1 363 ? -5.346 24.678 -9.801 1.00 90.25 363 ASP A N 1
ATOM 2814 C CA . ASP A 1 363 ? -6.353 25.097 -10.783 1.00 90.25 363 ASP A CA 1
ATOM 2815 C C . ASP A 1 363 ? -7.786 24.976 -10.244 1.00 90.25 363 ASP A C 1
ATOM 2817 O O . ASP A 1 363 ? -8.575 25.907 -10.407 1.00 90.25 363 ASP A O 1
ATOM 2821 N N . ALA A 1 364 ? -8.107 23.905 -9.510 1.00 89.12 364 ALA A N 1
ATOM 2822 C CA . ALA A 1 364 ? -9.391 23.776 -8.815 1.00 89.12 364 ALA A CA 1
ATOM 2823 C C . ALA A 1 364 ? -9.613 24.889 -7.769 1.00 89.12 364 ALA A C 1
ATOM 2825 O O . ALA A 1 364 ? -10.730 25.378 -7.607 1.00 89.12 364 ALA A O 1
ATOM 2826 N N . SER A 1 365 ? -8.544 25.341 -7.103 1.00 85.12 365 SER A N 1
ATOM 2827 C CA . SER A 1 365 ? -8.595 26.428 -6.111 1.00 85.12 365 SER A CA 1
ATOM 2828 C C . SER A 1 365 ? -8.816 27.818 -6.726 1.00 85.12 365 SER A C 1
ATOM 2830 O O . SER A 1 365 ? -9.267 28.725 -6.029 1.00 85.12 365 SER A O 1
ATOM 2832 N N . PHE A 1 366 ? -8.506 27.998 -8.015 1.00 75.88 366 PHE A N 1
ATOM 2833 C CA . PHE A 1 366 ? -8.687 29.258 -8.750 1.00 75.88 366 PHE A CA 1
ATOM 2834 C C . PHE A 1 366 ? -9.998 29.331 -9.556 1.00 75.88 366 PHE A C 1
ATOM 2836 O O . PHE A 1 366 ? -10.199 30.281 -10.316 1.00 75.88 366 PHE A O 1
ATOM 2843 N N . GLY A 1 367 ? -10.911 28.367 -9.383 1.00 66.81 367 GLY A N 1
ATOM 2844 C CA . GLY A 1 367 ? -12.271 28.450 -9.923 1.00 66.81 367 GLY A CA 1
ATOM 2845 C C . GLY A 1 367 ? -13.047 29.682 -9.415 1.00 66.81 367 GLY A C 1
ATOM 2846 O O . GLY A 1 367 ? -12.630 30.321 -8.445 1.00 66.81 367 GLY A O 1
ATOM 2847 N N . PRO A 1 368 ? -14.181 30.045 -10.049 1.00 55.75 368 PRO A N 1
ATOM 2848 C CA . PRO A 1 368 ? -14.958 31.235 -9.696 1.00 55.75 368 PRO A CA 1
ATOM 2849 C C . PRO A 1 368 ? -15.493 31.155 -8.257 1.00 55.75 368 PRO A C 1
ATOM 2851 O O . PRO A 1 368 ? -16.525 30.541 -7.979 1.00 55.75 368 PRO A O 1
ATOM 2854 N N . SER A 1 369 ? -14.774 31.791 -7.333 1.00 52.53 369 SER A N 1
ATOM 2855 C CA . SER A 1 369 ? -14.982 31.642 -5.898 1.00 52.53 369 SER A CA 1
ATOM 2856 C C . SER A 1 369 ? -16.144 32.499 -5.392 1.00 52.53 369 SER A C 1
ATOM 2858 O O . SER A 1 369 ? -16.027 33.686 -5.090 1.00 52.53 369 SER A O 1
ATOM 2860 N N . THR A 1 370 ? -17.306 31.865 -5.244 1.00 58.50 370 THR A N 1
ATOM 2861 C CA . THR A 1 370 ? -18.392 32.404 -4.417 1.00 58.50 370 THR A CA 1
ATOM 2862 C C . THR A 1 370 ? -18.089 32.189 -2.929 1.00 58.50 370 THR A C 1
ATOM 2864 O O . THR A 1 370 ? -17.305 31.311 -2.558 1.00 58.50 370 THR A O 1
ATOM 2867 N N . ARG A 1 371 ? -18.784 32.922 -2.048 1.00 56.94 371 ARG A N 1
ATOM 2868 C CA . ARG A 1 371 ? -18.694 32.778 -0.578 1.00 56.94 371 ARG A CA 1
ATOM 2869 C C . ARG A 1 371 ? -19.052 31.370 -0.053 1.00 56.94 371 ARG A C 1
ATOM 2871 O O . ARG A 1 371 ? -18.806 31.087 1.114 1.00 56.94 371 ARG A O 1
ATOM 2878 N N . HIS A 1 372 ? -19.626 30.512 -0.899 1.00 60.69 372 HIS A N 1
ATOM 2879 C CA . HIS A 1 372 ? -20.059 29.147 -0.585 1.00 60.69 372 HIS A CA 1
ATOM 2880 C C . HIS A 1 372 ? -19.323 28.078 -1.411 1.00 60.69 372 HIS A C 1
ATOM 2882 O O . HIS A 1 372 ? -19.802 26.953 -1.523 1.00 60.69 372 HIS A O 1
ATOM 2888 N N . SER A 1 373 ? -18.181 28.420 -2.013 1.00 63.94 373 SER A N 1
ATOM 2889 C CA . SER A 1 373 ? -17.385 27.454 -2.781 1.00 63.94 373 SER A CA 1
ATOM 2890 C C . SER A 1 373 ? -16.876 26.334 -1.863 1.00 63.94 373 SER A C 1
ATOM 2892 O O . SER A 1 373 ? -16.401 26.647 -0.766 1.00 63.94 373 SER A O 1
ATOM 2894 N N . PRO A 1 374 ? -16.949 25.053 -2.274 1.00 73.81 374 PRO A N 1
ATOM 2895 C CA . PRO A 1 374 ? -16.392 23.952 -1.497 1.00 73.81 374 PRO A CA 1
ATOM 2896 C C . PRO A 1 374 ? -14.899 24.151 -1.220 1.00 73.81 374 PRO A C 1
ATOM 2898 O O . PRO A 1 374 ? -14.173 24.729 -2.030 1.00 73.81 374 PRO A O 1
ATOM 2901 N N . GLY A 1 375 ? -14.433 23.650 -0.076 1.00 84.69 375 GLY A N 1
ATOM 2902 C CA . GLY A 1 375 ? -13.000 23.557 0.194 1.00 84.69 375 GLY A CA 1
ATOM 2903 C C . GLY A 1 375 ? -12.301 22.633 -0.808 1.00 84.69 375 GLY A C 1
ATOM 2904 O O . GLY A 1 375 ? -12.934 21.783 -1.435 1.00 84.69 375 GLY A O 1
ATOM 2905 N N . VAL A 1 376 ? -10.982 22.771 -0.928 1.00 91.31 376 VAL A N 1
ATOM 2906 C CA . VAL A 1 376 ? -10.161 21.939 -1.818 1.00 91.31 376 VAL A CA 1
ATOM 2907 C C . VAL A 1 376 ? -9.247 21.041 -0.980 1.00 91.31 376 VAL A C 1
ATOM 2909 O O . VAL A 1 376 ? -8.616 21.489 -0.020 1.00 91.31 376 VAL A O 1
ATOM 2912 N N . LEU A 1 377 ? -9.193 19.760 -1.335 1.00 93.19 377 LEU A N 1
ATOM 2913 C CA . LEU A 1 377 ? -8.292 18.761 -0.779 1.00 93.19 377 LEU A CA 1
ATOM 2914 C C . LEU A 1 377 ? -6.836 19.146 -1.040 1.00 93.19 377 LEU A C 1
ATOM 2916 O O . LEU A 1 377 ? -6.473 19.630 -2.110 1.00 93.19 377 LEU A O 1
ATOM 2920 N N . GLN A 1 378 ? -5.972 18.864 -0.068 1.00 91.94 378 GLN A N 1
ATOM 2921 C CA . GLN A 1 378 ? -4.553 19.182 -0.198 1.00 91.94 378 GLN A CA 1
ATOM 2922 C C . GLN A 1 378 ? -3.788 18.197 -1.090 1.00 91.94 378 GLN A C 1
ATOM 2924 O O . GLN A 1 378 ? -2.709 18.558 -1.544 1.00 91.94 378 GLN A O 1
ATOM 2929 N N . GLY A 1 379 ? -4.289 16.986 -1.368 1.00 94.75 379 GLY A N 1
ATOM 2930 C CA . GLY A 1 379 ? -3.493 15.954 -2.043 1.00 94.75 379 GLY A CA 1
ATOM 2931 C C . GLY A 1 379 ? -2.229 15.588 -1.265 1.00 94.75 379 GLY A C 1
ATOM 2932 O O . GLY A 1 379 ? -2.066 15.949 -0.094 1.00 94.75 379 GLY A O 1
ATOM 2933 N N . LEU A 1 380 ? -1.295 14.902 -1.925 1.00 96.69 380 LEU A N 1
ATOM 2934 C CA . LEU A 1 380 ? -0.055 14.518 -1.269 1.00 96.69 380 LEU A CA 1
ATOM 2935 C C . LEU A 1 380 ? 0.833 15.750 -1.047 1.00 96.69 380 LEU A C 1
ATOM 2937 O O . LEU A 1 380 ? 1.170 16.494 -1.978 1.00 96.69 380 LEU A O 1
ATOM 2941 N N . ARG A 1 381 ? 1.231 15.960 0.208 1.00 95.00 381 ARG A N 1
ATOM 2942 C CA . ARG A 1 381 ? 2.114 17.055 0.649 1.00 95.00 381 ARG A CA 1
ATOM 2943 C C . ARG A 1 381 ? 3.348 16.571 1.403 1.00 95.00 381 ARG A C 1
ATOM 2945 O O . ARG A 1 381 ? 4.277 17.354 1.589 1.00 95.00 381 ARG A O 1
ATOM 2952 N N . HIS A 1 382 ? 3.395 15.289 1.759 1.00 97.25 382 HIS A N 1
ATOM 2953 C CA . HIS A 1 382 ? 4.561 14.637 2.337 1.00 97.25 382 HIS A CA 1
ATOM 2954 C C . HIS A 1 382 ? 4.862 13.306 1.631 1.00 97.25 382 HIS A C 1
ATOM 2956 O O . HIS A 1 382 ? 3.996 12.437 1.516 1.00 97.25 382 HIS A O 1
ATOM 2962 N N . LEU A 1 383 ? 6.099 13.151 1.164 1.00 98.12 383 LEU A N 1
ATOM 2963 C CA . LEU A 1 383 ? 6.637 11.926 0.586 1.00 98.12 383 LEU A CA 1
ATOM 2964 C C . LEU A 1 383 ? 7.935 11.608 1.319 1.00 98.12 383 LEU A C 1
ATOM 2966 O O . LEU A 1 383 ? 8.866 12.408 1.295 1.00 98.12 383 LEU A O 1
ATOM 2970 N N . ARG A 1 384 ? 8.006 10.432 1.929 1.00 97.81 384 ARG A N 1
ATOM 2971 C CA . ARG A 1 384 ? 9.194 9.936 2.621 1.00 97.81 384 ARG A CA 1
ATOM 2972 C C . ARG A 1 384 ? 9.707 8.684 1.926 1.00 97.81 384 ARG A C 1
ATOM 2974 O O . ARG A 1 384 ? 8.933 7.770 1.647 1.00 97.81 384 ARG A O 1
ATOM 2981 N N . LEU A 1 385 ? 10.999 8.650 1.633 1.00 97.25 385 LEU A N 1
ATOM 2982 C CA . LEU A 1 385 ? 11.672 7.552 0.947 1.00 97.25 385 LEU A CA 1
ATOM 2983 C C . LEU A 1 385 ? 12.648 6.881 1.921 1.00 97.25 385 LEU A C 1
ATOM 2985 O O . LEU A 1 385 ? 13.621 7.505 2.342 1.00 97.25 385 LEU A O 1
ATOM 2989 N N . GLU A 1 386 ? 12.387 5.630 2.301 1.00 95.38 386 GLU A N 1
ATOM 2990 C CA . GLU A 1 386 ? 13.251 4.870 3.214 1.00 95.38 386 GLU A CA 1
ATOM 2991 C C . GLU A 1 386 ? 14.006 3.765 2.481 1.00 95.38 386 GLU A C 1
ATOM 2993 O O . GLU A 1 386 ? 13.410 2.819 1.950 1.00 95.38 386 GLU A O 1
ATOM 2998 N N . PHE A 1 387 ? 15.329 3.900 2.477 1.00 92.31 387 PHE A N 1
ATOM 2999 C CA . PHE A 1 387 ? 16.256 3.055 1.745 1.00 92.31 387 PHE A CA 1
ATOM 3000 C C . PHE A 1 387 ? 16.832 1.935 2.616 1.00 92.31 387 PHE A C 1
ATOM 3002 O O . PHE A 1 387 ? 17.131 2.121 3.795 1.00 92.31 387 PHE A O 1
ATOM 3009 N N . GLU A 1 388 ? 17.005 0.751 2.029 1.00 85.56 388 GLU A N 1
ATOM 3010 C CA . GLU A 1 388 ? 17.706 -0.359 2.675 1.00 85.56 388 GLU A CA 1
ATOM 3011 C C . GLU A 1 388 ? 19.223 -0.129 2.637 1.00 85.56 388 GLU A C 1
ATOM 3013 O O . GLU A 1 388 ? 19.768 0.281 1.613 1.00 85.56 388 GLU A O 1
ATOM 3018 N N . ARG A 1 389 ? 19.922 -0.439 3.738 1.00 70.69 389 ARG A N 1
ATOM 3019 C CA . ARG A 1 389 ? 21.390 -0.347 3.809 1.00 70.69 389 ARG A CA 1
ATOM 3020 C C . ARG A 1 389 ? 22.064 -1.239 2.761 1.00 70.69 389 ARG A C 1
ATOM 3022 O O . ARG A 1 389 ? 21.707 -2.413 2.627 1.00 70.69 389 ARG A O 1
ATOM 3029 N N . ASP A 1 390 ? 23.083 -0.713 2.081 1.00 55.41 390 ASP A N 1
ATOM 3030 C CA . ASP A 1 390 ? 23.923 -1.522 1.198 1.00 55.41 390 ASP A CA 1
ATOM 3031 C C . ASP A 1 390 ? 24.789 -2.480 2.037 1.00 55.41 390 ASP A C 1
ATOM 3033 O O . ASP A 1 390 ? 25.323 -2.130 3.089 1.00 55.41 390 ASP A O 1
ATOM 3037 N N . SER A 1 391 ? 24.910 -3.723 1.578 1.00 47.12 391 SER A N 1
ATOM 3038 C CA . SER A 1 391 ? 25.752 -4.749 2.203 1.00 47.12 391 SER A CA 1
ATOM 3039 C C . SER A 1 391 ? 27.183 -4.765 1.654 1.00 47.12 391 SER A C 1
ATOM 3041 O O . SER A 1 391 ? 27.985 -5.586 2.092 1.00 47.12 391 SER A O 1
ATOM 3043 N N . MET A 1 392 ? 27.498 -3.924 0.663 1.00 44.25 392 MET A N 1
ATOM 3044 C CA . MET A 1 392 ? 28.848 -3.808 0.093 1.00 44.25 392 MET A CA 1
ATOM 3045 C C . MET A 1 392 ? 29.810 -2.968 0.957 1.00 44.25 392 MET A C 1
ATOM 3047 O O . MET A 1 392 ? 31.013 -2.979 0.707 1.00 44.25 392 MET A O 1
ATOM 3051 N N . GLU A 1 393 ? 29.309 -2.292 1.995 1.00 42.69 393 GLU A N 1
ATOM 3052 C CA . GLU A 1 393 ? 30.030 -1.278 2.780 1.00 42.69 393 GLU A CA 1
ATOM 3053 C C . GLU A 1 393 ? 30.494 -1.745 4.177 1.00 42.69 393 GLU A C 1
ATOM 3055 O O . GLU A 1 393 ? 30.501 -0.985 5.138 1.00 42.69 393 GLU A O 1
ATOM 3060 N N . ASP A 1 394 ? 31.002 -2.977 4.297 1.00 36.72 394 ASP A N 1
ATOM 3061 C CA . ASP A 1 394 ? 31.781 -3.394 5.489 1.00 36.72 394 ASP A CA 1
ATOM 3062 C C . ASP A 1 394 ? 33.245 -2.853 5.446 1.00 36.72 394 ASP A C 1
ATOM 3064 O O . ASP A 1 394 ? 34.084 -3.248 6.257 1.00 36.72 394 ASP A O 1
ATOM 3068 N N . THR A 1 395 ? 33.565 -1.949 4.497 1.00 34.47 395 THR A N 1
ATOM 3069 C CA . THR A 1 395 ? 34.920 -1.373 4.296 1.00 34.47 395 THR A CA 1
ATOM 3070 C C . THR A 1 395 ? 34.963 0.108 3.874 1.00 34.47 395 THR A C 1
ATOM 3072 O O . THR A 1 395 ? 36.040 0.698 3.894 1.00 34.47 395 THR A O 1
ATOM 3075 N N . PHE A 1 396 ? 33.841 0.735 3.511 1.00 31.14 396 PHE A N 1
ATOM 3076 C CA . PHE A 1 396 ? 33.768 2.177 3.252 1.00 31.14 396 PHE A CA 1
ATOM 3077 C C . PHE A 1 396 ? 32.554 2.733 3.981 1.00 31.14 396 PHE A C 1
ATOM 3079 O O . PHE A 1 396 ? 31.434 2.354 3.676 1.00 31.14 396 PHE A O 1
ATOM 3086 N N . ILE A 1 397 ? 32.793 3.611 4.953 1.00 32.12 397 ILE A N 1
ATOM 3087 C CA . ILE A 1 397 ? 31.754 4.501 5.464 1.00 32.12 397 ILE A CA 1
ATOM 3088 C C . ILE A 1 397 ? 31.705 5.647 4.446 1.00 32.12 397 ILE A C 1
ATOM 3090 O O . ILE A 1 397 ? 32.719 6.344 4.331 1.00 32.12 397 ILE A O 1
ATOM 3094 N N . PRO A 1 398 ? 30.625 5.829 3.665 1.00 36.25 398 PRO A N 1
ATOM 3095 C CA . PRO A 1 398 ? 30.466 7.055 2.899 1.00 36.25 398 PRO A CA 1
ATOM 3096 C C . PRO A 1 398 ? 30.385 8.216 3.895 1.00 36.25 398 PRO A C 1
ATOM 3098 O O . PRO A 1 398 ? 29.718 8.092 4.923 1.00 36.25 398 PRO A O 1
ATOM 3101 N N . GLU A 1 399 ? 31.098 9.311 3.616 1.00 35.66 399 GLU A N 1
ATOM 3102 C CA . GLU A 1 399 ? 31.038 10.525 4.440 1.00 35.66 399 GLU A CA 1
ATOM 3103 C C . GLU A 1 399 ? 29.574 10.936 4.648 1.00 35.66 399 GLU A C 1
ATOM 3105 O O . GLU A 1 399 ? 28.770 10.833 3.715 1.00 35.66 399 GLU A O 1
ATOM 3110 N N . ASP A 1 400 ? 29.229 11.333 5.879 1.00 38.91 400 ASP A N 1
ATOM 3111 C CA . ASP A 1 400 ? 27.843 11.492 6.316 1.00 38.91 400 ASP A CA 1
ATOM 3112 C C . ASP A 1 400 ? 27.018 12.313 5.314 1.00 38.91 400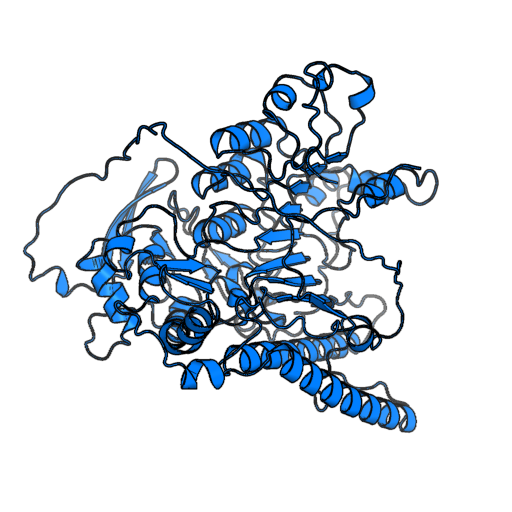 ASP A C 1
ATOM 3114 O O . ASP A 1 400 ? 27.275 13.491 5.056 1.00 38.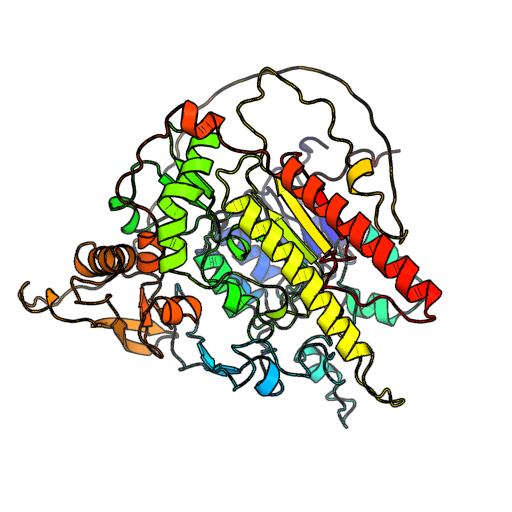91 400 ASP A O 1
ATOM 3118 N N . VAL A 1 401 ? 26.007 11.660 4.730 1.00 44.25 401 VAL A N 1
ATOM 3119 C CA . VAL A 1 401 ? 25.065 12.286 3.801 1.00 44.25 401 VAL A CA 1
ATOM 3120 C C . VAL A 1 401 ? 24.221 13.276 4.592 1.00 44.25 401 VAL A C 1
ATOM 3122 O O . VAL A 1 401 ? 23.201 12.883 5.155 1.00 44.25 401 VAL A O 1
ATOM 3125 N N . ASP A 1 402 ? 24.647 14.541 4.625 1.00 43.22 402 ASP A N 1
ATOM 3126 C CA . ASP A 1 402 ? 23.955 15.612 5.343 1.00 43.22 402 ASP A CA 1
ATOM 3127 C C . ASP A 1 402 ? 22.478 15.698 4.902 1.00 43.22 402 ASP A C 1
ATOM 3129 O O . ASP A 1 402 ? 22.179 16.138 3.781 1.00 43.22 402 ASP A O 1
ATOM 3133 N N . PRO A 1 403 ? 21.518 15.313 5.767 1.00 47.47 403 PRO A N 1
ATOM 3134 C CA . PRO A 1 403 ? 20.106 15.414 5.436 1.00 47.47 403 PRO A CA 1
ATOM 3135 C C . PRO A 1 403 ? 19.685 16.879 5.279 1.00 47.47 403 PRO A C 1
ATOM 3137 O O . PRO A 1 403 ? 18.733 17.166 4.550 1.00 47.47 403 PRO A O 1
ATOM 3140 N N . ALA A 1 404 ? 20.380 17.823 5.924 1.00 44.34 404 ALA A N 1
ATOM 3141 C CA . ALA A 1 404 ? 20.052 19.240 5.892 1.00 44.34 404 ALA A CA 1
ATOM 3142 C C . ALA A 1 404 ? 20.236 19.854 4.493 1.00 44.34 404 ALA A C 1
ATOM 3144 O O . ALA A 1 404 ? 19.434 20.712 4.115 1.00 44.34 404 ALA A O 1
ATOM 3145 N N . GLU A 1 405 ? 21.197 19.391 3.685 1.00 47.53 405 GLU A N 1
ATOM 3146 C CA . GLU A 1 405 ? 21.374 19.859 2.299 1.00 47.53 405 GLU A CA 1
ATOM 3147 C C . GLU A 1 405 ? 20.183 19.465 1.396 1.00 47.53 405 GLU A C 1
ATOM 3149 O O . GLU A 1 405 ? 19.755 20.241 0.534 1.00 47.53 405 GLU A O 1
ATOM 3154 N N . LEU A 1 406 ? 19.568 18.302 1.644 1.00 48.25 406 LEU A N 1
ATOM 3155 C CA . LEU A 1 406 ? 18.330 17.881 0.976 1.00 48.25 406 LEU A CA 1
ATOM 3156 C C . LEU A 1 406 ? 17.091 18.613 1.539 1.00 48.25 406 LEU A C 1
ATOM 3158 O O . LEU A 1 406 ? 16.196 19.017 0.785 1.00 48.25 406 LEU A O 1
ATOM 3162 N N . MET A 1 407 ? 17.043 18.800 2.861 1.00 50.97 407 MET A N 1
ATOM 3163 C CA . MET A 1 407 ? 15.877 19.299 3.604 1.00 50.97 407 MET A CA 1
ATOM 3164 C C . MET A 1 407 ? 15.695 20.825 3.529 1.00 50.97 407 MET A C 1
ATOM 3166 O O . MET A 1 407 ? 14.557 21.302 3.499 1.00 50.97 407 MET A O 1
ATOM 3170 N N . ASN A 1 408 ? 16.773 21.617 3.444 1.00 41.00 408 ASN A N 1
ATOM 3171 C CA . ASN A 1 408 ? 16.734 23.091 3.474 1.00 41.00 408 ASN A CA 1
ATOM 3172 C C . ASN A 1 408 ? 16.305 23.730 2.134 1.00 41.00 408 ASN A C 1
ATOM 3174 O O . ASN A 1 408 ? 16.972 24.602 1.562 1.00 41.00 408 ASN A O 1
ATOM 3178 N N . SER A 1 409 ? 15.156 23.299 1.604 1.00 44.12 409 SER A N 1
ATOM 3179 C CA . SER A 1 409 ? 14.617 23.805 0.336 1.00 44.12 409 SER A CA 1
ATOM 3180 C C . SER A 1 409 ? 13.117 24.108 0.289 1.00 44.12 409 SER A C 1
ATOM 3182 O O . SER A 1 409 ? 12.701 24.822 -0.629 1.00 44.12 409 SER A O 1
ATOM 3184 N N . GLY A 1 410 ? 12.329 23.660 1.272 1.00 35.56 410 GLY A N 1
ATOM 3185 C CA . GLY A 1 410 ? 10.964 24.151 1.496 1.00 35.56 410 GLY A CA 1
ATOM 3186 C C . GLY A 1 410 ? 10.957 25.505 2.218 1.00 35.56 410 GLY A C 1
ATOM 3187 O O . GLY A 1 410 ? 11.844 25.789 3.023 1.00 35.56 410 GLY A O 1
ATOM 3188 N N . GLU A 1 411 ? 9.959 26.354 1.951 1.00 33.31 411 GLU A N 1
ATOM 3189 C CA . GLU A 1 411 ? 9.728 27.549 2.778 1.00 33.31 411 GLU A CA 1
ATOM 3190 C C . GLU A 1 411 ? 9.358 27.107 4.209 1.00 33.31 411 GLU A C 1
ATOM 3192 O O . GLU A 1 411 ? 8.579 26.174 4.402 1.00 33.31 411 GLU A O 1
ATOM 3197 N N . LYS A 1 412 ? 9.980 27.733 5.221 1.00 34.28 412 LYS A N 1
ATOM 3198 C CA . LYS A 1 412 ? 9.926 27.286 6.624 1.00 34.28 412 LYS A CA 1
ATOM 3199 C C . LYS A 1 412 ? 8.490 27.224 7.160 1.00 34.28 412 LYS A C 1
ATOM 3201 O O . LYS A 1 412 ? 7.922 28.256 7.506 1.00 34.28 412 LYS A O 1
ATOM 3206 N N . VAL A 1 413 ? 7.987 26.011 7.387 1.00 28.38 413 VAL A N 1
ATOM 3207 C CA . VAL A 1 413 ? 6.872 25.744 8.310 1.00 28.38 413 VAL A CA 1
ATOM 3208 C C . VAL A 1 413 ? 7.314 24.678 9.319 1.00 28.38 413 VAL A C 1
ATOM 3210 O O . VAL A 1 413 ? 7.015 23.501 9.176 1.00 28.38 413 VAL A O 1
ATOM 3213 N N . PHE A 1 414 ? 8.054 25.164 10.323 1.00 27.61 414 PHE A N 1
ATOM 3214 C CA . PHE A 1 414 ? 8.424 24.544 11.607 1.00 27.61 414 PHE A CA 1
ATOM 3215 C C . PHE A 1 414 ? 9.213 23.212 11.622 1.00 27.61 414 PHE A C 1
ATOM 3217 O O . PHE A 1 414 ? 8.853 22.205 11.020 1.00 27.61 414 PHE A O 1
ATOM 3224 N N . SER A 1 415 ? 10.300 23.221 12.403 1.00 25.30 415 SER A N 1
ATOM 3225 C CA . SER A 1 415 ? 11.158 22.077 12.739 1.00 25.30 415 SER A CA 1
ATOM 3226 C C . SER A 1 415 ? 11.692 22.234 14.171 1.00 25.30 415 SER A C 1
ATOM 3228 O O . SER A 1 415 ? 11.861 23.365 14.624 1.00 25.30 415 SER A O 1
ATOM 3230 N N . PHE A 1 416 ? 11.949 21.111 14.843 1.00 27.77 416 PHE A N 1
ATOM 3231 C CA . PHE A 1 416 ? 12.612 20.906 16.146 1.00 27.77 416 PHE A CA 1
ATOM 3232 C C . PHE A 1 416 ? 13.038 19.415 16.126 1.00 27.77 416 PHE A C 1
ATOM 3234 O O . PHE A 1 416 ? 12.197 18.581 15.794 1.00 27.77 416 PHE A O 1
ATOM 3241 N N . PHE A 1 417 ? 14.270 18.979 16.408 1.00 31.42 417 PHE A N 1
ATOM 3242 C CA . PHE A 1 417 ? 15.480 19.655 16.903 1.00 31.42 417 PHE A CA 1
ATOM 3243 C C . PHE A 1 417 ? 16.759 19.006 16.322 1.00 31.42 417 PHE A C 1
ATOM 3245 O O . PHE A 1 417 ? 16.686 17.974 15.658 1.00 31.42 417 PHE A O 1
ATOM 3252 N N . GLU A 1 418 ? 17.908 19.626 16.600 1.00 24.89 418 GLU A N 1
ATOM 3253 C CA . GLU A 1 418 ? 19.263 19.253 16.165 1.00 24.89 418 GLU A CA 1
ATOM 3254 C C . GLU A 1 418 ? 20.022 18.345 17.166 1.00 24.89 418 GLU A C 1
ATOM 3256 O O . GLU A 1 418 ? 19.630 18.195 18.325 1.00 24.89 418 GLU A O 1
ATOM 3261 N N . ASP A 1 419 ? 21.178 17.874 16.684 1.00 26.30 419 ASP A N 1
ATOM 3262 C CA . ASP A 1 419 ? 22.444 17.594 17.385 1.00 26.30 419 ASP A CA 1
ATOM 3263 C C . ASP A 1 419 ? 22.838 16.191 17.898 1.00 26.30 419 ASP A C 1
ATOM 3265 O O . ASP A 1 419 ? 22.071 15.379 18.418 1.00 26.30 419 ASP A O 1
ATOM 3269 N N . GLU A 1 420 ? 24.132 15.933 17.684 1.00 25.03 420 GLU A N 1
ATOM 3270 C CA . GLU A 1 420 ? 24.824 14.644 17.675 1.00 25.03 420 GLU A CA 1
ATOM 3271 C C . GLU A 1 420 ? 25.427 14.250 19.039 1.00 25.03 420 GLU A C 1
ATOM 3273 O O . GLU A 1 420 ? 25.643 15.093 19.914 1.00 25.03 420 GLU A O 1
ATOM 3278 N N . ARG A 1 421 ? 25.875 12.985 19.165 1.00 24.75 421 ARG A N 1
ATOM 3279 C CA . ARG A 1 421 ? 27.316 12.684 19.367 1.00 24.75 421 ARG A CA 1
ATOM 3280 C C . ARG A 1 421 ? 27.666 11.194 19.345 1.00 24.75 421 ARG A C 1
ATOM 3282 O O . ARG A 1 421 ? 26.928 10.332 19.817 1.00 24.75 421 ARG A O 1
ATOM 3289 N N . THR A 1 422 ? 28.850 10.936 18.803 1.00 26.25 422 THR A N 1
ATOM 3290 C CA . THR A 1 422 ? 29.515 9.644 18.599 1.00 26.25 422 THR A CA 1
ATOM 3291 C C . THR A 1 422 ? 29.931 8.969 19.911 1.00 26.25 422 THR A C 1
ATOM 3293 O O . THR A 1 422 ? 30.510 9.636 20.760 1.00 26.25 422 THR A O 1
ATOM 3296 N N . GLU A 1 423 ? 29.788 7.640 20.032 1.00 23.42 423 GLU A N 1
ATOM 3297 C CA . GLU A 1 423 ? 30.800 6.799 20.702 1.00 23.42 423 GLU A CA 1
ATOM 3298 C C . GLU A 1 423 ? 30.669 5.295 20.376 1.00 23.42 423 GLU A C 1
ATOM 3300 O O . GLU A 1 423 ? 29.711 4.847 19.746 1.00 23.42 423 GLU A O 1
ATOM 3305 N N . SER A 1 424 ? 31.705 4.517 20.710 1.00 22.77 424 SER A N 1
ATOM 3306 C CA . SER A 1 424 ? 32.096 3.310 19.962 1.00 22.77 424 SER A CA 1
ATOM 3307 C C . SER A 1 424 ? 32.066 1.988 20.749 1.00 22.77 424 SER A C 1
ATOM 3309 O O . SER A 1 424 ? 32.215 1.979 21.968 1.00 22.77 424 SER A O 1
ATOM 3311 N N . ARG A 1 425 ? 32.046 0.864 20.000 1.00 21.75 425 ARG A N 1
ATOM 3312 C CA . ARG A 1 425 ? 32.352 -0.525 20.441 1.00 21.75 425 ARG A CA 1
ATOM 3313 C C . ARG A 1 425 ? 31.327 -1.143 21.430 1.00 21.75 425 ARG A C 1
ATOM 3315 O O . ARG A 1 425 ? 30.527 -0.449 22.035 1.00 21.75 425 ARG A O 1
ATOM 3322 N N . SER A 1 426 ? 31.224 -2.466 21.605 1.00 24.41 426 SER A N 1
ATOM 3323 C CA . SER A 1 426 ? 31.930 -3.629 21.030 1.00 24.41 426 SER A CA 1
ATOM 3324 C C . SER A 1 426 ? 30.952 -4.790 20.745 1.00 24.41 426 SER A C 1
ATOM 3326 O O . SER A 1 426 ? 29.857 -4.857 21.301 1.00 24.41 426 SER A O 1
ATOM 3328 N N . ARG A 1 427 ? 31.354 -5.727 19.872 1.00 23.14 427 ARG A N 1
ATOM 3329 C CA . ARG A 1 427 ? 30.618 -6.974 19.577 1.00 23.14 427 ARG A CA 1
ATOM 3330 C C . ARG A 1 427 ? 30.792 -8.002 20.709 1.00 23.14 427 ARG A C 1
ATOM 3332 O O . ARG A 1 427 ? 31.909 -8.194 21.183 1.00 23.14 427 ARG A O 1
ATOM 3339 N N . SER A 1 428 ? 29.748 -8.769 21.021 1.00 25.42 428 SER A N 1
ATOM 3340 C CA . SER A 1 428 ? 29.871 -10.105 21.630 1.00 25.42 428 SER A CA 1
ATOM 3341 C C . SER A 1 428 ? 28.811 -11.054 21.055 1.00 25.42 428 SER A C 1
ATOM 3343 O O . SER A 1 428 ? 27.760 -10.615 20.589 1.00 25.42 428 SER A O 1
ATOM 3345 N N . SER A 1 429 ? 29.125 -12.352 20.985 1.00 24.48 429 SER A N 1
ATOM 3346 C CA . SER A 1 429 ? 28.359 -13.332 20.201 1.00 24.48 429 SER A CA 1
ATOM 3347 C C . SER A 1 429 ? 28.178 -14.676 20.905 1.00 24.48 429 SER A C 1
ATOM 3349 O O . SER A 1 429 ? 29.163 -15.272 21.338 1.00 24.48 429 SER A O 1
ATOM 3351 N N . SER A 1 430 ? 26.966 -15.226 20.844 1.00 24.75 430 SER A N 1
ATOM 3352 C CA . SER A 1 430 ? 26.649 -16.666 20.932 1.00 24.75 430 SER A CA 1
ATOM 3353 C C . SER A 1 430 ? 25.165 -16.838 20.553 1.00 24.75 430 SER A C 1
ATOM 3355 O O . SER A 1 430 ? 24.336 -16.030 20.946 1.00 24.75 430 SER A O 1
ATOM 3357 N N . ARG A 1 431 ? 24.777 -17.693 19.590 1.00 24.69 431 ARG A N 1
ATOM 3358 C CA . ARG A 1 431 ? 24.719 -19.177 19.612 1.00 24.69 431 ARG A CA 1
ATOM 3359 C C . ARG A 1 431 ? 23.823 -19.723 20.742 1.00 24.69 431 ARG A C 1
ATOM 3361 O O . ARG A 1 431 ? 24.058 -19.363 21.882 1.00 24.69 431 ARG A O 1
ATOM 3368 N N . ARG A 1 432 ? 22.915 -20.694 20.539 1.00 24.48 432 ARG A N 1
ATOM 3369 C CA . ARG A 1 432 ? 22.256 -21.344 19.363 1.00 24.48 432 ARG A CA 1
ATOM 3370 C C . ARG A 1 432 ? 21.227 -22.362 19.953 1.00 24.48 432 ARG A C 1
ATOM 3372 O O . ARG A 1 432 ? 21.262 -22.555 21.160 1.00 24.48 432 ARG A O 1
ATOM 3379 N N . VAL A 1 433 ? 20.470 -23.111 19.123 1.00 23.62 433 VAL A N 1
ATOM 3380 C CA . VAL A 1 433 ? 19.672 -24.332 19.497 1.00 23.62 433 VAL A CA 1
ATOM 3381 C C . VAL A 1 433 ? 18.350 -24.044 20.254 1.00 23.62 433 VAL A C 1
ATOM 3383 O O . VAL A 1 433 ? 18.324 -23.154 21.087 1.00 23.62 433 VAL A O 1
ATOM 3386 N N . LEU A 1 434 ? 17.239 -24.790 20.113 1.00 25.42 434 LEU A N 1
ATOM 3387 C CA . LEU A 1 434 ? 16.504 -25.387 18.967 1.00 25.42 434 LEU A CA 1
ATOM 3388 C C . LEU A 1 434 ? 15.184 -25.995 19.517 1.00 25.42 434 LEU A C 1
ATOM 3390 O O . LEU A 1 434 ? 15.119 -26.339 20.688 1.00 25.42 434 LEU A O 1
ATOM 3394 N N . HIS A 1 435 ? 14.205 -26.243 18.635 1.00 23.38 435 HIS A N 1
ATOM 3395 C CA . HIS A 1 435 ? 13.069 -27.173 18.818 1.00 23.38 435 HIS A CA 1
ATOM 3396 C C . HIS A 1 435 ? 11.984 -26.877 19.883 1.00 23.38 435 HIS A C 1
ATOM 3398 O O . HIS A 1 435 ? 12.147 -27.130 21.070 1.00 23.38 435 HIS A O 1
ATOM 3404 N N . SER A 1 436 ? 10.768 -26.602 19.397 1.00 24.11 436 SER A N 1
ATOM 3405 C CA . SER A 1 436 ? 9.575 -27.354 19.820 1.00 24.11 436 SER A CA 1
ATOM 3406 C C . SER A 1 436 ? 8.583 -27.465 18.653 1.00 24.11 436 SER A C 1
ATOM 3408 O O . SER A 1 436 ? 8.598 -26.642 17.737 1.00 24.11 436 SER A O 1
ATOM 3410 N N . LYS A 1 437 ? 7.777 -28.531 18.641 1.00 24.75 437 LYS A N 1
ATOM 3411 C CA . LYS A 1 437 ? 6.912 -28.933 17.519 1.00 24.75 437 LYS A CA 1
ATOM 3412 C C . LYS A 1 437 ? 5.577 -28.177 17.556 1.00 24.75 437 LYS A C 1
ATOM 3414 O O . LYS A 1 437 ? 4.938 -28.136 18.602 1.00 24.75 437 LYS A O 1
ATOM 3419 N N . ARG A 1 438 ? 5.114 -27.662 16.411 1.00 24.58 438 ARG A N 1
ATOM 3420 C CA . ARG A 1 438 ? 3.703 -27.274 16.215 1.00 24.58 438 ARG A CA 1
ATOM 3421 C C . ARG A 1 438 ? 2.928 -28.450 15.622 1.00 24.58 438 ARG A C 1
ATOM 3423 O O . ARG A 1 438 ? 3.428 -29.127 14.727 1.00 24.58 438 ARG A O 1
ATOM 3430 N N . VAL A 1 439 ? 1.720 -28.674 16.132 1.00 25.58 439 VAL A N 1
ATOM 3431 C CA . VAL A 1 439 ? 0.736 -29.601 15.562 1.00 25.58 439 VAL A CA 1
ATOM 3432 C C . VAL A 1 439 ? -0.049 -28.837 14.500 1.00 25.58 439 VAL A C 1
ATOM 3434 O O . VAL A 1 439 ? -0.557 -27.756 14.789 1.00 25.58 439 VAL A O 1
ATOM 3437 N N . ALA A 1 440 ? -0.113 -29.369 13.281 1.00 25.73 440 ALA A N 1
ATOM 3438 C CA . ALA A 1 440 ? -0.961 -28.826 12.227 1.00 25.73 440 ALA A CA 1
ATOM 3439 C C . ALA A 1 440 ? -2.386 -29.374 12.372 1.00 25.73 440 ALA A C 1
ATOM 3441 O O . ALA A 1 440 ? -2.569 -30.560 12.651 1.00 25.73 440 ALA A O 1
ATOM 3442 N N . ILE A 1 441 ? -3.379 -28.511 12.171 1.00 26.95 441 ILE A N 1
ATOM 3443 C CA . ILE A 1 441 ? -4.773 -28.903 11.967 1.00 26.95 441 ILE A CA 1
ATOM 3444 C C . ILE A 1 441 ? -5.048 -28.658 10.485 1.00 26.95 441 ILE A C 1
ATOM 3446 O O . ILE A 1 441 ? -5.178 -27.512 10.066 1.00 26.95 441 ILE A O 1
ATOM 3450 N N . ASP A 1 442 ? -5.065 -29.730 9.692 1.00 26.00 442 ASP A N 1
ATOM 3451 C CA . ASP A 1 442 ? -5.385 -29.649 8.267 1.00 26.00 442 ASP A CA 1
ATOM 3452 C C . ASP A 1 442 ? -6.885 -29.395 8.073 1.00 26.00 442 ASP A C 1
ATOM 3454 O O . ASP A 1 442 ? -7.728 -30.234 8.409 1.00 26.00 442 ASP A O 1
ATOM 3458 N N . SER A 1 443 ? -7.216 -28.265 7.449 1.00 30.56 443 SER A N 1
ATOM 3459 C CA . SER A 1 443 ? -8.527 -28.047 6.841 1.00 30.56 443 SER A CA 1
ATOM 3460 C C . SER A 1 443 ? -8.674 -28.986 5.643 1.00 30.56 443 SER A C 1
ATOM 3462 O O . SER A 1 443 ? -8.040 -28.800 4.606 1.00 30.56 443 SER A O 1
ATOM 3464 N N . ARG A 1 444 ? -9.494 -30.033 5.790 1.00 26.67 444 ARG A N 1
ATOM 3465 C CA . ARG A 1 444 ? -9.744 -31.027 4.734 1.00 26.67 444 ARG A CA 1
ATOM 3466 C C . ARG A 1 444 ? -10.352 -30.384 3.484 1.00 26.67 444 ARG A C 1
ATOM 3468 O O . ARG A 1 444 ? -11.523 -30.014 3.495 1.00 26.67 444 ARG A O 1
ATOM 3475 N N . ALA A 1 445 ? -9.601 -30.386 2.385 1.00 31.75 445 ALA A N 1
ATOM 3476 C CA . ALA A 1 445 ? -10.183 -30.309 1.050 1.00 31.75 445 ALA A CA 1
ATOM 3477 C C . ALA A 1 445 ? -11.042 -31.562 0.781 1.00 31.75 445 ALA A C 1
ATOM 3479 O O . ALA A 1 445 ? -10.629 -32.681 1.103 1.00 31.75 445 ALA A O 1
ATOM 3480 N N . ALA A 1 446 ? -12.236 -31.373 0.216 1.00 31.08 446 ALA A N 1
ATOM 3481 C CA . ALA A 1 446 ? -13.139 -32.457 -0.175 1.00 31.08 446 ALA A CA 1
ATOM 3482 C C . ALA A 1 446 ? -12.811 -33.009 -1.580 1.00 31.08 446 ALA A C 1
ATOM 3484 O O . ALA A 1 446 ? -12.161 -32.345 -2.385 1.00 31.08 446 ALA A O 1
ATOM 3485 N N . VAL A 1 447 ? -13.236 -34.252 -1.830 1.00 33.72 447 VAL A N 1
ATOM 3486 C CA . VAL A 1 447 ? -12.748 -35.186 -2.867 1.00 33.72 447 VAL A CA 1
ATOM 3487 C C . VAL A 1 447 ? -13.938 -36.067 -3.295 1.00 33.72 447 VAL A C 1
ATOM 3489 O O . VAL A 1 447 ? -14.672 -36.508 -2.413 1.00 33.72 447 VAL A O 1
ATOM 3492 N N . ASP A 1 448 ? -14.211 -36.369 -4.570 1.00 32.84 448 ASP A N 1
ATOM 3493 C CA . ASP A 1 448 ? -13.539 -36.046 -5.850 1.00 32.84 448 ASP A CA 1
ATOM 3494 C C . ASP A 1 448 ? -14.591 -35.948 -6.984 1.00 32.84 448 ASP A C 1
ATOM 3496 O O . ASP A 1 448 ? -15.734 -36.349 -6.764 1.00 32.84 448 ASP A O 1
ATOM 3500 N N . ASP A 1 449 ? -14.192 -35.570 -8.210 1.00 30.84 449 ASP A N 1
ATOM 3501 C CA . ASP A 1 449 ? -14.749 -36.245 -9.401 1.00 30.84 449 ASP A CA 1
ATOM 3502 C C . ASP A 1 449 ? -13.777 -36.290 -10.602 1.00 30.84 449 ASP A C 1
ATOM 3504 O O . ASP A 1 449 ? -13.105 -35.309 -10.970 1.00 30.84 449 ASP A O 1
ATOM 3508 N N . TRP A 1 450 ? -13.709 -37.466 -11.230 1.00 38.16 450 TRP A N 1
ATOM 3509 C CA . TRP A 1 450 ? -12.698 -37.863 -12.210 1.00 38.16 450 TRP A CA 1
ATOM 3510 C C . TRP A 1 450 ? -13.228 -37.763 -13.644 1.00 38.16 450 TRP A C 1
ATOM 3512 O O . TRP A 1 450 ? -13.956 -38.628 -14.122 1.00 38.16 450 TRP A O 1
ATOM 3522 N N . ALA A 1 451 ? -12.755 -36.756 -14.381 1.00 29.09 451 ALA A N 1
ATOM 3523 C CA . ALA A 1 451 ? -12.946 -36.650 -15.827 1.00 29.09 451 ALA A CA 1
ATOM 3524 C C . ALA A 1 451 ? -11.595 -36.668 -16.561 1.00 29.09 451 ALA A C 1
ATOM 3526 O O . ALA A 1 451 ? -10.638 -36.020 -16.132 1.00 29.09 451 ALA A O 1
ATOM 3527 N N . SER A 1 452 ? -11.544 -37.417 -17.668 1.00 34.97 452 SER A N 1
ATOM 3528 C CA . SER A 1 452 ? -10.342 -37.715 -18.462 1.00 34.97 452 SER A CA 1
ATOM 3529 C C . SER A 1 452 ? -9.493 -36.484 -18.819 1.00 34.97 452 SER A C 1
ATOM 3531 O O . SER A 1 452 ? -10.009 -35.440 -19.227 1.00 34.97 452 SER A O 1
ATOM 3533 N N . GLY A 1 453 ? -8.169 -36.641 -18.717 1.00 36.09 453 GLY A N 1
ATOM 3534 C CA . GLY A 1 453 ? -7.172 -35.565 -18.771 1.00 36.09 453 GLY A CA 1
ATOM 3535 C C . GLY A 1 453 ? -7.003 -34.824 -20.104 1.00 36.09 453 GLY A C 1
ATOM 3536 O O . GLY A 1 453 ? -6.141 -33.965 -20.186 1.00 36.09 453 GLY A O 1
ATOM 3537 N N . THR A 1 454 ? -7.797 -35.114 -21.137 1.00 38.94 454 THR A N 1
ATOM 3538 C CA . THR A 1 454 ? -7.766 -34.382 -22.420 1.00 38.94 454 THR A CA 1
ATOM 3539 C C . THR A 1 454 ? -8.873 -33.335 -22.562 1.00 38.94 454 THR A C 1
ATOM 3541 O O . THR A 1 454 ? -8.741 -32.428 -23.378 1.00 38.94 454 THR A O 1
ATOM 3544 N N . ALA A 1 455 ? -9.951 -33.420 -21.771 1.00 36.81 455 ALA A N 1
ATOM 3545 C CA . ALA A 1 455 ? -11.086 -32.492 -21.852 1.00 36.81 455 ALA A CA 1
ATOM 3546 C C . ALA A 1 455 ? -11.000 -31.318 -20.857 1.00 36.81 455 ALA A C 1
ATOM 3548 O O . ALA A 1 455 ? -11.625 -30.284 -21.075 1.00 36.81 455 ALA A O 1
ATOM 3549 N N . ARG A 1 456 ? -10.227 -31.448 -19.766 1.00 46.44 456 ARG A N 1
ATOM 3550 C CA . ARG A 1 456 ? -10.006 -30.347 -18.805 1.00 46.44 456 ARG A CA 1
ATOM 3551 C C . ARG A 1 456 ? -9.038 -29.282 -19.340 1.00 46.44 456 ARG A C 1
ATOM 3553 O O . ARG A 1 456 ? -9.235 -28.105 -19.056 1.00 46.44 456 ARG A O 1
ATOM 3560 N N . ASP A 1 457 ? -8.063 -29.669 -20.163 1.00 50.59 457 ASP A N 1
ATOM 3561 C CA . ASP A 1 457 ? -7.036 -28.760 -20.698 1.00 50.59 457 ASP A CA 1
ATOM 3562 C C . ASP A 1 457 ? -7.549 -27.780 -21.767 1.00 50.59 457 ASP A C 1
ATOM 3564 O O . ASP A 1 457 ? -6.868 -26.798 -22.063 1.00 50.59 457 ASP A O 1
ATOM 3568 N N . SER A 1 458 ? -8.750 -27.984 -22.319 1.00 55.88 458 SER A N 1
ATOM 3569 C CA . SER A 1 458 ? -9.372 -27.059 -23.278 1.00 55.88 458 SER A CA 1
ATOM 3570 C C . SER A 1 458 ? -10.256 -25.984 -22.635 1.00 55.88 458 SER A C 1
ATOM 3572 O O . SER A 1 458 ? -10.563 -24.991 -23.295 1.00 55.88 458 SER A O 1
ATOM 3574 N N . SER A 1 459 ? -10.648 -26.135 -21.363 1.00 75.62 459 SER A N 1
ATOM 3575 C CA . SER A 1 459 ? -11.486 -25.143 -20.682 1.00 75.62 459 SER A CA 1
ATOM 3576 C C . SER A 1 459 ? -10.663 -23.944 -20.204 1.00 75.62 459 SER A C 1
ATOM 3578 O O . SER A 1 459 ? -9.586 -24.093 -19.616 1.00 75.62 459 SER A O 1
ATOM 3580 N N . GLU A 1 460 ? -11.180 -22.736 -20.412 1.00 89.75 460 GLU A N 1
ATOM 3581 C CA . GLU A 1 460 ? -10.639 -21.511 -19.806 1.00 89.75 460 GLU A CA 1
ATOM 3582 C C . GLU A 1 460 ? -11.189 -21.253 -18.399 1.00 89.75 460 GLU A C 1
ATOM 3584 O O . GLU A 1 460 ? -10.639 -20.429 -17.676 1.00 89.75 460 GLU A O 1
ATOM 3589 N N . PHE A 1 461 ? -12.226 -21.981 -17.976 1.00 94.25 461 PHE A N 1
ATOM 3590 C CA . PHE A 1 461 ? -12.871 -21.821 -16.671 1.00 94.25 461 PHE A CA 1
ATOM 3591 C C . PHE A 1 461 ? -12.953 -23.148 -15.909 1.00 94.25 461 PHE A C 1
ATOM 3593 O O . PHE A 1 461 ? -13.125 -24.221 -16.494 1.00 94.25 461 PHE A O 1
ATOM 3600 N N . ILE A 1 462 ? -12.854 -23.067 -14.586 1.00 94.44 462 ILE A N 1
ATOM 3601 C CA . ILE A 1 462 ? -13.047 -24.173 -13.644 1.00 94.44 462 ILE A CA 1
ATOM 3602 C C . ILE A 1 462 ? -14.208 -23.811 -12.726 1.00 94.44 462 ILE A C 1
ATOM 3604 O O . ILE A 1 462 ? -14.248 -22.700 -12.206 1.00 94.44 462 ILE A O 1
ATOM 3608 N N . ILE A 1 463 ? -15.124 -24.750 -12.490 1.00 95.19 463 ILE A N 1
ATOM 3609 C CA . ILE A 1 463 ? -16.114 -24.604 -11.420 1.00 95.19 463 ILE A CA 1
ATOM 3610 C C . ILE A 1 463 ? -15.401 -24.765 -10.076 1.00 95.19 463 ILE A C 1
ATOM 3612 O O . ILE A 1 463 ? -14.702 -25.757 -9.855 1.00 95.19 463 ILE A O 1
ATOM 3616 N N . TYR A 1 464 ? -15.544 -23.765 -9.214 1.00 93.81 464 TYR A N 1
ATOM 3617 C CA . TYR A 1 464 ? -15.023 -23.746 -7.855 1.00 93.81 464 TYR A CA 1
ATOM 3618 C C . TYR A 1 464 ? -16.190 -23.703 -6.873 1.00 93.81 464 TYR A C 1
ATOM 3620 O O . TYR A 1 464 ? -17.013 -22.787 -6.934 1.00 93.81 464 TYR A O 1
ATOM 3628 N N . ASP A 1 465 ? -16.236 -24.688 -5.982 1.00 93.31 465 ASP A N 1
ATOM 3629 C CA . ASP A 1 465 ? -17.234 -24.792 -4.923 1.00 93.31 465 ASP A CA 1
ATOM 3630 C C . ASP A 1 465 ? -16.716 -24.132 -3.643 1.00 93.31 465 ASP A C 1
ATOM 3632 O O . ASP A 1 465 ? -15.577 -24.358 -3.223 1.00 93.31 465 ASP A O 1
ATOM 3636 N N . ALA A 1 466 ? -17.559 -23.312 -3.025 1.00 91.06 466 ALA A N 1
ATOM 3637 C CA . ALA A 1 466 ? -17.222 -22.470 -1.888 1.00 91.06 466 ALA A CA 1
ATOM 3638 C C . ALA A 1 466 ? -18.346 -22.454 -0.841 1.00 91.06 466 ALA A C 1
ATOM 3640 O O . ALA A 1 466 ? -19.481 -22.856 -1.105 1.00 91.06 466 ALA A O 1
ATOM 3641 N N . ASP A 1 467 ? -18.015 -21.961 0.350 1.00 89.31 467 ASP A N 1
ATOM 3642 C CA . ASP A 1 467 ? -18.939 -21.720 1.459 1.00 89.31 467 ASP A CA 1
ATOM 3643 C C . ASP A 1 467 ? -18.687 -20.299 1.987 1.00 89.31 467 ASP A C 1
ATOM 3645 O O . ASP A 1 467 ? -17.536 -19.916 2.234 1.00 89.31 467 ASP A O 1
ATOM 3649 N N . TRP A 1 468 ? -19.743 -19.496 2.109 1.00 90.69 468 TRP A N 1
ATOM 3650 C CA . TRP A 1 468 ? -19.683 -18.135 2.638 1.00 90.69 468 TRP A CA 1
ATOM 3651 C C . TRP A 1 468 ? -20.873 -17.885 3.556 1.00 90.69 468 TRP A C 1
ATOM 3653 O O . TRP A 1 468 ? -22.019 -18.042 3.156 1.00 90.69 468 TRP A O 1
ATOM 3663 N N . ASN A 1 469 ? -20.600 -17.496 4.803 1.00 87.19 469 ASN A N 1
ATOM 3664 C CA . ASN A 1 469 ? -21.606 -17.321 5.859 1.00 87.19 469 ASN A CA 1
ATOM 3665 C C . ASN A 1 469 ? -22.507 -18.559 6.119 1.00 87.19 469 ASN A C 1
ATOM 3667 O O . ASN A 1 469 ? -23.549 -18.418 6.755 1.00 87.19 469 ASN A O 1
ATOM 3671 N N . GLY A 1 470 ? -22.099 -19.762 5.690 1.00 87.06 470 GLY A N 1
ATOM 3672 C CA . GLY A 1 470 ? -22.886 -20.998 5.776 1.00 87.06 470 GLY A CA 1
ATOM 3673 C C . GLY A 1 470 ? -23.673 -21.339 4.504 1.00 87.06 470 GLY A C 1
ATOM 3674 O O . GLY A 1 470 ? -24.233 -22.434 4.421 1.00 87.06 470 GLY A O 1
ATOM 3675 N N . ASP A 1 471 ? -23.695 -20.443 3.514 1.00 88.94 471 ASP A N 1
ATOM 3676 C CA . ASP A 1 471 ? -24.294 -20.683 2.206 1.00 88.94 471 ASP A CA 1
ATOM 3677 C C . ASP A 1 471 ? -23.248 -21.251 1.241 1.00 88.94 471 ASP A C 1
ATOM 3679 O O . ASP A 1 471 ? -22.193 -20.656 0.996 1.00 88.94 471 ASP A O 1
ATOM 3683 N N . ARG A 1 472 ? -23.554 -22.415 0.660 1.00 92.12 472 ARG A N 1
ATOM 3684 C CA . ARG A 1 472 ? -22.707 -23.058 -0.350 1.00 92.12 472 ARG A CA 1
ATOM 3685 C C . ARG A 1 472 ? -23.072 -22.607 -1.751 1.00 92.12 472 ARG A C 1
ATOM 3687 O O . ARG A 1 472 ? -24.248 -22.584 -2.110 1.00 92.12 472 ARG A O 1
ATOM 3694 N N . PHE A 1 473 ? -22.059 -22.332 -2.560 1.00 92.88 473 PHE A N 1
ATOM 3695 C CA . PHE A 1 473 ? -22.229 -21.878 -3.935 1.00 92.88 473 PHE A CA 1
ATOM 3696 C C . PHE A 1 473 ? -21.102 -22.384 -4.842 1.00 92.88 473 PHE A C 1
ATOM 3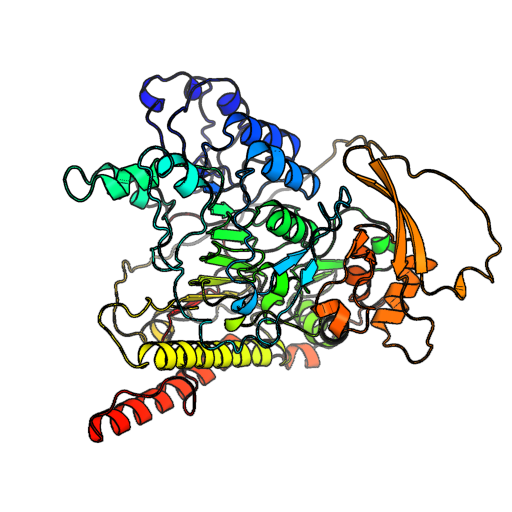698 O O . PHE A 1 473 ? -20.019 -22.733 -4.375 1.00 92.88 473 PHE A O 1
ATOM 3705 N N . SER A 1 474 ? -21.362 -22.390 -6.148 1.00 93.94 474 SER A N 1
ATOM 3706 C CA . SER A 1 474 ? -20.411 -22.801 -7.184 1.00 93.94 474 SER A CA 1
ATOM 3707 C C . SER A 1 474 ? -20.241 -21.661 -8.186 1.00 93.94 474 SER A C 1
ATOM 3709 O O . SER A 1 474 ? -21.236 -21.145 -8.696 1.00 93.94 474 SER A O 1
ATOM 3711 N N . ILE A 1 475 ? -19.003 -21.268 -8.493 1.00 93.62 475 ILE A N 1
ATOM 3712 C CA . ILE A 1 475 ? -18.700 -20.186 -9.450 1.00 93.62 475 ILE A CA 1
ATOM 3713 C C . ILE A 1 475 ? -17.693 -20.615 -10.524 1.00 93.62 475 ILE A C 1
ATOM 3715 O O . ILE A 1 475 ? -16.762 -21.366 -10.228 1.00 93.62 475 ILE A O 1
ATOM 3719 N N . PRO A 1 476 ? -17.824 -20.117 -11.769 1.00 95.62 476 PRO A N 1
ATOM 3720 C CA . PRO A 1 476 ? -16.790 -20.262 -12.782 1.00 95.62 476 PRO A CA 1
ATOM 3721 C C . PRO A 1 476 ? -15.614 -19.320 -12.480 1.00 95.62 476 PRO A C 1
ATOM 3723 O O . PRO A 1 476 ? -15.749 -18.097 -12.484 1.00 95.62 476 PRO A O 1
ATOM 3726 N N . VAL A 1 477 ? -14.438 -19.898 -12.251 1.00 97.06 477 VAL A N 1
ATOM 3727 C CA . VAL A 1 477 ? -13.175 -19.188 -12.013 1.00 97.06 477 VAL A CA 1
ATOM 3728 C C . VAL A 1 477 ? -12.278 -19.351 -13.237 1.00 97.06 477 VAL A C 1
ATOM 3730 O O . VAL A 1 477 ? -12.035 -20.470 -13.695 1.00 97.06 477 VAL A O 1
ATOM 3733 N N . TRP A 1 478 ? -11.789 -18.243 -13.788 1.00 97.38 478 TRP A N 1
ATOM 3734 C CA . TRP A 1 478 ? -10.951 -18.237 -14.982 1.00 97.38 478 TRP A CA 1
ATOM 3735 C C . TRP A 1 478 ? -9.557 -18.793 -14.677 1.00 97.38 478 TRP A C 1
ATOM 3737 O O . TRP A 1 478 ? -8.803 -18.264 -13.856 1.00 97.38 478 TRP A O 1
ATOM 3747 N N . ALA A 1 479 ? -9.201 -19.868 -15.372 1.00 96.31 479 ALA A N 1
ATOM 3748 C CA . ALA A 1 479 ? -7.968 -20.629 -15.209 1.00 96.31 479 ALA A CA 1
ATOM 3749 C C . ALA A 1 479 ? -6.831 -20.157 -16.136 1.00 96.31 479 ALA A C 1
ATOM 3751 O O . ALA A 1 479 ? -5.815 -20.837 -16.251 1.00 96.31 479 ALA A O 1
ATOM 3752 N N . GLY A 1 480 ? -6.987 -19.008 -16.799 1.00 94.94 480 GLY A N 1
ATOM 3753 C CA . GLY A 1 480 ? -5.998 -18.439 -17.716 1.00 94.94 480 GLY A CA 1
ATOM 3754 C C . GLY A 1 480 ? -6.237 -18.826 -19.181 1.00 94.94 480 GLY A C 1
ATOM 3755 O O . GLY A 1 480 ? -6.956 -19.792 -19.455 1.00 94.94 480 GLY A O 1
ATOM 3756 N N . PRO A 1 481 ? -5.630 -18.093 -20.131 1.00 93.19 481 PRO A N 1
ATOM 3757 C CA . PRO A 1 481 ? -5.961 -18.181 -21.550 1.00 93.19 481 PRO A CA 1
ATOM 3758 C C . PRO A 1 481 ? -5.471 -19.492 -22.169 1.00 93.19 481 PRO A C 1
ATOM 3760 O O . PRO A 1 481 ? -4.351 -19.930 -21.902 1.00 93.19 481 PRO A O 1
ATOM 3763 N N . ASN A 1 482 ? -6.264 -20.081 -23.059 1.00 87.00 482 ASN A N 1
ATOM 3764 C CA . ASN A 1 482 ? -5.902 -21.281 -23.818 1.00 87.00 482 ASN A CA 1
ATOM 3765 C C . ASN A 1 482 ? -5.140 -20.962 -25.129 1.00 87.00 482 ASN A C 1
ATOM 3767 O O . ASN A 1 482 ? -4.980 -21.816 -25.997 1.00 87.00 482 ASN A O 1
ATOM 3771 N N . ASN A 1 483 ? -4.680 -19.718 -25.295 1.00 85.81 483 ASN A N 1
ATOM 3772 C CA . ASN A 1 483 ? -3.977 -19.253 -26.490 1.00 85.81 483 ASN A CA 1
ATOM 3773 C C . ASN A 1 483 ? -2.445 -19.471 -26.372 1.00 85.81 483 ASN A C 1
ATOM 3775 O O . ASN A 1 483 ? -1.839 -18.932 -25.438 1.00 85.81 483 ASN A O 1
ATOM 3779 N N . PRO A 1 484 ? -1.781 -20.180 -27.312 1.00 84.06 484 PRO A N 1
ATOM 3780 C CA . PRO A 1 484 ? -0.318 -20.313 -27.335 1.00 84.06 484 PRO A CA 1
ATOM 3781 C C . PRO A 1 484 ? 0.440 -18.985 -27.508 1.00 84.06 484 PRO A C 1
ATOM 3783 O O . PRO A 1 484 ? 1.600 -18.907 -27.100 1.00 84.06 484 PRO A O 1
ATOM 3786 N N . ASP A 1 485 ? -0.193 -17.932 -28.028 1.00 89.81 485 ASP A N 1
ATOM 3787 C CA . ASP A 1 485 ? 0.403 -16.595 -28.180 1.00 89.81 485 ASP A CA 1
ATOM 3788 C C . ASP A 1 485 ? 0.262 -15.718 -26.920 1.00 89.81 485 ASP A C 1
ATOM 3790 O O . ASP A 1 485 ? 0.738 -14.582 -26.886 1.00 89.81 485 ASP A O 1
ATOM 3794 N N . ALA A 1 486 ? -0.368 -16.226 -25.853 1.00 91.56 486 ALA A N 1
ATOM 3795 C CA . ALA A 1 486 ? -0.512 -15.486 -24.602 1.00 91.56 486 ALA A CA 1
ATOM 3796 C C . ALA A 1 486 ? 0.857 -15.138 -23.966 1.00 91.56 486 ALA A C 1
ATOM 3798 O O . ALA A 1 486 ? 1.813 -15.914 -24.085 1.00 91.56 486 ALA A O 1
ATOM 3799 N N . PRO A 1 487 ? 0.970 -14.015 -23.228 1.00 94.75 487 PRO A N 1
ATOM 3800 C CA . PRO A 1 487 ? 2.178 -13.684 -22.478 1.00 94.75 487 PRO A CA 1
ATOM 3801 C C . PRO A 1 487 ? 2.591 -14.791 -21.498 1.00 94.75 487 PRO A C 1
ATOM 3803 O O . PRO A 1 487 ? 1.747 -15.392 -20.833 1.00 94.75 487 PRO A O 1
ATOM 3806 N N . GLU A 1 488 ? 3.900 -15.012 -21.343 1.00 93.62 488 GLU A N 1
ATOM 3807 C CA . GLU A 1 488 ? 4.450 -16.107 -20.520 1.00 93.62 488 GLU A CA 1
ATOM 3808 C C . GLU A 1 488 ? 3.949 -16.115 -19.068 1.00 93.62 488 GLU A C 1
ATOM 3810 O O . GLU A 1 488 ? 3.709 -17.178 -18.507 1.00 93.62 488 GLU A O 1
ATOM 3815 N N . VAL A 1 489 ? 3.693 -14.947 -18.469 1.00 96.06 489 VAL A N 1
ATOM 3816 C CA . VAL A 1 489 ? 3.119 -14.873 -17.114 1.00 96.06 489 VAL A CA 1
ATOM 3817 C C . VAL A 1 489 ? 1.686 -15.429 -17.043 1.00 96.06 489 VAL A C 1
ATOM 3819 O O . VAL A 1 489 ? 1.332 -16.063 -16.053 1.00 96.06 489 VAL A O 1
ATOM 3822 N N . LEU A 1 490 ? 0.879 -15.284 -18.101 1.00 96.38 490 LEU A N 1
ATOM 3823 C CA . LEU A 1 490 ? -0.481 -15.840 -18.158 1.00 96.38 490 LEU A CA 1
ATOM 3824 C C . LEU A 1 490 ? -0.469 -17.347 -18.452 1.00 96.38 490 LEU A C 1
ATOM 3826 O O . LEU A 1 490 ? -1.294 -18.090 -17.917 1.00 96.38 490 LEU A O 1
ATOM 3830 N N . LYS A 1 491 ? 0.503 -17.818 -19.243 1.00 95.00 491 LYS A N 1
ATOM 3831 C CA . LYS A 1 491 ? 0.775 -19.255 -19.429 1.00 95.00 491 LYS A CA 1
ATOM 3832 C C . LYS A 1 491 ? 1.215 -19.914 -18.123 1.00 95.00 491 LYS A C 1
ATOM 3834 O O . LYS A 1 491 ? 0.747 -21.004 -17.795 1.00 95.00 491 LYS A O 1
ATOM 3839 N N . ASP A 1 492 ? 2.084 -19.253 -17.361 1.00 95.44 492 ASP A N 1
ATOM 3840 C CA . ASP A 1 492 ? 2.544 -19.743 -16.062 1.00 95.44 492 ASP A CA 1
ATOM 3841 C C . ASP A 1 492 ? 1.418 -19.702 -15.011 1.00 95.44 492 ASP A C 1
ATOM 3843 O O . ASP A 1 492 ? 1.284 -20.664 -14.254 1.00 95.44 492 ASP A O 1
ATOM 3847 N N . TYR A 1 493 ? 0.533 -18.693 -15.030 1.00 97.38 493 TYR A N 1
ATOM 3848 C CA . TYR A 1 493 ? -0.727 -18.698 -14.263 1.00 97.38 493 TYR A CA 1
ATOM 3849 C C . TYR A 1 493 ? -1.581 -19.935 -14.588 1.00 97.38 493 TYR A C 1
ATOM 3851 O O . TYR A 1 493 ? -1.909 -20.708 -13.684 1.00 97.38 493 TYR A O 1
ATOM 3859 N N . ARG A 1 494 ? -1.859 -20.197 -15.875 1.00 95.94 494 ARG A N 1
ATOM 3860 C CA . ARG A 1 494 ? -2.610 -21.390 -16.310 1.00 95.94 494 ARG A CA 1
ATOM 3861 C C . ARG A 1 494 ? -1.937 -22.688 -15.859 1.00 95.94 494 ARG A C 1
ATOM 3863 O O . ARG A 1 494 ? -2.603 -23.579 -15.333 1.00 95.94 494 ARG A O 1
ATOM 3870 N N . ARG A 1 495 ? -0.607 -22.785 -15.960 1.00 94.50 495 ARG A N 1
ATOM 3871 C CA . ARG A 1 495 ? 0.162 -23.954 -15.489 1.00 94.50 495 ARG A CA 1
ATOM 3872 C C . ARG A 1 495 ? 0.069 -24.149 -13.968 1.00 94.50 495 ARG A C 1
ATOM 3874 O O . ARG A 1 495 ? 0.008 -25.293 -13.515 1.00 94.50 495 ARG A O 1
ATOM 3881 N N . LEU A 1 496 ? 0.044 -23.071 -13.182 1.00 96.00 496 LEU A N 1
ATOM 3882 C CA . LEU A 1 496 ? -0.121 -23.122 -11.724 1.00 96.00 496 LEU A CA 1
ATOM 3883 C C . LEU A 1 496 ? -1.524 -23.613 -11.325 1.00 96.00 496 LEU A C 1
ATOM 3885 O O . LEU A 1 496 ? -1.635 -24.493 -10.469 1.00 96.00 496 LEU A O 1
ATOM 3889 N N . VAL A 1 497 ? -2.574 -23.108 -11.978 1.00 96.12 497 VAL A N 1
ATOM 3890 C CA . VAL A 1 497 ? -3.982 -23.455 -11.692 1.00 96.12 497 VAL A CA 1
ATOM 3891 C C . VAL A 1 497 ? -4.346 -24.875 -12.147 1.00 96.12 497 VAL A C 1
ATOM 3893 O O . VAL A 1 497 ? -5.003 -25.623 -11.407 1.00 96.12 497 VAL A O 1
ATOM 3896 N N . LEU A 1 498 ? -3.935 -25.255 -13.364 1.00 94.12 498 LEU A N 1
ATOM 3897 C CA . LEU A 1 498 ? -4.260 -26.552 -13.965 1.00 94.12 498 LEU A CA 1
ATOM 3898 C C . LEU A 1 498 ? -3.325 -27.658 -13.473 1.00 94.12 498 LEU A C 1
ATOM 3900 O O . LEU A 1 498 ? -3.786 -28.611 -12.854 1.00 94.12 498 LEU A O 1
ATOM 3904 N N . GLY A 1 499 ? -2.018 -27.514 -13.716 1.00 90.31 499 GLY A N 1
ATOM 3905 C CA . GLY A 1 499 ? -1.034 -28.585 -13.523 1.00 90.31 499 GLY A CA 1
ATOM 3906 C C . GLY A 1 499 ? -0.419 -28.672 -12.124 1.00 90.31 499 GLY A C 1
ATOM 3907 O O . GLY A 1 499 ? 0.216 -29.673 -11.801 1.00 90.31 499 GLY A O 1
ATOM 3908 N N . ARG A 1 500 ? -0.566 -27.637 -11.285 1.00 90.31 500 ARG A N 1
ATOM 3909 C CA . ARG A 1 500 ? -0.058 -27.631 -9.896 1.00 90.31 500 ARG A CA 1
ATOM 3910 C C . ARG A 1 500 ? -1.137 -27.400 -8.836 1.00 90.31 500 ARG A C 1
ATOM 3912 O O . ARG A 1 500 ? -0.807 -27.385 -7.652 1.00 90.31 500 ARG A O 1
ATOM 3919 N N . HIS A 1 501 ? -2.398 -27.259 -9.252 1.00 93.31 501 HIS A N 1
ATOM 3920 C CA . HIS A 1 501 ? -3.563 -27.056 -8.386 1.00 93.31 501 HIS A CA 1
ATOM 3921 C C . HIS A 1 501 ? -3.400 -25.918 -7.358 1.00 93.31 501 HIS A C 1
ATOM 3923 O O . HIS A 1 501 ? -3.904 -26.009 -6.242 1.00 93.31 501 HIS A O 1
ATOM 3929 N N . VAL A 1 502 ? -2.713 -24.832 -7.728 1.00 94.38 502 VAL A N 1
ATOM 3930 C CA . VAL A 1 502 ? -2.701 -23.596 -6.931 1.00 94.38 502 VAL A CA 1
ATOM 3931 C C . VAL A 1 502 ? -4.047 -22.906 -7.154 1.00 94.38 502 VAL A C 1
ATOM 3933 O O . VAL A 1 502 ? -4.279 -22.342 -8.223 1.00 94.38 502 VAL A O 1
ATOM 3936 N N . ARG A 1 503 ? -4.967 -23.036 -6.193 1.00 93.38 503 ARG A N 1
ATOM 3937 C CA . ARG A 1 503 ? -6.381 -22.625 -6.328 1.00 93.38 503 ARG A CA 1
ATOM 3938 C C . ARG A 1 503 ? -6.896 -21.824 -5.126 1.00 93.38 503 ARG A C 1
ATOM 3940 O O . ARG A 1 503 ? -8.095 -21.746 -4.883 1.00 93.38 503 ARG A O 1
ATOM 3947 N N . ASP A 1 504 ? -5.967 -21.227 -4.394 1.00 91.94 504 ASP A N 1
ATOM 3948 C CA . ASP A 1 504 ? -6.217 -20.458 -3.178 1.00 91.94 504 ASP A CA 1
ATOM 3949 C C . ASP A 1 504 ? -6.541 -18.985 -3.501 1.00 91.94 504 ASP A C 1
ATOM 3951 O O . ASP A 1 504 ? -6.150 -18.458 -4.554 1.00 91.94 504 ASP A O 1
ATOM 3955 N N . GLY A 1 505 ? -7.234 -18.296 -2.588 1.00 91.69 505 GLY A N 1
ATOM 3956 C CA . GLY A 1 505 ? -7.555 -16.873 -2.748 1.00 91.69 505 GLY A CA 1
ATOM 3957 C C . GLY A 1 505 ? -8.459 -16.561 -3.946 1.00 91.69 505 GLY A C 1
ATOM 3958 O O . GLY A 1 505 ? -8.157 -15.646 -4.715 1.00 91.69 505 GLY A O 1
ATOM 3959 N N . VAL A 1 506 ? -9.548 -17.315 -4.130 1.00 95.75 506 VAL A N 1
ATOM 3960 C CA . VAL A 1 506 ? -10.568 -17.009 -5.150 1.00 95.75 506 VAL A CA 1
ATOM 3961 C C . VAL A 1 506 ? -11.242 -15.674 -4.845 1.00 95.75 506 VAL A C 1
ATOM 3963 O O . VAL A 1 506 ? -11.691 -15.450 -3.721 1.00 95.75 506 VAL A O 1
ATOM 3966 N N . GLY A 1 507 ? -11.341 -14.812 -5.857 1.00 95.62 507 GLY A N 1
ATOM 3967 C CA . GLY A 1 507 ? -12.066 -13.544 -5.789 1.00 95.62 507 GLY A CA 1
ATOM 3968 C C . GLY A 1 507 ? -12.155 -12.835 -7.144 1.00 95.62 507 GLY A C 1
ATOM 3969 O O . GLY A 1 507 ? -11.545 -13.295 -8.114 1.00 95.62 507 GLY A O 1
ATOM 3970 N N . PRO A 1 508 ? -12.917 -11.730 -7.238 1.00 96.06 508 PRO A N 1
ATOM 3971 C CA . PRO A 1 508 ? -13.129 -11.004 -8.488 1.00 96.06 508 PRO A CA 1
ATOM 3972 C C . PRO A 1 508 ? -11.820 -10.449 -9.063 1.00 96.06 508 PRO A C 1
ATOM 3974 O O . PRO A 1 508 ? -10.881 -10.132 -8.323 1.00 96.06 508 PRO A O 1
ATOM 3977 N N . VAL A 1 509 ? -11.762 -10.328 -10.388 1.00 95.94 509 VAL A N 1
ATOM 3978 C CA . VAL A 1 509 ? -10.641 -9.714 -11.114 1.00 95.94 509 VAL A CA 1
ATOM 3979 C C . VAL A 1 509 ? -10.535 -8.221 -10.767 1.00 95.94 509 VAL A C 1
ATOM 3981 O O . VAL A 1 509 ? -11.512 -7.479 -10.837 1.00 95.94 509 VAL A O 1
ATOM 3984 N N . SER A 1 510 ? -9.334 -7.757 -10.407 1.00 94.81 510 SER A N 1
ATOM 3985 C CA . SER A 1 510 ? -9.070 -6.333 -10.140 1.00 94.81 510 SER A CA 1
ATOM 3986 C C . SER A 1 510 ? -8.846 -5.517 -11.427 1.00 94.81 510 SER A C 1
ATOM 3988 O O . SER A 1 510 ? -8.470 -6.088 -12.453 1.00 94.81 510 SER A O 1
ATOM 3990 N N . PRO A 1 511 ? -8.961 -4.171 -11.396 1.00 94.19 511 PRO A N 1
ATOM 3991 C CA . PRO A 1 511 ? -8.707 -3.324 -12.567 1.00 94.19 511 PRO A CA 1
ATOM 3992 C C . PRO A 1 511 ? -7.342 -3.554 -13.232 1.00 94.19 511 PRO A C 1
ATOM 3994 O O . PRO A 1 511 ? -7.251 -3.612 -14.455 1.00 94.19 511 PRO A O 1
ATOM 3997 N N . ALA A 1 512 ? -6.284 -3.768 -12.441 1.00 94.88 512 ALA A N 1
ATOM 3998 C CA . ALA A 1 512 ? -4.956 -4.080 -12.968 1.00 94.88 512 ALA A CA 1
ATOM 3999 C C . ALA A 1 512 ? -4.927 -5.425 -13.720 1.00 94.88 512 ALA A C 1
ATOM 4001 O O . ALA A 1 512 ? -4.257 -5.543 -14.741 1.00 94.88 512 ALA A O 1
ATOM 4002 N N . GLN A 1 513 ? -5.676 -6.424 -13.249 1.00 96.75 513 GLN A N 1
ATOM 4003 C CA . GLN A 1 513 ? -5.750 -7.748 -13.870 1.00 96.75 513 GLN A CA 1
ATOM 4004 C C . GLN A 1 513 ? -6.638 -7.748 -15.126 1.00 96.75 513 GLN A C 1
ATOM 4006 O O . GLN A 1 513 ? -6.299 -8.422 -16.096 1.00 96.75 513 GLN A O 1
ATOM 4011 N N . MET A 1 514 ? -7.703 -6.934 -15.170 1.00 95.50 514 MET A N 1
ATOM 4012 C CA . MET A 1 514 ? -8.468 -6.699 -16.407 1.00 95.50 514 MET A CA 1
ATOM 4013 C C . MET A 1 514 ? -7.577 -6.085 -17.497 1.00 95.50 514 MET A C 1
ATOM 4015 O O . MET A 1 514 ? -7.547 -6.573 -18.623 1.00 95.50 514 MET A O 1
ATOM 4019 N N . LEU A 1 515 ? -6.769 -5.075 -17.148 1.00 95.25 515 LEU A N 1
ATOM 4020 C CA . LEU A 1 515 ? -5.787 -4.473 -18.063 1.00 95.25 515 LEU A CA 1
ATOM 4021 C C . LEU A 1 515 ? -4.688 -5.456 -18.513 1.00 95.25 515 LEU A C 1
ATOM 4023 O O . LEU A 1 515 ? -4.122 -5.287 -19.589 1.00 95.25 515 LEU A O 1
ATOM 4027 N N . ALA A 1 516 ? -4.400 -6.488 -17.715 1.00 96.25 516 ALA A N 1
ATOM 4028 C CA . ALA A 1 516 ? -3.497 -7.586 -18.065 1.00 96.25 516 ALA A CA 1
ATOM 4029 C C . ALA A 1 516 ? -4.140 -8.661 -18.972 1.00 96.25 516 ALA A C 1
ATOM 4031 O O . ALA A 1 516 ? -3.464 -9.617 -19.356 1.00 96.25 516 ALA A O 1
ATOM 4032 N N . GLY A 1 517 ? -5.427 -8.528 -19.315 1.00 95.06 517 GLY A N 1
ATOM 4033 C CA . GLY A 1 517 ? -6.158 -9.453 -20.186 1.00 95.06 517 GLY A CA 1
ATOM 4034 C C . GLY A 1 517 ? -6.980 -10.526 -19.466 1.00 95.06 517 GLY A C 1
ATOM 4035 O O . GLY A 1 517 ? -7.416 -11.476 -20.115 1.00 95.06 517 GLY A O 1
ATOM 4036 N N . ALA A 1 518 ? -7.207 -10.410 -18.153 1.00 96.00 518 ALA A N 1
ATOM 4037 C CA . ALA A 1 518 ? -8.204 -11.237 -17.472 1.00 96.00 518 ALA A CA 1
ATOM 4038 C C . ALA A 1 518 ? -9.635 -10.789 -17.849 1.00 96.00 518 ALA A C 1
ATOM 4040 O O . ALA A 1 518 ? -9.871 -9.581 -17.949 1.00 96.00 518 ALA A O 1
ATOM 4041 N N . PRO A 1 519 ? -10.605 -11.707 -18.039 1.00 95.31 519 PRO A N 1
ATOM 4042 C CA . PRO A 1 519 ? -11.958 -11.329 -18.440 1.00 95.31 519 PRO A CA 1
ATOM 4043 C C . PRO A 1 519 ? -12.641 -10.418 -17.402 1.00 95.31 519 PRO A C 1
ATOM 4045 O O . PRO A 1 519 ? -12.556 -10.706 -16.200 1.00 95.31 519 PRO A O 1
ATOM 4048 N N . PRO A 1 520 ? -13.343 -9.350 -17.828 1.00 92.88 520 PRO A N 1
ATOM 4049 C CA . PRO A 1 520 ? -14.125 -8.516 -16.919 1.00 92.88 520 PRO A CA 1
ATOM 4050 C C . PRO A 1 520 ? -15.238 -9.333 -16.251 1.00 92.88 520 PRO A C 1
ATOM 4052 O O . PRO A 1 520 ? -15.669 -10.355 -16.781 1.00 92.88 520 PRO A O 1
ATOM 4055 N N . GLU A 1 521 ? -15.670 -8.890 -15.068 1.00 89.31 521 GLU A N 1
ATOM 4056 C CA . GLU A 1 521 ? -16.737 -9.518 -14.260 1.00 89.31 521 GLU A CA 1
ATOM 4057 C C . GLU A 1 521 ? -16.496 -10.996 -13.871 1.00 89.31 521 GLU A C 1
ATOM 4059 O O . GLU A 1 521 ? -17.376 -11.651 -13.317 1.00 89.31 521 GLU A O 1
ATOM 4064 N N . SER A 1 522 ? -15.287 -11.523 -14.100 1.00 94.38 522 SER A N 1
ATOM 4065 C CA . SER A 1 522 ? -14.912 -12.897 -13.757 1.00 94.38 522 SER A CA 1
ATOM 4066 C C . SER A 1 522 ? -14.188 -13.014 -12.408 1.00 94.38 522 SER A C 1
ATOM 4068 O O . SER A 1 522 ? -13.803 -12.023 -11.778 1.00 94.38 522 SER A O 1
ATOM 4070 N N . PHE A 1 523 ? -13.988 -14.258 -11.964 1.00 96.31 523 PHE A N 1
ATOM 4071 C CA . PHE A 1 523 ? -13.222 -14.615 -10.768 1.00 96.31 523 PHE A CA 1
ATOM 4072 C C . PHE A 1 523 ? -11.897 -15.276 -11.156 1.00 96.31 523 PHE A C 1
ATOM 4074 O O . PHE A 1 523 ? -11.826 -15.972 -12.167 1.00 96.31 523 PHE A O 1
ATOM 4081 N N . ILE A 1 524 ? -10.862 -15.117 -10.330 1.00 97.50 524 ILE A N 1
ATOM 4082 C CA . ILE A 1 524 ? -9.536 -15.729 -10.522 1.00 97.50 524 ILE A CA 1
ATOM 4083 C C . ILE A 1 524 ? -8.943 -16.249 -9.211 1.00 97.50 524 ILE A C 1
ATOM 4085 O O . ILE A 1 524 ? -9.364 -15.864 -8.120 1.00 97.50 524 ILE A O 1
ATOM 4089 N N . PHE A 1 525 ? -7.912 -17.086 -9.331 1.00 97.25 525 PHE A N 1
ATOM 4090 C CA . PHE A 1 525 ? -7.095 -17.567 -8.218 1.00 97.25 525 PHE A CA 1
ATOM 4091 C C . PHE A 1 525 ? -5.953 -16.573 -7.939 1.00 97.25 525 PHE A C 1
ATOM 4093 O O . PHE A 1 525 ? -4.879 -16.661 -8.545 1.00 97.25 525 PHE A O 1
ATOM 4100 N N . HIS A 1 526 ? -6.165 -15.601 -7.042 1.00 97.06 526 HIS A N 1
ATOM 4101 C CA . HIS A 1 526 ? -5.214 -14.493 -6.821 1.00 97.06 526 HIS A CA 1
ATOM 4102 C C . HIS A 1 526 ? -3.827 -14.960 -6.351 1.00 97.06 526 HIS A C 1
ATOM 4104 O O . HIS A 1 526 ? -2.815 -14.370 -6.746 1.00 97.06 526 HIS A O 1
ATOM 4110 N N . VAL A 1 527 ? -3.755 -16.065 -5.597 1.00 96.44 527 VAL A N 1
ATOM 4111 C CA . VAL A 1 527 ? -2.481 -16.673 -5.169 1.00 96.44 527 VAL A CA 1
ATOM 4112 C C . VAL A 1 527 ? -1.701 -17.220 -6.365 1.00 96.44 527 VAL A C 1
ATOM 4114 O O . VAL A 1 527 ? -0.505 -16.960 -6.482 1.00 96.44 527 VAL A O 1
ATOM 4117 N N . ALA A 1 528 ? -2.358 -17.920 -7.296 1.00 97.38 528 ALA A N 1
ATOM 4118 C CA . ALA A 1 528 ? -1.706 -18.424 -8.505 1.00 97.38 528 ALA A CA 1
ATOM 4119 C C . ALA A 1 528 ? -1.280 -17.284 -9.443 1.00 97.38 528 ALA A C 1
ATOM 4121 O O . ALA A 1 528 ? -0.182 -17.329 -9.999 1.00 97.38 528 ALA A O 1
ATOM 4122 N N . TRP A 1 529 ? -2.107 -16.243 -9.583 1.00 97.94 529 TRP A N 1
ATOM 4123 C CA . TRP A 1 529 ? -1.787 -15.060 -10.390 1.00 97.94 529 TRP A CA 1
ATOM 4124 C C . TRP A 1 529 ? -0.543 -14.341 -9.860 1.00 97.94 529 TRP A C 1
ATOM 4126 O O . TRP A 1 529 ? 0.410 -14.078 -10.591 1.00 97.94 529 TRP A O 1
ATOM 4136 N N . SER A 1 530 ? -0.512 -14.097 -8.550 1.00 97.31 530 SER A N 1
ATOM 4137 C CA . SER A 1 530 ? 0.628 -13.490 -7.864 1.00 97.31 530 SER A CA 1
ATOM 4138 C C . SER A 1 530 ? 1.870 -14.383 -7.880 1.00 97.31 530 SER A C 1
ATOM 4140 O O . SER A 1 530 ? 2.981 -13.875 -7.998 1.00 97.31 530 SER A O 1
ATOM 4142 N N . ALA A 1 531 ? 1.711 -15.707 -7.805 1.00 97.38 531 ALA A N 1
ATOM 4143 C CA . ALA A 1 531 ? 2.821 -16.652 -7.909 1.00 97.38 531 ALA A CA 1
ATOM 4144 C C . ALA A 1 531 ? 3.456 -16.677 -9.306 1.00 97.38 531 ALA A C 1
ATOM 4146 O O . ALA A 1 531 ? 4.663 -16.906 -9.406 1.00 97.38 531 ALA A O 1
ATOM 4147 N N . ALA A 1 532 ? 2.683 -16.408 -10.363 1.00 97.50 532 ALA A N 1
ATOM 4148 C CA . ALA A 1 532 ? 3.159 -16.440 -11.742 1.00 97.50 532 ALA A CA 1
ATOM 4149 C C . ALA A 1 532 ? 4.203 -15.356 -12.064 1.00 97.50 532 ALA A C 1
ATOM 4151 O O . ALA A 1 532 ? 4.960 -15.515 -13.020 1.00 97.50 532 ALA A O 1
ATOM 4152 N N . VAL A 1 533 ? 4.303 -14.264 -11.294 1.00 97.50 533 VAL A N 1
ATOM 4153 C CA . VAL A 1 533 ? 5.297 -13.207 -11.583 1.00 97.50 533 VAL A CA 1
ATOM 4154 C C . VAL A 1 533 ? 6.739 -13.665 -11.335 1.00 97.50 533 VAL A C 1
ATOM 4156 O O . VAL A 1 533 ? 7.653 -13.151 -11.977 1.00 97.50 533 VAL A O 1
ATOM 4159 N N . MET A 1 534 ? 6.951 -14.658 -10.466 1.00 96.69 534 MET A N 1
ATOM 4160 C CA . MET A 1 534 ? 8.266 -15.261 -10.242 1.00 96.69 534 MET A CA 1
ATOM 4161 C C . MET A 1 534 ? 8.673 -16.104 -11.467 1.00 96.69 534 MET A C 1
ATOM 4163 O O . MET A 1 534 ? 7.906 -16.981 -11.870 1.00 96.69 534 MET A O 1
ATOM 4167 N N . PRO A 1 535 ? 9.855 -15.886 -12.074 1.00 94.25 535 PRO A N 1
ATOM 4168 C CA . PRO A 1 535 ? 10.381 -16.801 -13.083 1.00 94.25 535 PRO A CA 1
ATOM 4169 C C . PRO A 1 535 ? 10.776 -18.150 -12.444 1.00 94.25 535 PRO A C 1
ATOM 4171 O O . PRO A 1 535 ? 11.211 -18.170 -11.292 1.00 94.25 535 PRO A O 1
ATOM 4174 N N . PRO A 1 536 ? 10.674 -19.277 -13.174 1.00 89.88 536 PRO A N 1
ATOM 4175 C CA . PRO A 1 536 ? 11.021 -20.599 -12.639 1.00 89.88 536 PRO A CA 1
ATOM 4176 C C . PRO A 1 536 ? 12.513 -20.729 -12.295 1.00 89.88 536 PRO A C 1
ATOM 4178 O O . PRO A 1 536 ? 12.861 -21.445 -11.361 1.00 89.88 536 PRO A O 1
ATOM 4181 N N . ASP A 1 537 ? 13.369 -19.996 -13.012 1.00 89.81 537 ASP A N 1
ATOM 4182 C CA . ASP A 1 537 ? 14.818 -19.971 -12.840 1.00 89.81 537 ASP A CA 1
ATOM 4183 C C . ASP A 1 537 ? 15.314 -18.531 -12.647 1.00 89.81 537 ASP A C 1
ATOM 4185 O O . ASP A 1 537 ? 14.905 -17.609 -13.359 1.00 89.81 537 ASP A O 1
ATOM 4189 N N . LEU A 1 538 ? 16.245 -18.340 -11.710 1.00 92.12 538 LEU A N 1
ATOM 4190 C CA . LEU A 1 538 ? 16.918 -17.064 -11.451 1.00 92.12 538 LEU A CA 1
ATOM 4191 C C . LEU A 1 538 ? 18.414 -17.209 -11.742 1.00 92.12 538 LEU A C 1
ATOM 4193 O O . LEU A 1 538 ? 19.162 -17.785 -10.952 1.00 92.12 538 LEU A O 1
ATOM 4197 N N . ARG A 1 539 ? 18.866 -16.671 -12.880 1.00 92.06 539 ARG A N 1
ATOM 4198 C CA . ARG A 1 539 ? 20.291 -16.639 -13.240 1.00 92.06 539 ARG A CA 1
ATOM 4199 C C . ARG A 1 539 ? 21.016 -15.577 -12.398 1.00 92.06 539 ARG A C 1
ATOM 4201 O O . ARG A 1 539 ? 20.641 -14.414 -12.497 1.00 92.06 539 ARG A O 1
ATOM 4208 N N . PRO A 1 540 ? 22.069 -15.909 -11.627 1.00 91.12 540 PRO A N 1
ATOM 4209 C CA . PRO A 1 540 ? 22.844 -14.904 -10.901 1.00 91.12 540 PRO A CA 1
ATOM 4210 C C . PRO A 1 540 ? 23.483 -13.877 -11.858 1.00 91.12 540 PRO A C 1
ATOM 4212 O O . PRO A 1 540 ? 24.040 -14.292 -12.882 1.00 91.12 540 PRO A O 1
ATOM 4215 N N . PRO A 1 541 ? 23.442 -12.568 -11.545 1.00 93.44 541 PRO A N 1
ATOM 4216 C CA . PRO A 1 541 ? 24.057 -11.544 -12.382 1.00 93.44 541 PRO A CA 1
ATOM 4217 C C . PRO A 1 541 ? 25.586 -11.570 -12.294 1.00 93.44 541 PRO A C 1
ATOM 4219 O O . PRO A 1 541 ? 26.181 -11.988 -11.295 1.00 93.44 541 PRO A O 1
ATOM 4222 N N . THR A 1 542 ? 26.238 -11.095 -13.350 1.00 93.19 542 THR A N 1
ATOM 4223 C CA . THR A 1 542 ? 27.691 -10.910 -13.401 1.00 93.19 542 THR A CA 1
ATOM 4224 C C . THR A 1 542 ? 28.135 -9.721 -12.545 1.00 93.19 542 THR A C 1
ATOM 4226 O O . THR A 1 542 ? 27.375 -8.791 -12.270 1.00 93.19 542 THR A O 1
ATOM 4229 N N . ARG A 1 543 ? 29.416 -9.706 -12.149 1.00 90.06 543 ARG A N 1
ATOM 4230 C CA . ARG A 1 543 ? 29.990 -8.579 -11.391 1.00 90.06 543 ARG A CA 1
ATOM 4231 C C . ARG A 1 543 ? 29.925 -7.255 -12.160 1.00 90.06 543 ARG A C 1
ATOM 4233 O O . ARG A 1 543 ? 29.728 -6.223 -11.536 1.00 90.06 543 ARG A O 1
ATOM 4240 N N . SER A 1 544 ? 30.062 -7.288 -13.486 1.00 90.81 544 SER A N 1
ATOM 4241 C CA . SER A 1 544 ? 29.951 -6.114 -14.361 1.00 90.81 544 SER A CA 1
ATOM 4242 C C . SER A 1 544 ? 28.534 -5.545 -14.424 1.00 90.81 544 SER A C 1
ATOM 4244 O O . SER A 1 544 ? 28.377 -4.331 -14.411 1.00 90.81 544 SER A O 1
ATOM 4246 N N . GLU A 1 545 ? 27.507 -6.399 -14.448 1.00 92.44 545 GLU A N 1
ATOM 4247 C CA . GLU A 1 545 ? 26.102 -5.965 -14.424 1.00 92.44 545 GLU A CA 1
ATOM 4248 C C . GLU A 1 545 ? 25.751 -5.280 -13.097 1.00 92.44 545 GLU A C 1
ATOM 4250 O O . GLU A 1 545 ? 25.162 -4.202 -13.096 1.00 92.44 545 GLU A O 1
ATOM 4255 N N . VAL A 1 546 ? 26.186 -5.857 -11.971 1.00 91.44 546 VAL A N 1
ATOM 4256 C CA . VAL A 1 546 ? 25.991 -5.261 -10.639 1.00 91.44 546 VAL A CA 1
ATOM 4257 C C . VAL A 1 546 ? 26.789 -3.960 -10.479 1.00 91.44 546 VAL A C 1
ATOM 4259 O O . VAL A 1 546 ? 26.265 -2.987 -9.947 1.00 91.44 546 VAL A O 1
ATOM 4262 N N . ALA A 1 547 ? 28.031 -3.905 -10.971 1.00 89.19 547 ALA A N 1
ATOM 4263 C CA . ALA A 1 547 ? 28.854 -2.692 -10.930 1.00 89.19 547 ALA A CA 1
ATOM 4264 C C . ALA A 1 547 ? 28.337 -1.562 -11.843 1.00 89.19 547 ALA A C 1
ATOM 4266 O O . ALA A 1 547 ? 28.704 -0.409 -11.643 1.00 89.19 547 ALA A O 1
ATOM 4267 N N . GLY A 1 548 ? 27.491 -1.877 -12.830 1.00 92.06 548 GLY A N 1
ATOM 4268 C CA . GLY A 1 548 ? 26.812 -0.894 -13.678 1.00 92.06 548 GLY A CA 1
ATOM 4269 C C . GLY A 1 548 ? 25.552 -0.278 -13.057 1.00 92.06 548 GLY A C 1
ATOM 4270 O O . GLY A 1 548 ? 24.941 0.593 -13.678 1.00 92.06 548 GLY A O 1
ATOM 4271 N N . MET A 1 549 ? 25.133 -0.717 -11.864 1.00 94.94 549 MET A N 1
ATOM 4272 C CA . MET A 1 549 ? 23.976 -0.146 -11.171 1.00 94.94 549 MET A CA 1
ATOM 4273 C C . MET A 1 549 ? 24.293 1.260 -10.647 1.00 94.94 549 MET A C 1
ATOM 4275 O O . MET A 1 549 ? 25.323 1.490 -10.013 1.00 94.94 549 MET A O 1
ATOM 4279 N N . ARG A 1 550 ? 23.379 2.201 -10.884 1.00 95.19 550 ARG A N 1
ATOM 4280 C CA . ARG A 1 550 ? 23.509 3.605 -10.473 1.00 95.19 550 ARG A CA 1
ATOM 4281 C C . ARG A 1 550 ? 23.011 3.817 -9.051 1.00 95.19 550 ARG A C 1
ATOM 4283 O O . ARG A 1 550 ? 22.168 3.061 -8.566 1.00 95.19 550 ARG A O 1
ATOM 4290 N N . ASP A 1 551 ? 23.525 4.860 -8.409 1.00 93.88 551 ASP A N 1
ATOM 4291 C CA . ASP A 1 551 ? 22.999 5.351 -7.140 1.00 93.88 551 ASP A CA 1
ATOM 4292 C C . ASP A 1 551 ? 21.623 6.005 -7.332 1.00 93.88 551 ASP A C 1
ATOM 4294 O O . ASP A 1 551 ? 21.428 6.813 -8.243 1.00 93.88 551 ASP A O 1
ATOM 4298 N N . VAL A 1 552 ? 20.648 5.641 -6.501 1.00 95.19 552 VAL A N 1
ATOM 4299 C CA . VAL A 1 552 ? 19.289 6.191 -6.590 1.00 95.19 552 VAL A CA 1
ATOM 4300 C C . VAL A 1 552 ? 19.197 7.576 -5.943 1.00 95.19 552 VAL A C 1
ATOM 4302 O O . VAL A 1 552 ? 18.406 8.405 -6.400 1.00 95.19 552 VAL A O 1
ATOM 4305 N N . LEU A 1 553 ? 20.000 7.858 -4.915 1.00 94.12 553 LEU A N 1
ATOM 4306 C CA . LEU A 1 553 ? 19.980 9.133 -4.199 1.00 94.12 553 LEU A CA 1
ATOM 4307 C C . LEU A 1 553 ? 20.602 10.251 -5.029 1.00 94.12 553 LEU A C 1
ATOM 4309 O O . LEU A 1 553 ? 20.030 11.340 -5.079 1.00 94.12 553 LEU A O 1
ATOM 4313 N N . ASP A 1 554 ? 21.709 9.983 -5.722 1.00 93.06 554 ASP A N 1
ATOM 4314 C CA . ASP A 1 554 ? 22.348 10.965 -6.610 1.00 93.06 554 ASP A CA 1
ATOM 4315 C C . ASP A 1 554 ? 21.410 11.399 -7.743 1.00 93.06 554 ASP A C 1
ATOM 4317 O O . ASP A 1 554 ? 21.254 12.590 -8.020 1.00 93.06 554 ASP A O 1
ATOM 4321 N N . GLU A 1 555 ? 20.712 10.445 -8.361 1.00 96.50 555 GLU A N 1
ATOM 4322 C CA . GLU A 1 555 ? 19.759 10.701 -9.448 1.00 96.50 555 GLU A CA 1
ATOM 4323 C C . GLU A 1 555 ? 18.525 11.481 -8.954 1.00 96.50 555 GLU A C 1
ATOM 4325 O O . GLU A 1 555 ? 18.067 12.422 -9.614 1.00 96.50 555 GLU A O 1
ATOM 4330 N N . LEU A 1 556 ? 18.014 11.157 -7.758 1.00 94.88 556 LEU A N 1
ATOM 4331 C CA . LEU A 1 556 ? 16.948 11.923 -7.101 1.00 94.88 556 LEU A CA 1
ATOM 4332 C C . LEU A 1 556 ? 17.404 13.346 -6.742 1.00 94.88 556 LEU A C 1
ATOM 4334 O O . LEU A 1 556 ? 16.655 14.300 -6.976 1.00 94.88 556 LEU A O 1
ATOM 4338 N N . ARG A 1 557 ? 18.626 13.507 -6.219 1.00 93.50 557 ARG A N 1
ATOM 4339 C CA . ARG A 1 557 ? 19.234 14.803 -5.874 1.00 93.50 557 ARG A CA 1
ATOM 4340 C C . ARG A 1 557 ? 19.392 15.671 -7.122 1.00 93.50 557 ARG A C 1
ATOM 4342 O O . ARG A 1 557 ? 18.925 16.811 -7.131 1.00 93.50 557 ARG A O 1
ATOM 4349 N N . ALA A 1 558 ? 19.961 15.123 -8.196 1.00 94.44 558 ALA A N 1
ATOM 4350 C CA . ALA A 1 558 ? 20.135 15.807 -9.476 1.00 94.44 558 ALA A CA 1
ATOM 4351 C C . ALA A 1 558 ? 18.792 16.279 -10.063 1.00 94.44 558 ALA A C 1
ATOM 4353 O O . ALA A 1 558 ? 18.648 17.451 -10.430 1.00 94.44 558 ALA A O 1
ATOM 4354 N N . TYR A 1 559 ? 17.775 15.408 -10.073 1.00 94.62 559 TYR A N 1
ATOM 4355 C CA . TYR A 1 559 ? 16.425 15.771 -10.508 1.00 94.62 559 TYR A CA 1
ATOM 4356 C C . TYR A 1 559 ? 15.811 16.880 -9.638 1.00 94.62 559 TYR A C 1
ATOM 4358 O O . TYR A 1 559 ? 15.276 17.862 -10.163 1.00 94.62 559 TYR A O 1
ATOM 4366 N N . ARG A 1 560 ? 15.913 16.765 -8.305 1.00 92.12 560 ARG A N 1
ATOM 4367 C CA . ARG A 1 560 ? 15.339 17.733 -7.354 1.00 92.12 560 ARG A CA 1
ATOM 4368 C C . ARG A 1 560 ? 15.977 19.116 -7.493 1.00 92.12 560 ARG A C 1
ATOM 4370 O O . ARG A 1 560 ? 15.247 20.109 -7.505 1.00 92.12 560 ARG A O 1
ATOM 4377 N N . LEU A 1 561 ? 17.301 19.185 -7.644 1.00 93.19 561 LEU A N 1
ATOM 4378 C CA . LEU A 1 561 ? 18.045 20.432 -7.855 1.00 93.19 561 LEU A CA 1
ATOM 4379 C C . LEU A 1 561 ? 17.688 21.091 -9.195 1.00 93.19 561 LEU A C 1
ATOM 4381 O O . LEU A 1 561 ? 17.385 22.286 -9.221 1.00 93.19 561 LEU A O 1
ATOM 4385 N N . SER A 1 562 ? 17.646 20.318 -10.286 1.00 93.62 562 SER A N 1
ATOM 4386 C CA . SER A 1 562 ? 17.262 20.819 -11.615 1.00 93.62 562 SER A CA 1
ATOM 4387 C C . SER A 1 562 ? 15.831 21.375 -11.623 1.00 93.62 562 SER A C 1
ATOM 4389 O O . SER A 1 562 ? 15.605 22.522 -12.022 1.00 93.62 562 SER A O 1
ATOM 4391 N N . GLY A 1 563 ? 14.869 20.621 -11.077 1.00 93.00 563 GLY A N 1
ATOM 4392 C CA . GLY A 1 563 ? 13.486 21.079 -10.926 1.00 93.00 563 GLY A CA 1
ATOM 4393 C C . GLY A 1 563 ? 13.376 22.354 -10.082 1.00 93.00 563 GLY A C 1
ATOM 4394 O O . GLY A 1 563 ? 12.651 23.278 -10.459 1.00 93.00 563 GLY A O 1
ATOM 4395 N N . ARG A 1 564 ? 14.131 22.456 -8.976 1.00 92.88 564 ARG A N 1
ATOM 4396 C CA . ARG A 1 564 ? 14.146 23.650 -8.110 1.00 92.88 564 ARG A CA 1
ATOM 4397 C C . ARG A 1 564 ? 14.663 24.879 -8.855 1.00 92.88 564 ARG A C 1
ATOM 4399 O O . ARG A 1 564 ? 14.067 25.948 -8.732 1.00 92.88 564 ARG A O 1
ATOM 4406 N N . ALA A 1 565 ? 15.741 24.742 -9.627 1.00 93.94 565 ALA A N 1
ATOM 4407 C CA . ALA A 1 565 ? 16.299 25.838 -10.418 1.00 93.94 565 ALA A CA 1
ATOM 4408 C C . ALA A 1 565 ? 15.278 26.364 -11.443 1.00 93.94 565 ALA A C 1
ATOM 4410 O O . ALA A 1 565 ? 15.033 27.573 -11.506 1.00 93.94 565 ALA A O 1
ATOM 4411 N N . ASN A 1 566 ? 14.607 25.456 -12.159 1.00 93.69 566 ASN A N 1
ATOM 4412 C CA . ASN A 1 566 ? 13.543 25.796 -13.106 1.00 93.69 566 ASN A CA 1
ATOM 4413 C C . ASN A 1 566 ? 12.357 26.480 -12.403 1.00 93.69 566 ASN A C 1
ATOM 4415 O O . ASN A 1 566 ? 11.899 27.534 -12.844 1.00 93.69 566 ASN A O 1
ATOM 4419 N N . TYR A 1 567 ? 11.894 25.945 -11.270 1.00 94.31 567 TYR A N 1
ATOM 4420 C CA . TYR A 1 567 ? 10.820 26.553 -10.478 1.00 94.31 567 TYR A CA 1
ATOM 4421 C C . TYR A 1 567 ? 11.167 27.970 -10.013 1.00 94.31 567 TYR A C 1
ATOM 4423 O O . TYR A 1 567 ? 10.357 28.880 -10.163 1.00 94.31 567 TYR A O 1
ATOM 4431 N N . LEU A 1 568 ? 12.381 28.197 -9.501 1.00 94.44 568 LEU A N 1
ATOM 4432 C CA . LEU A 1 568 ? 12.822 29.525 -9.068 1.00 94.44 568 LEU A CA 1
ATOM 4433 C C . LEU A 1 568 ? 12.944 30.514 -10.237 1.00 94.44 568 LEU A C 1
ATOM 4435 O O . LEU A 1 568 ? 12.663 31.699 -10.055 1.0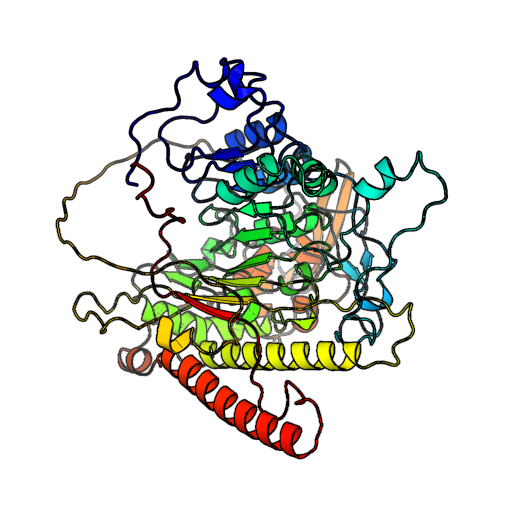0 94.44 568 LEU A O 1
ATOM 4439 N N . HIS A 1 569 ? 13.320 30.048 -11.431 1.00 94.12 569 HIS A N 1
ATOM 4440 C CA . HIS A 1 569 ? 13.296 30.862 -12.647 1.00 94.12 569 HIS A CA 1
ATOM 4441 C C . HIS A 1 569 ? 11.859 31.277 -13.011 1.00 94.12 569 HIS A C 1
ATOM 4443 O O . HIS A 1 569 ? 11.578 32.470 -13.138 1.00 94.12 569 HIS A O 1
ATOM 4449 N N . HIS A 1 570 ? 10.920 30.327 -13.064 1.00 92.56 570 HIS A N 1
ATOM 4450 C CA . HIS A 1 570 ? 9.511 30.618 -13.352 1.00 92.56 570 HIS A CA 1
ATOM 4451 C C . HIS A 1 570 ? 8.821 31.449 -12.255 1.00 92.56 570 HIS A C 1
ATOM 4453 O O . HIS A 1 570 ? 8.036 32.336 -12.586 1.00 92.56 570 HIS A O 1
ATOM 4459 N N . LYS A 1 571 ? 9.156 31.255 -10.969 1.00 92.69 571 LYS A N 1
ATOM 4460 C CA . LYS A 1 571 ? 8.656 32.078 -9.849 1.00 92.69 571 LYS A CA 1
ATOM 4461 C C . LYS A 1 571 ? 9.071 33.544 -10.012 1.00 92.69 571 LYS A C 1
ATOM 4463 O O . LYS A 1 571 ? 8.229 34.421 -9.844 1.00 92.69 571 LYS A O 1
ATOM 4468 N N . LYS A 1 572 ? 10.320 33.814 -10.417 1.00 93.38 572 LYS A N 1
ATOM 4469 C CA . LYS A 1 572 ? 10.802 35.177 -10.716 1.00 93.38 572 LYS A CA 1
ATOM 4470 C C . LYS A 1 572 ? 10.075 35.801 -11.911 1.00 93.38 572 LYS A C 1
ATOM 4472 O O . LYS A 1 572 ? 9.644 36.945 -11.813 1.00 93.38 572 LYS A O 1
ATOM 4477 N N . LEU A 1 573 ? 9.903 35.060 -13.010 1.00 92.38 573 LEU A N 1
ATOM 4478 C CA . LEU A 1 573 ? 9.178 35.552 -14.191 1.00 92.38 573 LEU A CA 1
ATOM 4479 C C . LEU A 1 573 ? 7.705 35.866 -13.879 1.00 92.38 573 LEU A C 1
ATOM 4481 O O . LEU A 1 573 ? 7.207 36.917 -14.275 1.00 92.38 573 LEU A O 1
ATOM 4485 N N . ALA A 1 574 ? 7.024 34.999 -13.124 1.00 90.75 574 ALA A N 1
ATOM 4486 C CA . ALA A 1 574 ? 5.642 35.223 -12.701 1.00 90.75 574 ALA A CA 1
ATOM 4487 C C . ALA A 1 574 ? 5.516 36.466 -11.800 1.00 90.75 574 ALA A C 1
ATOM 4489 O O . ALA A 1 574 ? 4.652 37.308 -12.038 1.00 90.75 574 ALA A O 1
ATOM 4490 N N . GLN A 1 575 ? 6.439 36.642 -10.844 1.00 91.69 575 GLN A N 1
ATOM 4491 C CA . GLN A 1 575 ? 6.513 37.837 -9.994 1.00 91.69 575 GLN A CA 1
ATOM 4492 C C . GLN A 1 575 ? 6.728 39.127 -10.802 1.00 91.69 575 GLN A C 1
ATOM 4494 O O . GLN A 1 575 ? 6.054 40.119 -10.537 1.00 91.69 575 GLN A O 1
ATOM 4499 N N . MET A 1 576 ? 7.609 39.117 -11.811 1.00 92.12 576 MET A N 1
ATOM 4500 C CA . MET A 1 576 ? 7.809 40.262 -12.717 1.00 92.12 576 MET A CA 1
ATOM 4501 C C . MET A 1 576 ? 6.555 40.597 -13.540 1.00 92.12 576 MET A C 1
ATOM 4503 O O . MET A 1 576 ? 6.344 41.758 -13.877 1.00 92.12 576 MET A O 1
ATOM 4507 N N . ALA A 1 577 ? 5.721 39.599 -13.842 1.00 91.25 577 ALA A N 1
ATOM 4508 C CA . ALA A 1 577 ? 4.457 39.762 -14.557 1.00 91.25 577 ALA A CA 1
ATOM 4509 C C . ALA A 1 577 ? 3.248 40.060 -13.642 1.00 91.25 577 ALA A C 1
ATOM 4511 O O . ALA A 1 577 ? 2.142 40.212 -14.150 1.00 91.25 577 ALA A O 1
ATOM 4512 N N . GLY A 1 578 ? 3.427 40.126 -12.316 1.00 87.50 578 GLY A N 1
ATOM 4513 C CA . GLY A 1 578 ? 2.332 40.341 -11.359 1.00 87.50 578 GLY A CA 1
ATOM 4514 C C . GLY A 1 578 ? 1.410 39.131 -11.146 1.00 87.50 578 GLY A C 1
ATOM 4515 O O . GLY A 1 578 ? 0.302 39.291 -10.640 1.00 87.50 578 GLY A O 1
ATOM 4516 N N . HIS A 1 579 ? 1.845 37.923 -11.515 1.00 87.00 579 HIS A N 1
ATOM 4517 C CA . HIS A 1 579 ? 1.046 36.696 -11.456 1.00 87.00 579 HIS A CA 1
ATOM 4518 C C . HIS A 1 579 ? 1.607 35.674 -10.454 1.00 87.00 579 HIS A C 1
ATOM 4520 O O . HIS A 1 579 ? 2.798 35.659 -10.137 1.00 87.00 579 HIS A O 1
ATOM 4526 N N . HIS A 1 580 ? 0.753 34.759 -9.986 1.00 84.50 580 HIS A N 1
ATOM 4527 C CA . HIS A 1 580 ? 1.211 33.576 -9.257 1.00 84.50 580 HIS A CA 1
ATOM 4528 C C . HIS A 1 580 ? 1.927 32.596 -10.196 1.00 84.50 580 HIS A C 1
ATOM 4530 O O . HIS A 1 580 ? 1.584 32.465 -11.370 1.00 84.50 580 HIS A O 1
ATOM 4536 N N . VAL A 1 581 ? 2.919 31.878 -9.666 1.00 88.00 581 VAL A N 1
ATOM 4537 C CA . VAL A 1 581 ? 3.610 30.822 -10.412 1.00 88.00 581 VAL A CA 1
ATOM 4538 C C . VAL A 1 581 ? 2.671 29.629 -10.632 1.00 88.00 581 VAL A C 1
ATOM 4540 O O . VAL A 1 581 ? 2.092 29.095 -9.683 1.00 88.00 581 VAL A O 1
ATOM 4543 N N . SER A 1 582 ? 2.521 29.222 -11.893 1.00 88.62 582 SER A N 1
ATOM 4544 C CA . SER A 1 582 ? 1.894 27.948 -12.254 1.00 88.62 582 SER A CA 1
ATOM 4545 C C . SER A 1 582 ? 2.766 26.811 -11.743 1.00 88.62 582 SER A C 1
ATOM 4547 O O . SER A 1 582 ? 3.946 26.771 -12.083 1.00 88.62 582 SER A O 1
ATOM 4549 N N . LEU A 1 583 ? 2.196 25.908 -10.948 1.00 91.12 583 LEU A N 1
ATOM 4550 C CA . LEU A 1 583 ? 2.873 24.694 -10.490 1.00 91.12 583 LEU A CA 1
ATOM 4551 C C . LEU A 1 583 ? 2.879 23.624 -11.601 1.00 91.12 583 LEU A C 1
ATOM 4553 O O . LEU A 1 583 ? 2.247 23.787 -12.646 1.00 91.12 583 LEU A O 1
ATOM 4557 N N . GLY A 1 584 ? 3.599 22.518 -11.403 1.00 89.62 584 GLY A N 1
ATOM 4558 C CA . GLY A 1 584 ? 3.683 21.451 -12.406 1.00 89.62 584 GLY A CA 1
ATOM 4559 C C . GLY A 1 584 ? 4.491 21.846 -13.650 1.00 89.62 584 GLY A C 1
ATOM 4560 O O . GLY A 1 584 ? 5.665 22.208 -13.551 1.00 89.62 584 GLY A O 1
ATOM 4561 N N . GLN A 1 585 ? 3.906 21.709 -14.842 1.00 87.94 585 GLN A N 1
ATOM 4562 C CA . GLN A 1 585 ? 4.572 22.048 -16.107 1.00 87.94 585 GLN A CA 1
ATOM 4563 C C . GLN A 1 585 ? 4.843 23.571 -16.185 1.00 87.94 585 GLN A C 1
ATOM 4565 O O . GLN A 1 585 ? 3.961 24.354 -15.841 1.00 87.94 585 GLN A O 1
ATOM 4570 N N . PRO A 1 586 ? 6.022 24.029 -16.661 1.00 87.44 586 PRO A N 1
ATOM 4571 C CA . PRO A 1 586 ? 7.113 23.265 -17.283 1.00 87.44 586 PRO A CA 1
ATOM 4572 C C . PRO A 1 586 ? 8.207 22.761 -16.330 1.00 87.44 586 PRO A C 1
ATOM 4574 O O . PRO A 1 586 ? 9.081 22.018 -16.769 1.00 87.44 586 PRO A O 1
ATOM 4577 N N . HIS A 1 587 ? 8.199 23.148 -15.053 1.00 90.62 587 HIS A N 1
ATOM 4578 C CA . HIS A 1 587 ? 9.331 22.907 -14.149 1.00 90.62 587 HIS A CA 1
ATOM 4579 C C . HIS A 1 587 ? 9.291 21.554 -13.412 1.00 90.62 587 HIS A C 1
ATOM 4581 O O . HIS A 1 587 ? 10.331 21.100 -12.939 1.00 90.62 587 HIS A O 1
ATOM 4587 N N . TYR A 1 588 ? 8.115 20.922 -13.294 1.00 92.75 588 TYR A N 1
ATOM 4588 C CA . TYR A 1 588 ? 7.850 19.634 -12.624 1.00 92.75 588 TYR A CA 1
ATOM 4589 C C . TYR A 1 588 ? 8.462 19.493 -11.216 1.00 92.75 588 TYR A C 1
ATOM 4591 O O . TYR A 1 588 ? 8.807 18.401 -10.758 1.00 92.75 588 TYR A O 1
ATOM 4599 N N . PHE A 1 589 ? 8.569 20.620 -10.512 1.00 95.12 589 PHE A N 1
ATOM 4600 C CA . PHE A 1 589 ? 9.003 20.685 -9.121 1.00 95.12 589 PHE A CA 1
ATOM 4601 C C . PHE A 1 589 ? 7.775 20.731 -8.221 1.00 95.12 589 PHE A C 1
ATOM 4603 O O . PHE A 1 589 ? 7.094 21.750 -8.162 1.00 95.12 589 PHE A O 1
ATOM 4610 N N . TRP A 1 590 ? 7.525 19.620 -7.537 1.00 95.44 590 TRP A N 1
ATOM 4611 C CA . TRP A 1 590 ? 6.514 19.497 -6.491 1.00 95.44 590 TRP A CA 1
ATOM 4612 C C . TRP A 1 590 ? 6.955 20.247 -5.224 1.00 95.44 590 TRP A C 1
ATOM 4614 O O . TRP A 1 590 ? 8.072 20.010 -4.748 1.00 95.44 590 TRP A O 1
ATOM 4624 N N . THR A 1 591 ? 6.138 21.145 -4.671 1.00 93.56 591 THR A N 1
ATOM 4625 C CA . THR A 1 591 ? 6.551 22.002 -3.539 1.00 93.56 591 THR A CA 1
ATOM 4626 C C . THR A 1 591 ? 6.398 21.344 -2.166 1.00 93.56 591 THR A C 1
ATOM 4628 O O . THR A 1 591 ? 6.937 21.865 -1.188 1.00 93.56 591 THR A O 1
ATOM 4631 N N . GLY A 1 592 ? 5.755 20.173 -2.093 1.00 92.19 592 GLY A N 1
ATOM 4632 C CA . GLY A 1 592 ? 5.648 19.368 -0.874 1.00 92.19 592 GLY A CA 1
ATOM 4633 C C . GLY A 1 592 ? 6.982 18.893 -0.271 1.00 92.19 592 GLY A C 1
ATOM 4634 O O . GLY A 1 592 ? 8.061 18.975 -0.875 1.00 92.19 592 GLY A O 1
ATOM 4635 N N . ARG A 1 593 ? 6.891 18.383 0.963 1.00 94.44 593 ARG A N 1
ATOM 4636 C CA . ARG A 1 593 ? 8.014 17.894 1.776 1.00 94.44 593 ARG A CA 1
ATOM 4637 C C . ARG A 1 593 ? 8.472 16.529 1.259 1.00 94.44 593 ARG A C 1
ATOM 4639 O O . ARG A 1 593 ? 7.721 15.558 1.333 1.00 94.44 593 ARG A O 1
ATOM 4646 N N . LEU A 1 594 ? 9.707 16.469 0.767 1.00 94.19 594 LEU A N 1
ATOM 4647 C CA . LEU A 1 594 ? 10.396 15.235 0.393 1.00 94.19 594 LEU A CA 1
ATOM 4648 C C . LEU A 1 594 ? 11.415 14.884 1.482 1.00 94.19 594 LEU A C 1
ATOM 4650 O O . LEU A 1 594 ? 12.383 15.618 1.660 1.00 94.19 594 LEU A O 1
ATOM 4654 N N . GLU A 1 595 ? 11.202 13.774 2.179 1.00 93.56 595 GLU A N 1
ATOM 4655 C CA . GLU A 1 595 ? 12.156 13.198 3.130 1.00 93.56 595 GLU A CA 1
ATOM 4656 C C . GLU A 1 595 ? 12.872 11.988 2.527 1.00 93.56 595 GLU A C 1
ATOM 4658 O O . GLU A 1 595 ? 12.279 11.201 1.786 1.00 93.56 595 GLU A O 1
ATOM 4663 N N . VAL A 1 596 ? 14.132 11.799 2.910 1.00 91.06 596 VAL A N 1
ATOM 4664 C CA . VAL A 1 596 ? 14.921 10.598 2.625 1.00 91.06 596 VAL A CA 1
ATOM 4665 C C . VAL A 1 596 ? 15.506 10.086 3.936 1.00 91.06 596 VAL A C 1
ATOM 4667 O O . VAL A 1 596 ? 15.954 10.873 4.766 1.00 91.06 596 VAL A O 1
ATOM 4670 N N . SER A 1 597 ? 15.515 8.768 4.118 1.00 88.50 597 SER A N 1
ATOM 4671 C CA . SER A 1 597 ? 16.194 8.099 5.225 1.00 88.50 597 SER A CA 1
ATOM 4672 C C . SER A 1 597 ? 16.996 6.912 4.693 1.00 88.50 597 SER A C 1
ATOM 4674 O O . SER A 1 597 ? 16.460 6.076 3.966 1.00 88.50 597 SER A O 1
ATOM 4676 N N . THR A 1 598 ? 18.283 6.867 5.035 1.00 78.19 598 THR A N 1
ATOM 4677 C CA . THR A 1 598 ? 19.243 5.796 4.696 1.00 78.19 598 THR A CA 1
ATOM 4678 C C . THR A 1 598 ? 19.649 4.967 5.913 1.00 78.19 598 THR A C 1
ATOM 4680 O O . THR A 1 598 ? 20.293 3.921 5.794 1.00 78.19 598 THR A O 1
ATOM 4683 N N . GLU A 1 599 ? 19.264 5.413 7.109 1.00 57.47 599 GLU A N 1
ATOM 4684 C CA . GLU A 1 599 ? 19.338 4.586 8.296 1.00 57.47 599 GLU A CA 1
ATOM 4685 C C . GLU A 1 599 ? 18.419 3.382 8.100 1.00 57.47 599 GLU A C 1
ATOM 4687 O O . GLU A 1 599 ? 17.242 3.535 7.774 1.00 57.47 599 GLU A O 1
ATOM 4692 N N . ALA A 1 600 ? 18.927 2.170 8.347 1.00 43.84 600 ALA A N 1
ATOM 4693 C CA . ALA A 1 600 ? 18.016 1.052 8.545 1.00 43.84 600 ALA A CA 1
ATOM 4694 C C . ALA A 1 600 ? 17.064 1.448 9.667 1.00 43.84 600 ALA A C 1
ATOM 4696 O O . ALA A 1 600 ? 17.553 1.782 10.745 1.00 43.84 600 ALA A O 1
ATOM 4697 N N . THR A 1 601 ? 15.753 1.382 9.439 1.00 39.62 601 THR A N 1
ATOM 4698 C CA . THR A 1 601 ? 14.769 1.570 10.498 1.00 39.62 601 THR A CA 1
ATOM 4699 C C . THR A 1 601 ? 15.076 0.530 11.586 1.00 39.62 601 THR A C 1
ATOM 4701 O O . THR A 1 601 ? 14.807 -0.658 11.368 1.00 39.62 601 THR A O 1
ATOM 4704 N N . PRO A 1 602 ? 15.617 0.889 12.775 1.00 37.69 602 PRO A N 1
ATOM 4705 C CA . PRO A 1 602 ? 15.292 0.064 13.923 1.00 37.69 602 PRO A CA 1
ATOM 4706 C C . PRO A 1 602 ? 13.761 0.132 14.050 1.00 37.69 602 PRO A C 1
ATOM 4708 O O . PRO A 1 602 ? 13.181 1.164 13.695 1.00 37.69 602 PRO A O 1
ATOM 4711 N N . PRO A 1 603 ? 13.072 -0.909 14.545 1.00 34.97 603 PRO A N 1
ATOM 4712 C CA . PRO A 1 603 ? 11.643 -0.792 14.826 1.00 34.97 603 PRO A CA 1
ATOM 4713 C C . PRO A 1 603 ? 11.448 0.436 15.725 1.00 34.97 603 PRO A C 1
ATOM 4715 O O . PRO A 1 603 ? 11.941 0.426 16.852 1.00 34.97 603 PRO A O 1
ATOM 4718 N N . LEU A 1 604 ? 10.834 1.501 15.178 1.00 38.62 604 LEU A N 1
ATOM 4719 C CA . LEU A 1 604 ? 11.068 2.912 15.548 1.00 38.62 604 LEU A CA 1
ATOM 4720 C C . LEU A 1 604 ? 11.384 3.094 17.036 1.00 38.62 604 LEU A C 1
ATOM 4722 O O . LEU A 1 604 ? 10.498 2.975 17.886 1.00 38.62 604 LEU A O 1
ATOM 4726 N N . VAL A 1 605 ? 12.653 3.321 17.369 1.00 28.50 605 VAL A N 1
ATOM 4727 C CA . VAL A 1 605 ? 13.085 3.566 18.750 1.00 28.50 605 VAL A CA 1
ATOM 4728 C C . VAL A 1 605 ? 12.963 5.067 18.998 1.00 28.50 605 VAL A C 1
ATOM 4730 O O . VAL A 1 605 ? 13.703 5.817 18.365 1.00 28.50 605 VAL A O 1
ATOM 4733 N N . PRO A 1 606 ? 12.085 5.533 19.908 1.00 31.48 606 PRO A N 1
ATOM 4734 C CA . PRO A 1 606 ? 12.133 6.917 20.355 1.00 31.48 606 PRO A CA 1
ATOM 4735 C C . PRO A 1 606 ? 13.506 7.197 20.973 1.00 31.48 606 PRO A C 1
ATOM 4737 O O . PRO A 1 606 ? 14.043 6.362 21.718 1.00 31.48 606 PRO A O 1
ATOM 4740 N N . SER A 1 607 ? 14.070 8.362 20.662 1.00 26.98 607 SER A N 1
ATOM 4741 C CA . SER A 1 607 ? 15.335 8.846 21.214 1.00 26.98 607 SER A CA 1
ATOM 4742 C C . SER A 1 607 ? 15.314 8.744 22.742 1.00 26.98 607 SER A C 1
ATOM 4744 O O . SER A 1 607 ? 14.522 9.385 23.428 1.00 26.98 607 SER A O 1
ATOM 4746 N N . SER A 1 608 ? 16.170 7.895 23.319 1.00 31.17 608 SER A N 1
ATOM 4747 C CA . SER A 1 608 ? 16.143 7.660 24.768 1.00 31.17 608 SER A CA 1
ATOM 4748 C C . SER A 1 608 ? 17.068 8.592 25.530 1.00 31.17 608 SER A C 1
ATOM 4750 O O . SER A 1 608 ? 18.036 8.139 26.140 1.00 31.17 608 SER A O 1
ATOM 4752 N N . GLN A 1 609 ? 16.718 9.875 25.516 1.00 26.42 609 GLN A N 1
ATOM 4753 C CA . GLN A 1 609 ? 17.159 10.857 26.504 1.00 26.42 609 GLN A CA 1
ATOM 4754 C C . GLN A 1 609 ? 15.941 11.572 27.109 1.00 26.42 609 GLN A C 1
ATOM 4756 O O . GLN A 1 609 ? 15.798 12.783 27.030 1.00 26.42 609 GLN A O 1
ATOM 4761 N N . TYR A 1 610 ? 15.061 10.789 27.739 1.00 29.11 610 TYR A N 1
ATOM 4762 C CA . TYR A 1 610 ? 13.923 11.280 28.525 1.00 29.11 610 TYR A CA 1
ATOM 4763 C C . TYR A 1 610 ? 14.022 10.815 29.983 1.00 29.11 610 TYR A C 1
ATOM 4765 O O . TYR A 1 610 ? 13.119 10.157 30.481 1.00 29.11 610 TYR A O 1
ATOM 4773 N N . TRP A 1 611 ? 15.145 11.131 30.644 1.00 25.44 611 TRP A N 1
ATOM 4774 C CA . TRP A 1 611 ? 15.273 11.143 32.111 1.00 25.44 611 TRP A CA 1
ATOM 4775 C C . TRP A 1 611 ? 16.382 12.107 32.565 1.00 25.44 611 TRP A C 1
ATOM 4777 O O . TRP A 1 611 ? 17.504 11.687 32.861 1.00 25.44 611 TRP A O 1
ATOM 4787 N N . ARG A 1 612 ? 16.037 13.393 32.653 1.00 26.95 612 ARG A N 1
ATOM 4788 C CA . ARG A 1 612 ? 16.413 14.297 33.750 1.00 26.95 612 ARG A CA 1
ATOM 4789 C C . ARG A 1 612 ? 15.242 15.232 34.025 1.00 26.95 612 ARG A C 1
ATOM 4791 O O . ARG A 1 612 ? 14.541 15.550 33.042 1.00 26.95 612 ARG A O 1
#

Sequence (612 aa):
MRDCSCQLPSLFSNTPLLQKLIYLDISNLPGSVLPLLQSNALPALRILKVRGRELDDSALCLLISRFGLRLWSLDVSSNKISDDAVQSFRDWGFSGAPLRTNTHMQVEGNIVTPSMGTSDYGEFLAIQESDFSSSFCHPERYLVDAPAYTSSVSMVLQEYQAQRLDGSKAVRQDSADAAKNILLEEHGSRLGADDYLCSTGITHLRLSYNTISAHGVQKLVRISNGHIEDLACDSMPLLPKVGSYRKAWPPDSDLHGILGAAHLFRPVFSSNLRVLRIHHSLVTNIPSLRVVGLSSSGRQFLAETAILRRVEIAYPQTFIPDMNPRLLSLTLTCLPLRSSGPLISRLLQFLKLLATQERGIQDASFGPSTRHSPGVLQGLRHLRLEFERDSMEDTFIPEDVDPAELMNSGEKVFSFFEDERTESRSRSSSRRVLHSKRVAIDSRAAVDDWASGTARDSSEFIIYDADWNGDRFSIPVWAGPNNPDAPEVLKDYRRLVLGRHVRDGVGPVSPAQMLAGAPPESFIFHVAWSAAVMPPDLRPPTRSEVAGMRDVLDELRAYRLSGRANYLHHKKLAQMAGHHVSLGQPHYFWTGRLEVSTEATPPLVPSSQYWR

InterPro domains:
  IPR032675 Leucine-rich repeat domain superfamily [G3DSA:3.80.10.10] (4-116)

Foldseek 3Di:
DPADQDDDPLCLQVDQVQQQPAEDAPANHEDAPVSNLPHPRHLQHAAYHHHNHQDELVSVLSVQQRCFQQYQYYHHANYAYELLNLVSCLVGFAFPQFQFDCPCCQQAFHWDFPVDDAPQQGTFIAGHHHPCNVVLDDLCLFFFDDDDDDPDPVCVVVVVLRHFDRLPDDDQDNDPVSLVVLVPCPDDDVVSVVVSSDGRGYQAYAYENYAYALSSVLSSLQSNSQSHAAYAYQKYWNFHPDFLLQVLFDPQKTWIFHAQSLLSCACSRNVNHAHYEGAQCLQQVQIQIDHPPAFRLLSQLCSQPPQSVLRCLQFVDHHAQSSYQSHAEYEHHAAEQWHLPSSLVRVLVNLLSLLVSQLSQVVSVPPPDDPPDGDTNRTYQYYEYEYEAHPVPPPDDPDDPPQCVVQVQADDDDDDDDDDDDDDDDDDDDDDDDDDDDDDDDPDDDDDDDDDPPVVLPDQWDWDWHADPNDIDIFTAGLADSDPPQDQLRVQSNCCCPVSVLQADKHAQRPSNVVSVDDHPHIYNVNSSSSSSRDSDDDGDDPVSSVSIDGSVVSVVVLQVQLSVVQVVQCVVQVVVVHHRRTNPPSSHNSHGYHYHHPDCDVPDPDPPPDD

Organism: Metarhizium album (strain ARSEF 1941) (NCBI:txid1081103)

Secondary structure (DSSP, 8-state):
------PPPTTGGG-GGGGG--EEE-TT-SS-SHHHHSSS--TT--EEE-TTS---HHHHHHHHHHHGGG-SEEE-TTS---GGGHHHIIIIIS-SS----GGGHHHH-EEE--S-EETTTEE--EEE--TTTTTT--GGGGBPPPPPP-S-HHHHHHHTTSS---S-SPPPP-SHHHHHHHHH-TTS-HHHHHHHH--SS--EEE-TTSS--HHHHHHHHHHTTT--SEEEE---BSS-SS-GGGGGSPTTEEEES--SGGGGGSTTT-TT--EEEEETHHHH--PEEEETT--HHHHHHHIIIIIHHHHHHH--PPP-GGG-TT--EEEEEEE-SEESSHHHHHHHHHHHHHHHHHHHHHHHHTS---TTPPPB-----EEEEEEPPPSS-SS--PPP--HHHHHTTS--------------------------PPPP------------TTTSTT-SEEEEEEEETTEEEEEEEE-----TTS-HHHHHHHHHHHHS----SEEEPPHHHHHTTPPTT-EEEHHHHHHTTS-S--PPPPHHHHHTPEEHHHHHHHHHHHHHHHHHHHHHHHHHTT-PPPPSTTT----SEEEEE-S---S----S----